Protein AF-0000000074743368 (afdb_homodimer)

pLDDT: mean 91.81, std 11.15, range [28.62, 98.81]

Solvent-accessible surface area (backbone atoms only — not comparable to full-atom values): 37781 Å² total; per-residue (Å²): 109,68,65,53,50,50,49,50,50,45,49,52,50,50,38,52,47,38,50,50,6,44,56,38,3,57,74,9,57,64,54,9,65,68,50,72,38,32,7,9,28,31,32,44,94,90,36,77,55,18,50,17,34,15,72,19,79,93,48,63,48,12,60,58,35,7,53,50,41,15,38,75,70,68,49,85,71,41,68,67,17,34,38,24,26,36,44,45,45,45,52,87,47,94,88,62,84,64,83,32,48,35,56,50,50,58,74,46,43,36,42,31,39,38,22,13,35,66,42,83,49,80,91,50,35,55,49,24,58,50,56,39,42,72,73,67,26,45,71,47,74,49,55,54,27,68,63,45,47,59,73,38,43,32,51,54,38,20,72,73,69,44,24,40,31,26,32,39,37,45,64,22,21,64,51,14,28,47,23,23,59,75,63,36,37,85,68,48,52,53,72,54,43,54,54,55,48,24,53,53,42,35,69,16,48,24,38,34,32,29,42,68,43,45,69,72,66,48,53,69,69,66,38,77,49,93,72,74,55,67,59,19,38,27,34,34,45,30,54,66,47,73,82,83,66,58,50,60,45,42,40,86,79,34,52,28,38,35,39,25,29,86,79,31,48,67,67,44,53,49,53,33,50,76,43,63,30,45,70,48,70,41,59,68,53,96,88,34,70,34,62,67,57,52,37,39,52,42,19,74,71,36,32,29,26,33,34,33,65,31,30,37,53,55,53,18,49,35,55,62,70,67,62,50,49,28,40,41,38,35,34,8,39,26,46,40,34,51,56,21,38,53,36,37,60,28,71,56,28,56,39,47,90,60,41,50,58,42,39,61,72,48,75,46,78,31,79,59,23,38,40,39,32,32,35,54,53,74,79,82,125,110,68,65,54,49,49,48,50,50,47,49,54,51,50,39,54,47,38,51,49,8,45,55,37,4,56,75,10,56,65,54,7,64,70,51,72,39,33,7,8,28,29,32,43,94,89,35,79,54,19,49,16,34,15,73,18,80,93,47,63,49,14,59,60,35,7,53,51,42,14,38,75,70,68,48,85,71,42,66,71,17,32,38,26,26,38,44,44,47,46,54,85,48,94,90,59,82,64,83,32,50,35,56,51,48,58,73,46,44,36,42,30,38,39,22,12,34,67,42,85,48,80,91,51,37,52,50,23,57,50,54,39,42,74,73,68,26,45,71,47,75,48,54,56,25,68,62,45,48,61,73,37,43,29,51,54,40,20,72,74,69,44,24,38,31,27,32,39,36,44,64,22,21,63,53,15,28,48,24,22,59,76,62,36,38,85,69,48,53,53,71,56,44,54,54,55,48,25,52,53,42,35,67,15,48,24,38,34,34,30,40,67,44,45,68,74,64,47,52,68,71,66,39,77,48,92,71,75,55,66,58,19,40,27,35,34,46,30,51,67,47,75,82,82,66,60,51,59,46,42,40,87,76,33,52,26,38,34,38,25,28,87,78,31,50,66,67,42,53,49,53,33,51,75,44,64,30,45,70,47,73,42,60,67,53,95,90,33,70,35,59,67,56,51,38,40,52,41,19,73,70,36,33,29,26,32,33,33,67,34,30,38,52,55,52,17,49,34,54,61,69,67,62,48,49,28,40,40,39,34,34,7,38,28,46,39,34,52,56,21,38,54,37,38,60,28,70,58,28,56,40,48,90,61,40,50,58,43,38,62,71,48,74,47,77,31,81,60,24,37,41,40,32,32,34,55,52,71,80,82,124

Structure (mmCIF, N/CA/C/O backbone):
data_AF-0000000074743368-model_v1
#
loop_
_entity.id
_entity.type
_entity.pdbx_description
1 polymer '5-amino-6-(5-phosphoribosylamino)uracil reductase'
#
loop_
_atom_site.group_PDB
_atom_site.id
_atom_site.type_symbol
_atom_site.label_atom_id
_atom_site.label_alt_id
_atom_site.label_comp_id
_atom_site.label_asym_id
_atom_site.label_entity_id
_atom_site.label_seq_id
_atom_site.pdbx_PDB_ins_code
_atom_site.Cartn_x
_atom_site.Cartn_y
_atom_site.Cartn_z
_atom_site.occupancy
_atom_site.B_iso_or_equiv
_atom_site.auth_seq_id
_atom_site.auth_comp_id
_atom_site.auth_asym_id
_atom_site.auth_atom_id
_atom_site.pdbx_PDB_model_num
ATOM 1 N N . MET A 1 1 ? 39.719 -18.094 16.203 1 33.66 1 MET A N 1
ATOM 2 C CA . MET A 1 1 ? 39.219 -16.906 15.531 1 33.66 1 MET A CA 1
ATOM 3 C C . MET A 1 1 ? 39.281 -17.062 14.016 1 33.66 1 MET A C 1
ATOM 5 O O . MET A 1 1 ? 38.406 -16.625 13.297 1 33.66 1 MET A O 1
ATOM 9 N N . ARG A 1 2 ? 40.375 -17.609 13.516 1 43.78 2 ARG A N 1
ATOM 10 C CA . ARG A 1 2 ? 40.625 -17.812 12.094 1 43.78 2 ARG A CA 1
ATOM 11 C C . ARG A 1 2 ? 39.719 -18.875 11.508 1 43.78 2 ARG A C 1
ATOM 13 O O . ARG A 1 2 ? 39.281 -18.766 10.367 1 43.78 2 ARG A O 1
ATOM 20 N N . MET A 1 3 ? 39.438 -19.797 12.336 1 28.62 3 MET A N 1
ATOM 21 C CA . MET A 1 3 ? 38.531 -20.859 11.875 1 28.62 3 MET A CA 1
ATOM 22 C C . MET A 1 3 ? 37.094 -20.344 11.766 1 28.62 3 MET A C 1
ATOM 24 O O . MET A 1 3 ? 36.344 -20.781 10.891 1 28.62 3 MET A O 1
ATOM 28 N N . ALA A 1 4 ? 36.688 -19.453 12.609 1 45.62 4 ALA A N 1
ATOM 29 C CA . ALA A 1 4 ? 35.344 -18.906 12.617 1 45.62 4 ALA A CA 1
ATOM 30 C C . ALA A 1 4 ? 35.125 -17.953 11.453 1 45.62 4 ALA A C 1
ATOM 32 O O . ALA A 1 4 ? 34.062 -17.969 10.812 1 45.62 4 ALA A O 1
ATOM 33 N N . ARG A 1 5 ? 36.281 -17.141 11.266 1 45.31 5 ARG A N 1
ATOM 34 C CA . ARG A 1 5 ? 36.156 -16.234 10.125 1 45.31 5 ARG A CA 1
ATOM 35 C C . ARG A 1 5 ? 36.156 -17.016 8.812 1 45.31 5 ARG A C 1
ATOM 37 O O . ARG A 1 5 ? 35.469 -16.609 7.859 1 45.31 5 ARG A O 1
ATOM 44 N N . ALA A 1 6 ? 36.875 -18.016 8.875 1 40.03 6 ALA A N 1
ATOM 45 C CA . ALA A 1 6 ? 36.938 -18.875 7.695 1 40.03 6 ALA A CA 1
ATOM 46 C C . ALA A 1 6 ? 35.594 -19.594 7.48 1 40.03 6 ALA A C 1
ATOM 48 O O . ALA A 1 6 ? 35.156 -19.766 6.344 1 40.03 6 ALA A O 1
ATOM 49 N N . CYS A 1 7 ? 34.969 -19.922 8.656 1 42.94 7 CYS A N 1
ATOM 50 C CA . CYS A 1 7 ? 33.688 -20.594 8.617 1 42.94 7 CYS A CA 1
ATOM 51 C C . CYS A 1 7 ? 32.594 -19.625 8.188 1 42.94 7 CYS A C 1
ATOM 53 O O . CYS A 1 7 ? 31.688 -19.984 7.43 1 42.94 7 CYS A O 1
ATOM 55 N N . ALA A 1 8 ? 32.75 -18.391 8.742 1 51.03 8 ALA A N 1
ATOM 56 C CA . ALA A 1 8 ? 31.75 -17.375 8.398 1 51.03 8 ALA A CA 1
ATOM 57 C C . ALA A 1 8 ? 31.875 -16.953 6.938 1 51.03 8 ALA A C 1
ATOM 59 O O . ALA A 1 8 ? 30.875 -16.766 6.242 1 51.03 8 ALA A O 1
ATOM 60 N N . ALA A 1 9 ? 33.188 -16.797 6.562 1 53.53 9 ALA A N 1
ATOM 61 C CA . ALA A 1 9 ? 33.438 -16.406 5.176 1 53.53 9 ALA A CA 1
ATOM 62 C C . ALA A 1 9 ? 33 -17.5 4.215 1 53.53 9 ALA A C 1
ATOM 64 O O . ALA A 1 9 ? 32.438 -17.219 3.158 1 53.53 9 ALA A O 1
ATOM 65 N N . ALA A 1 10 ? 33.156 -18.641 4.668 1 59.16 10 ALA A N 1
ATOM 66 C CA . ALA A 1 10 ? 32.781 -19.797 3.865 1 59.16 10 ALA A CA 1
ATOM 67 C C . ALA A 1 10 ? 31.25 -19.875 3.73 1 59.16 10 ALA A C 1
ATOM 69 O O . ALA A 1 10 ? 30.734 -20.141 2.648 1 59.16 10 ALA A O 1
ATOM 70 N N . SER A 1 11 ? 30.688 -19.516 4.797 1 76.5 11 SER A N 1
ATOM 71 C CA . SER A 1 11 ? 29.234 -19.516 4.824 1 76.5 11 SER A CA 1
ATOM 72 C C . SER A 1 11 ? 28.656 -18.422 3.939 1 76.5 11 SER A C 1
ATOM 74 O O . SER A 1 11 ? 27.703 -18.641 3.188 1 76.5 11 SER A O 1
ATOM 76 N N . ALA A 1 12 ? 29.391 -17.281 3.924 1 85.5 12 ALA A N 1
ATOM 77 C CA . ALA A 1 12 ? 28.938 -16.172 3.09 1 85.5 12 ALA A CA 1
ATOM 78 C C . ALA A 1 12 ? 29.141 -16.484 1.608 1 85.5 12 ALA A C 1
ATOM 80 O O . ALA A 1 12 ? 28.281 -16.141 0.779 1 85.5 12 ALA A O 1
ATOM 81 N N . MET A 1 13 ? 30.188 -17.188 1.303 1 91.69 13 MET A N 1
ATOM 82 C CA . MET A 1 13 ? 30.469 -17.562 -0.081 1 91.69 13 MET A CA 1
ATOM 83 C C . MET A 1 13 ? 29.5 -18.625 -0.566 1 91.69 13 MET A C 1
ATOM 85 O O . MET A 1 13 ? 29.031 -18.562 -1.708 1 91.69 13 MET A O 1
ATOM 89 N N . ASP A 1 14 ? 29.219 -19.578 0.3 1 95.5 14 ASP A N 1
ATOM 90 C CA . ASP A 1 14 ? 28.234 -20.609 -0.047 1 95.5 14 ASP A CA 1
ATOM 91 C C . ASP A 1 14 ? 26.891 -20 -0.384 1 95.5 14 ASP A C 1
ATOM 93 O O . ASP A 1 14 ? 26.234 -20.406 -1.343 1 95.5 14 ASP A O 1
ATOM 97 N N . GLU A 1 15 ? 26.547 -19.047 0.401 1 96.25 15 GLU A N 1
ATOM 98 C CA . GLU A 1 15 ? 25.281 -18.375 0.148 1 96.25 15 GLU A CA 1
ATOM 99 C C . GLU A 1 15 ? 25.297 -17.656 -1.203 1 96.25 15 GLU A C 1
ATOM 101 O O . GLU A 1 15 ? 24.312 -17.688 -1.936 1 96.25 15 GLU A O 1
ATOM 106 N N . GLN A 1 16 ? 26.359 -17.047 -1.493 1 96.38 16 GLN A N 1
ATOM 107 C CA . GLN A 1 16 ? 26.469 -16.328 -2.758 1 96.38 16 GLN A CA 1
ATOM 108 C C . GLN A 1 16 ? 26.328 -17.281 -3.945 1 96.38 16 GLN A C 1
ATOM 110 O O . GLN A 1 16 ? 25.609 -16.984 -4.902 1 96.38 16 GLN A O 1
ATOM 115 N N . PHE A 1 17 ? 27.016 -18.406 -3.906 1 97.25 17 PHE A N 1
ATOM 116 C CA . PHE A 1 17 ? 26.953 -19.344 -5.02 1 97.25 17 PHE A CA 1
ATOM 117 C C . PHE A 1 17 ? 25.594 -20.031 -5.094 1 97.25 17 PHE A C 1
ATOM 119 O O . PHE A 1 17 ? 25.109 -20.344 -6.18 1 97.25 17 PHE A O 1
ATOM 126 N N . MET A 1 18 ? 25.031 -20.281 -3.939 1 97.69 18 MET A N 1
ATOM 127 C CA . MET A 1 18 ? 23.672 -20.828 -3.951 1 97.69 18 MET A CA 1
ATOM 128 C C . MET A 1 18 ? 22.688 -19.859 -4.59 1 97.69 18 MET A C 1
ATOM 130 O O . MET A 1 18 ? 21.812 -20.266 -5.352 1 97.69 18 MET A O 1
ATOM 134 N N . LEU A 1 19 ? 22.844 -18.609 -4.277 1 97.44 19 LEU A N 1
ATOM 135 C CA . LEU A 1 19 ? 21.984 -17.609 -4.887 1 97.44 19 LEU A CA 1
ATOM 136 C C . LEU A 1 19 ? 22.203 -17.547 -6.395 1 97.44 19 LEU A C 1
ATOM 138 O O . LEU A 1 19 ? 21.25 -17.297 -7.148 1 97.44 19 LEU A O 1
ATOM 142 N N . ARG A 1 20 ? 23.422 -17.75 -6.785 1 97.31 20 ARG A N 1
ATOM 143 C CA . ARG A 1 20 ? 23.688 -17.828 -8.219 1 97.31 20 ARG A CA 1
ATOM 144 C C . ARG A 1 20 ? 22.984 -19.031 -8.836 1 97.31 20 ARG A C 1
ATOM 146 O O . ARG A 1 20 ? 22.391 -18.922 -9.914 1 97.31 20 ARG A O 1
ATOM 153 N N . ALA A 1 21 ? 23.062 -20.188 -8.156 1 97.88 21 ALA A N 1
ATOM 154 C CA . ALA A 1 21 ? 22.328 -21.359 -8.617 1 97.88 21 ALA A CA 1
ATOM 155 C C . ALA A 1 21 ? 20.844 -21.094 -8.703 1 97.88 21 ALA A C 1
ATOM 157 O O . ALA A 1 21 ? 20.172 -21.484 -9.664 1 97.88 21 ALA A O 1
ATOM 158 N N . LEU A 1 22 ? 20.375 -20.406 -7.711 1 97.38 22 LEU A N 1
ATOM 159 C CA . LEU A 1 22 ? 18.969 -20.047 -7.672 1 97.38 22 LEU A CA 1
ATOM 160 C C . LEU A 1 22 ? 18.594 -19.172 -8.867 1 97.38 22 LEU A C 1
ATOM 162 O O . LEU A 1 22 ? 17.562 -19.375 -9.5 1 97.38 22 LEU A O 1
ATOM 166 N N . SER A 1 23 ? 19.453 -18.25 -9.164 1 97.06 23 SER A N 1
ATOM 167 C CA . SER A 1 23 ? 19.234 -17.375 -10.312 1 97.06 23 SER A CA 1
ATOM 168 C C . SER A 1 23 ? 19.203 -18.172 -11.609 1 97.06 23 SER A C 1
ATOM 170 O O . SER A 1 23 ? 18.375 -17.906 -12.492 1 97.06 23 SER A O 1
ATOM 172 N N . GLN A 1 24 ? 20.062 -19.141 -11.711 1 96.44 24 GLN A N 1
ATOM 173 C CA . GLN A 1 24 ? 20.047 -20.031 -12.875 1 96.44 24 GLN A CA 1
ATOM 174 C C . GLN A 1 24 ? 18.719 -20.781 -12.984 1 96.44 24 GLN A C 1
ATOM 176 O O . GLN A 1 24 ? 18.141 -20.859 -14.062 1 96.44 24 GLN A O 1
ATOM 181 N N . GLY A 1 25 ? 18.266 -21.266 -11.883 1 95.81 25 GLY A N 1
ATOM 182 C CA . GLY A 1 25 ? 17.016 -22 -11.867 1 95.81 25 GLY A CA 1
ATOM 183 C C . GLY A 1 25 ? 15.836 -21.172 -12.359 1 95.81 25 GLY A C 1
ATOM 184 O O . GLY A 1 25 ? 14.938 -21.703 -13.016 1 95.81 25 GLY A O 1
ATOM 185 N N . GLN A 1 26 ? 15.891 -19.906 -12.117 1 93.69 26 GLN A N 1
ATOM 186 C CA . GLN A 1 26 ? 14.797 -19.016 -12.492 1 93.69 26 GLN A CA 1
ATOM 187 C C . GLN A 1 26 ? 14.625 -18.953 -14.008 1 93.69 26 GLN A C 1
ATOM 189 O O . GLN A 1 26 ? 13.531 -18.672 -14.5 1 93.69 26 GLN A O 1
ATOM 194 N N . LEU A 1 27 ? 15.633 -19.297 -14.695 1 91.94 27 LEU A N 1
ATOM 195 C CA . LEU A 1 27 ? 15.57 -19.312 -16.156 1 91.94 27 LEU A CA 1
ATOM 196 C C . LEU A 1 27 ? 14.617 -20.391 -16.656 1 91.94 27 LEU A C 1
ATOM 198 O O . LEU A 1 27 ? 14.07 -20.281 -17.75 1 91.94 27 LEU A O 1
ATOM 202 N N . GLY A 1 28 ? 14.375 -21.391 -15.844 1 92.75 28 GLY A N 1
ATOM 203 C CA . GLY A 1 28 ? 13.508 -22.5 -16.219 1 92.75 28 GLY A CA 1
ATOM 204 C C . GLY A 1 28 ? 12.125 -22.406 -15.594 1 92.75 28 GLY A C 1
ATOM 205 O O . GLY A 1 28 ? 11.273 -23.266 -15.828 1 92.75 28 GLY A O 1
ATOM 206 N N . ARG A 1 29 ? 11.875 -21.422 -14.844 1 90.94 29 ARG A N 1
ATOM 207 C CA . ARG A 1 29 ? 10.68 -21.328 -14.016 1 90.94 29 ARG A CA 1
ATOM 208 C C . ARG A 1 29 ? 9.414 -21.422 -14.859 1 90.94 29 ARG A C 1
ATOM 210 O O . ARG A 1 29 ? 8.438 -22.047 -14.445 1 90.94 29 ARG A O 1
ATOM 217 N N . ARG A 1 30 ? 9.438 -20.922 -16.094 1 90.5 30 ARG A N 1
ATOM 218 C CA . ARG A 1 30 ? 8.219 -20.75 -16.875 1 90.5 30 ARG A CA 1
ATOM 219 C C . ARG A 1 30 ? 7.992 -21.938 -17.797 1 90.5 30 ARG A C 1
ATOM 221 O O . ARG A 1 30 ? 6.957 -22.031 -18.469 1 90.5 30 ARG A O 1
ATOM 228 N N . VAL A 1 31 ? 9 -22.875 -17.812 1 89.81 31 VAL A N 1
ATOM 229 C CA . VAL A 1 31 ? 8.891 -23.891 -18.859 1 89.81 31 VAL A CA 1
ATOM 230 C C . VAL A 1 31 ? 9.008 -25.281 -18.234 1 89.81 31 VAL A C 1
ATOM 232 O O . VAL A 1 31 ? 8.789 -26.297 -18.906 1 89.81 31 VAL A O 1
ATOM 235 N N . THR A 1 32 ? 9.211 -25.344 -16.969 1 90.88 32 THR A N 1
ATOM 236 C CA . THR A 1 32 ? 9.586 -26.641 -16.406 1 90.88 32 THR A CA 1
ATOM 237 C C . THR A 1 32 ? 8.367 -27.328 -15.805 1 90.88 32 THR A C 1
ATOM 239 O O . THR A 1 32 ? 8.391 -28.547 -15.578 1 90.88 32 THR A O 1
ATOM 242 N N . ALA A 1 33 ? 7.301 -26.688 -15.562 1 89.88 33 ALA A N 1
ATOM 243 C CA . ALA A 1 33 ? 6.148 -27.297 -14.914 1 89.88 33 ALA A CA 1
ATOM 244 C C . ALA A 1 33 ? 5.727 -28.578 -15.648 1 89.88 33 ALA A C 1
ATOM 246 O O . ALA A 1 33 ? 5.75 -28.625 -16.875 1 89.88 33 ALA A O 1
ATOM 247 N N . PRO A 1 34 ? 5.441 -29.641 -14.867 1 91.75 34 PRO A N 1
ATOM 248 C CA . PRO A 1 34 ? 5.203 -29.656 -13.422 1 91.75 34 PRO A CA 1
ATOM 249 C C . PRO A 1 34 ? 6.477 -29.906 -12.617 1 91.75 34 PRO A C 1
ATOM 251 O O . PRO A 1 34 ? 6.418 -30.062 -11.391 1 91.75 34 PRO A O 1
ATOM 254 N N . ASN A 1 35 ? 7.586 -30.031 -13.281 1 89.69 35 ASN A N 1
ATOM 255 C CA . ASN A 1 35 ? 8.867 -30.219 -12.609 1 89.69 35 ASN A CA 1
ATOM 256 C C . ASN A 1 35 ? 9.336 -28.922 -11.938 1 89.69 35 ASN A C 1
ATOM 258 O O . ASN A 1 35 ? 8.898 -27.844 -12.297 1 89.69 35 ASN A O 1
ATOM 262 N N . PRO A 1 36 ? 10.219 -29.047 -10.938 1 91.94 36 PRO A N 1
ATOM 263 C CA . PRO A 1 36 ? 10.805 -27.844 -10.344 1 91.94 36 PRO A CA 1
ATOM 264 C C . PRO A 1 36 ? 11.852 -27.203 -11.242 1 91.94 36 PRO A C 1
ATOM 266 O O . PRO A 1 36 ? 12.469 -27.875 -12.07 1 91.94 36 PRO A O 1
ATOM 269 N N . TRP A 1 37 ? 11.984 -25.875 -11.117 1 94.5 37 TRP A N 1
ATOM 270 C CA . TRP A 1 37 ? 13.008 -25.172 -11.875 1 94.5 37 TRP A CA 1
ATOM 271 C C . TRP A 1 37 ? 14.32 -25.125 -11.102 1 94.5 37 TRP A C 1
ATOM 273 O O . TRP A 1 37 ? 14.68 -24.094 -10.531 1 94.5 37 TRP A O 1
ATOM 283 N N . VAL A 1 38 ? 15.078 -26.156 -11.211 1 95.88 38 VAL A N 1
ATOM 284 C CA . VAL A 1 38 ? 16.312 -26.359 -10.445 1 95.88 38 VAL A CA 1
ATOM 285 C C . VAL A 1 38 ? 17.469 -25.672 -11.148 1 95.88 38 VAL A C 1
ATOM 287 O O . VAL A 1 38 ? 17.547 -25.656 -12.383 1 95.88 38 VAL A O 1
ATOM 290 N N . GLY A 1 39 ? 18.312 -25.031 -10.352 1 97.62 39 GLY A N 1
ATOM 291 C CA . GLY A 1 39 ? 19.578 -24.484 -10.82 1 97.62 39 GLY A CA 1
ATOM 292 C C . GLY A 1 39 ? 20.781 -25.094 -10.133 1 97.62 39 GLY A C 1
ATOM 293 O O . GLY A 1 39 ? 20.672 -25.609 -9.016 1 97.62 39 GLY A O 1
ATOM 294 N N . ALA A 1 40 ? 21.969 -25.016 -10.875 1 98.38 40 ALA A N 1
ATOM 295 C CA . ALA A 1 40 ? 23.203 -25.578 -10.328 1 98.38 40 ALA A CA 1
ATOM 296 C C . ALA A 1 40 ? 24.422 -24.812 -10.828 1 98.38 40 ALA A C 1
ATOM 298 O O . ALA A 1 40 ? 24.422 -24.281 -11.938 1 98.38 40 ALA A O 1
ATOM 299 N N . VAL A 1 41 ? 25.359 -24.766 -9.953 1 98.5 41 VAL A N 1
ATOM 300 C CA . VAL A 1 41 ? 26.641 -24.125 -10.266 1 98.5 41 VAL A CA 1
ATOM 301 C C . VAL A 1 41 ? 27.797 -24.984 -9.773 1 98.5 41 VAL A C 1
ATOM 303 O O . VAL A 1 41 ? 27.75 -25.516 -8.664 1 98.5 41 VAL A O 1
ATOM 306 N N . VAL A 1 42 ? 28.797 -25.172 -10.594 1 98.38 42 VAL A N 1
ATOM 307 C CA . VAL A 1 42 ? 30.016 -25.859 -10.211 1 98.38 42 VAL A CA 1
ATOM 308 C C . VAL A 1 42 ? 31.125 -24.844 -9.969 1 98.38 42 VAL A C 1
ATOM 310 O O . VAL A 1 42 ? 31.406 -23.984 -10.82 1 98.38 42 VAL A O 1
ATOM 313 N N . VAL A 1 43 ? 31.688 -24.906 -8.797 1 98 43 VAL A N 1
ATOM 314 C CA . VAL A 1 43 ? 32.656 -23.906 -8.391 1 98 43 VAL A CA 1
ATOM 315 C C . VAL A 1 43 ? 33.969 -24.609 -7.973 1 98 43 VAL A C 1
ATOM 317 O O . VAL A 1 43 ? 33.938 -25.672 -7.344 1 98 43 VAL A O 1
ATOM 320 N N . LYS A 1 44 ? 35.125 -24.078 -8.305 1 96.38 44 LYS A N 1
ATOM 321 C CA . LYS A 1 44 ? 36.406 -24.516 -7.84 1 96.38 44 LYS A CA 1
ATOM 322 C C . LYS A 1 44 ? 37.312 -23.344 -7.465 1 96.38 44 LYS A C 1
ATOM 324 O O . LYS A 1 44 ? 37.5 -22.422 -8.273 1 96.38 44 LYS A O 1
ATOM 329 N N . GLU A 1 45 ? 37.719 -23.328 -6.25 1 92.69 45 GLU A N 1
ATOM 330 C CA . GLU A 1 45 ? 38.625 -22.266 -5.754 1 92.69 45 GLU A CA 1
ATOM 331 C C . GLU A 1 45 ? 38 -20.891 -6 1 92.69 45 GLU A C 1
ATOM 333 O O . GLU A 1 45 ? 38.688 -20 -6.531 1 92.69 45 GLU A O 1
ATOM 338 N N . GLY A 1 46 ? 36.656 -20.875 -5.758 1 92.94 46 GLY A N 1
ATOM 339 C CA . GLY A 1 46 ? 35.969 -19.594 -5.809 1 92.94 46 GLY A CA 1
ATOM 340 C C . GLY A 1 46 ? 35.594 -19.172 -7.215 1 92.94 46 GLY A C 1
ATOM 341 O O . GLY A 1 46 ? 34.938 -18.156 -7.406 1 92.94 46 GLY A O 1
ATOM 342 N N . CYS A 1 47 ? 35.969 -19.984 -8.18 1 95.19 47 CYS A N 1
ATOM 343 C CA . CYS A 1 47 ? 35.656 -19.672 -9.57 1 95.19 47 CYS A CA 1
ATOM 344 C C . CYS A 1 47 ? 34.5 -20.547 -10.086 1 95.19 47 CYS A C 1
ATOM 346 O O . CYS A 1 47 ? 34.5 -21.766 -9.852 1 95.19 47 CYS A O 1
ATOM 348 N N . VAL A 1 48 ? 33.656 -19.938 -10.797 1 97.81 48 VAL A N 1
ATOM 349 C CA . VAL A 1 48 ? 32.562 -20.672 -11.406 1 97.81 48 VAL A CA 1
ATOM 350 C C . VAL A 1 48 ? 33.062 -21.406 -12.656 1 97.81 48 VAL A C 1
ATOM 352 O O . VAL A 1 48 ? 33.5 -20.766 -13.609 1 97.81 48 VAL A O 1
ATOM 355 N N . LEU A 1 49 ? 32.969 -22.734 -12.609 1 97.94 49 LEU A N 1
ATOM 356 C CA . LEU A 1 49 ? 33.375 -23.531 -13.75 1 97.94 49 LEU A CA 1
ATOM 357 C C . LEU A 1 49 ? 32.25 -23.688 -14.758 1 97.94 49 LEU A C 1
ATOM 359 O O . LEU A 1 49 ? 32.5 -23.688 -15.969 1 97.94 49 LEU A O 1
ATOM 363 N N . GLY A 1 50 ? 31.078 -23.828 -14.211 1 98.31 50 GLY A N 1
ATOM 364 C CA . GLY A 1 50 ? 29.906 -24.031 -15.039 1 98.31 50 GLY A CA 1
ATOM 365 C C . GLY A 1 50 ? 28.609 -23.797 -14.297 1 98.31 50 GLY A C 1
ATOM 366 O O . GLY A 1 50 ? 28.578 -23.797 -13.062 1 98.31 50 GLY A O 1
ATOM 367 N N . GLU A 1 51 ? 27.594 -23.547 -15.055 1 98.44 51 GLU A N 1
ATOM 368 C CA . GLU A 1 51 ? 26.266 -23.312 -14.516 1 98.44 51 GLU A CA 1
ATOM 369 C C . GLU A 1 51 ? 25.188 -23.938 -15.414 1 98.44 51 GLU A C 1
ATOM 371 O O . GLU A 1 51 ? 25.422 -24.141 -16.609 1 98.44 51 GLU A O 1
ATOM 376 N N . GLY A 1 52 ? 24.094 -24.266 -14.812 1 97.5 52 GLY A N 1
ATOM 377 C CA . GLY A 1 52 ? 23.031 -24.891 -15.57 1 97.5 52 GLY A CA 1
ATOM 378 C C . GLY A 1 52 ? 21.688 -24.828 -14.867 1 97.5 52 GLY A C 1
ATOM 379 O O . GLY A 1 52 ? 21.609 -24.516 -13.672 1 97.5 52 GLY A O 1
ATOM 380 N N . TYR A 1 53 ? 20.641 -24.984 -15.664 1 96.94 53 TYR A N 1
ATOM 381 C CA . TYR A 1 53 ? 19.266 -25.047 -15.156 1 96.94 53 TYR A CA 1
ATOM 382 C C . TYR A 1 53 ? 18.438 -26.047 -15.945 1 96.94 53 TYR A C 1
ATOM 384 O O . TYR A 1 53 ? 18.828 -26.469 -17.031 1 96.94 53 TYR A O 1
ATOM 392 N N . HIS A 1 54 ? 17.406 -26.516 -15.297 1 94.12 54 HIS A N 1
ATOM 393 C CA . HIS A 1 54 ? 16.469 -27.422 -15.953 1 94.12 54 HIS A CA 1
ATOM 394 C C . HIS A 1 54 ? 15.648 -26.703 -17.016 1 94.12 54 HIS A C 1
ATOM 396 O O . HIS A 1 54 ? 14.898 -25.781 -16.688 1 94.12 54 HIS A O 1
ATOM 402 N N . LYS A 1 55 ? 15.773 -27.125 -18.266 1 92.25 55 LYS A N 1
ATOM 403 C CA . LYS A 1 55 ? 15.195 -26.391 -19.375 1 92.25 55 LYS A CA 1
ATOM 404 C C . LYS A 1 55 ? 13.805 -26.922 -19.719 1 92.25 55 LYS A C 1
ATOM 406 O O . LYS A 1 55 ? 13.227 -26.531 -20.75 1 92.25 55 LYS A O 1
ATOM 411 N N . GLY A 1 56 ? 13.367 -27.906 -18.953 1 90.75 56 GLY A N 1
ATO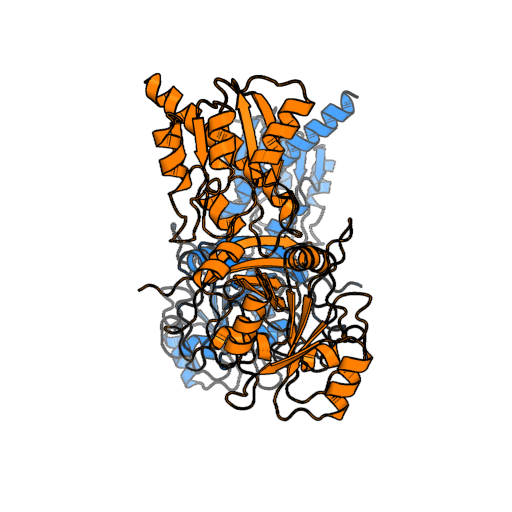M 412 C CA . GLY A 1 56 ? 12.008 -28.391 -19.156 1 90.75 56 GLY A CA 1
ATOM 413 C C . GLY A 1 56 ? 11.914 -29.906 -19.125 1 90.75 56 GLY A C 1
ATOM 414 O O . GLY A 1 56 ? 12.938 -30.594 -19.156 1 90.75 56 GLY A O 1
ATOM 415 N N . PRO A 1 57 ? 10.688 -30.375 -19.109 1 87.06 57 PRO A N 1
ATOM 416 C CA . PRO A 1 57 ? 10.508 -31.828 -19.094 1 87.06 57 PRO A CA 1
ATOM 417 C C . PRO A 1 57 ? 11.18 -32.531 -20.281 1 87.06 57 PRO A C 1
ATOM 419 O O . PRO A 1 57 ? 11.062 -32.062 -21.406 1 87.06 57 PRO A O 1
ATOM 422 N N . GLY A 1 58 ? 11.875 -33.531 -19.953 1 85.94 58 GLY A N 1
ATOM 423 C CA . GLY A 1 58 ? 12.547 -34.281 -21 1 85.94 58 GLY A CA 1
ATOM 424 C C . GLY A 1 58 ? 13.961 -33.812 -21.25 1 85.94 58 GLY A C 1
ATOM 425 O O . GLY A 1 58 ? 14.711 -34.469 -22 1 85.94 58 GLY A O 1
ATOM 426 N N . THR A 1 59 ? 14.305 -32.781 -20.672 1 90.19 59 THR A N 1
ATOM 427 C CA . THR A 1 59 ? 15.656 -32.25 -20.844 1 90.19 59 THR A CA 1
ATOM 428 C C . THR A 1 59 ? 16.531 -32.594 -19.641 1 90.19 59 THR A C 1
ATOM 430 O O . THR A 1 59 ? 16.016 -33.062 -18.609 1 90.19 59 THR A O 1
ATOM 433 N N . PRO A 1 60 ? 17.797 -32.5 -19.844 1 91.81 60 PRO A N 1
ATOM 434 C CA . PRO A 1 60 ? 18.688 -32.812 -18.719 1 91.81 60 PRO A CA 1
ATOM 435 C C . PRO A 1 60 ? 18.453 -31.938 -17.5 1 91.81 60 PRO A C 1
ATOM 437 O O . PRO A 1 60 ? 18.031 -30.781 -17.641 1 91.81 60 PRO A O 1
ATOM 440 N N . HIS A 1 61 ? 18.734 -32.469 -16.344 1 94.5 61 HIS A N 1
ATOM 441 C CA . HIS A 1 61 ? 18.594 -31.734 -15.102 1 94.5 61 HIS A CA 1
ATOM 442 C C . HIS A 1 61 ? 19.688 -30.672 -14.953 1 94.5 61 HIS A C 1
ATOM 444 O O . HIS A 1 61 ? 20.641 -30.656 -15.734 1 94.5 61 HIS A O 1
ATOM 450 N N . ALA A 1 62 ? 19.516 -29.797 -13.992 1 96.12 62 ALA A N 1
ATOM 451 C CA . ALA A 1 62 ? 20.375 -28.641 -13.805 1 96.12 62 ALA A CA 1
ATOM 452 C C . ALA A 1 62 ? 21.828 -29.078 -13.578 1 96.12 62 ALA A C 1
ATOM 454 O O . ALA A 1 62 ? 22.75 -28.453 -14.109 1 96.12 62 ALA A O 1
ATOM 455 N N . GLU A 1 63 ? 22.047 -30.094 -12.758 1 96.44 63 GLU A N 1
ATOM 456 C CA . GLU A 1 63 ? 23.391 -30.578 -12.445 1 96.44 63 GLU A CA 1
ATOM 457 C C . GLU A 1 63 ? 24.125 -31.031 -13.703 1 96.44 63 GLU A C 1
ATOM 459 O O . GLU A 1 63 ? 25.281 -30.688 -13.914 1 96.44 63 GLU A O 1
ATOM 464 N N . VAL A 1 64 ? 23.422 -31.828 -14.492 1 96 64 VAL A N 1
ATOM 465 C CA . VAL A 1 64 ? 23.984 -32.312 -15.75 1 96 64 VAL A CA 1
ATOM 466 C C . VAL A 1 64 ? 24.391 -31.125 -16.625 1 96 64 VAL A C 1
ATOM 468 O O . VAL A 1 64 ? 25.516 -31.094 -17.141 1 96 64 VAL A O 1
ATOM 471 N N . GLU A 1 65 ? 23.5 -30.156 -16.672 1 97 65 GLU A N 1
ATOM 472 C CA . GLU A 1 65 ? 23.75 -28.969 -17.5 1 97 65 GLU A CA 1
ATOM 473 C C . GLU A 1 65 ? 24.953 -28.188 -16.969 1 97 65 GLU A C 1
ATOM 475 O O . GLU A 1 65 ? 25.719 -27.609 -17.75 1 97 65 GLU A O 1
ATOM 480 N N . ALA A 1 66 ? 25.062 -28.062 -15.703 1 97.69 66 ALA A N 1
ATOM 481 C CA . ALA A 1 66 ? 26.188 -27.328 -15.102 1 97.69 66 ALA A CA 1
ATOM 482 C C . ALA A 1 66 ? 27.516 -27.984 -15.453 1 97.69 66 ALA A C 1
ATOM 484 O O . ALA A 1 66 ? 28.469 -27.297 -15.82 1 97.69 66 ALA A O 1
ATOM 485 N N . PHE A 1 67 ? 27.625 -29.312 -15.328 1 97.56 67 PHE A N 1
ATOM 486 C CA . PHE A 1 67 ? 28.844 -30.031 -15.672 1 97.56 67 PHE A CA 1
ATOM 487 C C . PHE A 1 67 ? 29.141 -29.922 -17.156 1 97.56 67 PHE A C 1
ATOM 489 O O . PHE A 1 67 ? 30.281 -29.719 -17.562 1 97.56 67 PHE A O 1
ATOM 496 N N . ARG A 1 68 ? 28.125 -30.047 -17.984 1 97.12 68 ARG A N 1
ATOM 497 C CA . ARG A 1 68 ? 28.297 -29.922 -19.422 1 97.12 68 ARG A CA 1
ATOM 498 C C . ARG A 1 68 ? 28.844 -28.531 -19.797 1 97.12 68 ARG A C 1
ATOM 500 O O . ARG A 1 68 ? 29.703 -28.422 -20.656 1 97.12 68 ARG A O 1
ATOM 507 N N . ASP A 1 69 ? 28.25 -27.547 -19.172 1 97.81 69 ASP A N 1
ATOM 508 C CA . ASP A 1 69 ? 28.719 -26.188 -19.391 1 97.81 69 ASP A CA 1
ATOM 509 C C . ASP A 1 69 ? 30.203 -26.047 -19.062 1 97.81 69 ASP A C 1
ATOM 511 O O . ASP A 1 69 ? 30.953 -25.453 -19.828 1 97.81 69 ASP A O 1
ATOM 515 N N . ALA A 1 70 ? 30.578 -26.578 -17.906 1 97.62 70 ALA A N 1
ATOM 516 C CA . ALA A 1 70 ? 31.984 -26.547 -17.5 1 97.62 70 ALA A CA 1
ATOM 517 C C . ALA A 1 70 ? 32.844 -27.281 -18.516 1 97.62 70 ALA A C 1
ATOM 519 O O . ALA A 1 70 ? 33.906 -26.781 -18.891 1 97.62 70 ALA A O 1
ATOM 520 N N . GLU A 1 71 ? 32.406 -28.406 -18.938 1 97.81 71 GLU A N 1
ATOM 521 C CA . GLU A 1 71 ? 33.156 -29.203 -19.891 1 97.81 71 GLU A CA 1
ATOM 522 C C . GLU A 1 71 ? 33.312 -28.484 -21.234 1 97.81 71 GLU A C 1
ATOM 524 O O . GLU A 1 71 ? 34.375 -28.531 -21.859 1 97.81 71 GLU A O 1
ATOM 529 N N . ALA A 1 72 ? 32.312 -27.844 -21.625 1 97.69 72 ALA A N 1
ATOM 530 C CA . ALA A 1 72 ? 32.344 -27.062 -22.875 1 97.69 72 ALA A CA 1
ATOM 531 C C . ALA A 1 72 ? 33.375 -25.938 -22.781 1 97.69 72 ALA A C 1
ATOM 533 O O . ALA A 1 72 ? 33.938 -25.516 -23.797 1 97.69 72 ALA A O 1
ATOM 534 N N . LYS A 1 73 ? 33.594 -25.562 -21.547 1 97.06 73 LYS A N 1
ATOM 535 C CA . LYS A 1 73 ? 34.562 -24.5 -21.312 1 97.06 73 LYS A CA 1
ATOM 536 C C . LYS A 1 73 ? 35.969 -25.047 -21.109 1 97.06 73 LYS A C 1
ATOM 538 O O . LYS A 1 73 ? 36.875 -24.312 -20.734 1 97.06 73 LYS A O 1
ATOM 543 N N . GLY A 1 74 ? 36.094 -26.344 -21.141 1 96.12 74 GLY A N 1
ATOM 544 C CA . GLY A 1 74 ? 37.438 -26.953 -21.141 1 96.12 74 GLY A CA 1
ATOM 545 C C . GLY A 1 74 ? 37.75 -27.656 -19.844 1 96.12 74 GLY A C 1
ATOM 546 O O . GLY A 1 74 ? 38.875 -28.109 -19.656 1 96.12 74 GLY A O 1
ATOM 547 N N . VAL A 1 75 ? 36.781 -27.719 -19.016 1 96.06 75 VAL A N 1
ATOM 548 C CA . VAL A 1 75 ? 37.062 -28.375 -17.734 1 96.06 75 VAL A CA 1
ATOM 549 C C . VAL A 1 75 ? 36.875 -29.875 -17.891 1 96.06 75 VAL A C 1
ATOM 551 O O . VAL A 1 75 ? 35.844 -30.359 -18.359 1 96.06 75 VAL A O 1
ATOM 554 N N . SER A 1 76 ? 37.875 -30.609 -17.516 1 94 76 SER A N 1
ATOM 555 C CA . SER A 1 76 ? 37.812 -32.062 -17.656 1 94 76 SER A CA 1
ATOM 556 C C . SER A 1 76 ? 37.938 -32.75 -16.312 1 94 76 SER A C 1
ATOM 558 O O . SER A 1 76 ? 37.656 -33.969 -16.188 1 94 76 SER A O 1
ATOM 560 N N . ASP A 1 77 ? 38.344 -32.062 -15.375 1 95.56 77 ASP A N 1
ATOM 561 C CA . ASP A 1 77 ? 38.531 -32.594 -14.039 1 95.56 77 ASP A CA 1
ATOM 562 C C . ASP A 1 77 ? 37.812 -31.766 -12.984 1 95.56 77 ASP A C 1
ATOM 564 O O . ASP A 1 77 ? 38.094 -30.578 -12.836 1 95.56 77 ASP A O 1
ATOM 568 N N . PHE A 1 78 ? 36.969 -32.406 -12.281 1 97.44 78 PHE A N 1
ATOM 569 C CA . PHE A 1 78 ? 36.188 -31.688 -11.305 1 97.44 78 PHE A CA 1
ATOM 570 C C . PHE A 1 78 ? 36.594 -32.031 -9.883 1 97.44 78 PHE A C 1
ATOM 572 O O . PHE A 1 78 ? 35.938 -31.672 -8.914 1 97.44 78 PHE A O 1
ATOM 579 N N . THR A 1 79 ? 37.719 -32.75 -9.781 1 96.12 79 THR A N 1
ATOM 580 C CA . THR A 1 79 ? 38.219 -33.094 -8.461 1 96.12 79 THR A CA 1
ATOM 581 C C . THR A 1 79 ? 38.5 -31.812 -7.652 1 96.12 79 THR A C 1
ATOM 583 O O . THR A 1 79 ? 39.125 -30.875 -8.156 1 96.12 79 THR A O 1
ATOM 586 N N . GLY A 1 80 ? 37.906 -31.797 -6.469 1 95.5 80 GLY A N 1
ATOM 587 C CA . GLY A 1 80 ? 38.094 -30.641 -5.613 1 95.5 80 GLY A CA 1
ATOM 588 C C . GLY A 1 80 ? 37.031 -29.578 -5.781 1 95.5 80 GLY A C 1
ATOM 589 O O . GLY A 1 80 ? 36.938 -28.625 -5.004 1 95.5 80 GLY A O 1
ATOM 590 N N . ALA A 1 81 ? 36.188 -29.781 -6.723 1 97.56 81 ALA A N 1
ATOM 591 C CA . ALA A 1 81 ? 35.125 -28.797 -6.996 1 97.56 81 ALA A CA 1
ATOM 592 C C . ALA A 1 81 ? 33.938 -28.969 -6.047 1 97.56 81 ALA A C 1
ATOM 594 O O . ALA A 1 81 ? 33.844 -29.984 -5.355 1 97.56 81 ALA A O 1
ATOM 595 N N . THR A 1 82 ? 33.156 -27.922 -5.941 1 97.81 82 THR A N 1
ATOM 596 C CA . THR A 1 82 ? 31.906 -27.922 -5.188 1 97.81 82 THR A CA 1
ATOM 597 C C . THR A 1 82 ? 30.703 -27.719 -6.113 1 97.81 82 THR A C 1
ATOM 599 O O . THR A 1 82 ? 30.719 -26.812 -6.957 1 97.81 82 THR A O 1
ATOM 602 N N . LEU A 1 83 ? 29.75 -28.578 -5.973 1 98.31 83 LEU A N 1
ATOM 603 C CA . LEU A 1 83 ? 28.484 -28.406 -6.691 1 98.31 83 LEU A CA 1
ATOM 604 C C . LEU A 1 83 ? 27.438 -27.734 -5.809 1 98.31 83 LEU A C 1
ATOM 606 O O . LEU A 1 83 ? 27.188 -28.188 -4.695 1 98.31 83 LEU A O 1
ATOM 610 N N . TYR A 1 84 ? 26.953 -26.625 -6.258 1 98.38 84 TYR A N 1
ATOM 611 C CA . TYR A 1 84 ? 25.781 -26 -5.641 1 98.38 84 TYR A CA 1
ATOM 612 C C . TYR A 1 84 ? 24.516 -26.312 -6.43 1 98.38 84 TYR A C 1
ATOM 614 O O . TYR A 1 84 ? 24.469 -26.094 -7.645 1 98.38 84 TYR A O 1
ATOM 622 N N . THR A 1 85 ? 23.547 -26.844 -5.805 1 98.06 85 THR A N 1
ATOM 623 C CA . THR A 1 85 ? 22.281 -27.156 -6.465 1 98.06 85 THR A CA 1
ATOM 624 C C . THR A 1 85 ? 21.109 -26.75 -5.582 1 98.06 85 THR A C 1
ATOM 626 O O . THR A 1 85 ? 21.156 -26.891 -4.359 1 98.06 85 THR A O 1
ATOM 629 N N . THR A 1 86 ? 20.047 -26.219 -6.191 1 97.62 86 THR A N 1
ATOM 630 C CA . THR A 1 86 ? 18.938 -25.656 -5.426 1 97.62 86 THR A CA 1
ATOM 631 C C . THR A 1 86 ? 18.094 -26.766 -4.805 1 97.62 86 THR A C 1
ATOM 633 O O . THR A 1 86 ? 17.484 -26.578 -3.756 1 97.62 86 THR A O 1
ATOM 636 N N . LEU A 1 87 ? 18.062 -27.891 -5.445 1 95.25 87 LEU A N 1
ATOM 637 C CA . LEU A 1 87 ? 17.328 -29.047 -4.941 1 95.25 87 LEU A CA 1
ATOM 638 C C . LEU A 1 87 ? 18.219 -30.281 -4.906 1 95.25 87 LEU A C 1
ATOM 640 O O . LEU A 1 87 ? 19.141 -30.406 -5.723 1 95.25 87 LEU A O 1
ATOM 644 N N . GLU A 1 88 ? 17.875 -31.188 -4.062 1 94.44 88 GLU A N 1
ATOM 645 C CA . GLU A 1 88 ? 18.625 -32.438 -3.908 1 94.44 88 GLU A CA 1
ATOM 646 C C . GLU A 1 88 ? 18.703 -33.188 -5.23 1 94.44 88 GLU A C 1
ATOM 648 O O . GLU A 1 88 ? 17.703 -33.375 -5.918 1 94.44 88 GLU A O 1
ATOM 653 N N . PRO A 1 89 ? 19.922 -33.562 -5.602 1 92.88 89 PRO A N 1
ATOM 654 C CA . PRO A 1 89 ? 20.047 -34.406 -6.797 1 92.88 89 PRO A CA 1
ATOM 655 C C . PRO A 1 89 ? 19.203 -35.688 -6.707 1 92.88 89 PRO A C 1
ATOM 657 O O . PRO A 1 89 ? 19.156 -36.312 -5.66 1 92.88 89 PRO A O 1
ATOM 660 N N . CYS A 1 90 ? 18.594 -36 -7.789 1 89.12 90 CYS A N 1
ATOM 661 C CA . CYS A 1 90 ? 17.672 -37.125 -7.805 1 89.12 90 CYS A CA 1
ATOM 662 C C . CYS A 1 90 ? 18.438 -38.438 -7.66 1 89.12 90 CYS A C 1
ATOM 664 O O . CYS A 1 90 ? 19.625 -38.531 -8 1 89.12 90 CYS A O 1
ATOM 666 N N . HIS A 1 91 ? 17.734 -39.375 -7.062 1 86.88 91 HIS A N 1
ATOM 667 C CA . HIS A 1 91 ? 18.234 -40.719 -6.902 1 86.88 91 HIS A CA 1
ATOM 668 C C . HIS A 1 91 ? 17.406 -41.719 -7.699 1 86.88 91 HIS A C 1
ATOM 670 O O . HIS A 1 91 ? 16.281 -41.406 -8.102 1 86.88 91 HIS A O 1
ATOM 676 N N . ARG A 1 92 ? 18.125 -42.844 -7.926 1 75.06 92 ARG A N 1
ATOM 677 C CA . ARG A 1 92 ? 17.484 -43.906 -8.734 1 75.06 92 ARG A CA 1
ATOM 678 C C . ARG A 1 92 ? 16.172 -44.344 -8.094 1 75.06 92 ARG A C 1
ATOM 680 O O . ARG A 1 92 ? 16.125 -44.625 -6.895 1 75.06 92 ARG A O 1
ATOM 687 N N . GLY A 1 93 ? 15.133 -44.094 -8.633 1 66 93 GLY A N 1
ATOM 688 C CA . GLY A 1 93 ? 13.867 -44.625 -8.141 1 66 93 GLY A CA 1
ATOM 689 C C . GLY A 1 93 ? 13.039 -45.312 -9.211 1 66 93 GLY A C 1
ATOM 690 O O . GLY A 1 93 ? 13.43 -45.312 -10.383 1 66 93 GLY A O 1
ATOM 691 N N . PRO A 1 94 ? 12.062 -46.094 -8.844 1 60.91 94 PRO A N 1
ATOM 692 C CA . PRO A 1 94 ? 11.234 -46.812 -9.812 1 60.91 94 PRO A CA 1
ATOM 693 C C . PRO A 1 94 ? 10.711 -45.906 -10.93 1 60.91 94 PRO A C 1
ATOM 695 O O . PRO A 1 94 ? 10.25 -44.781 -10.672 1 60.91 94 PRO A O 1
ATOM 698 N N . GLY A 1 95 ? 10.922 -46.25 -12.195 1 57.19 95 GLY A N 1
ATOM 699 C CA . GLY A 1 95 ? 10.367 -45.594 -13.352 1 57.19 95 GLY A CA 1
ATOM 700 C C . GLY A 1 95 ? 11.305 -44.531 -13.938 1 57.19 95 GLY A C 1
ATOM 701 O O . GLY A 1 95 ? 11 -43.938 -14.977 1 57.19 95 GLY A O 1
ATOM 702 N N . LYS A 1 96 ? 12.398 -44.25 -13.148 1 63.38 96 LYS A N 1
ATOM 703 C CA . LYS A 1 96 ? 13.32 -43.25 -13.656 1 63.38 96 LYS A CA 1
ATOM 704 C C . LYS A 1 96 ? 14.281 -43.844 -14.68 1 63.38 96 LYS A C 1
ATOM 706 O O . LYS A 1 96 ? 14.953 -44.844 -14.406 1 63.38 96 LYS A O 1
ATOM 711 N N . ARG A 1 97 ? 14.133 -43.406 -15.969 1 57.56 97 ARG A N 1
ATOM 712 C CA . ARG A 1 97 ? 14.898 -43.969 -17.078 1 57.56 97 ARG A CA 1
ATOM 713 C C . ARG A 1 97 ? 16.25 -43.281 -17.219 1 57.56 97 ARG A C 1
ATOM 715 O O . ARG A 1 97 ? 17.172 -43.812 -17.828 1 57.56 97 ARG A O 1
ATOM 722 N N . THR A 1 98 ? 16.281 -42 -16.766 1 63.94 98 THR A N 1
ATOM 723 C CA . THR A 1 98 ? 17.547 -41.25 -16.922 1 63.94 98 THR A CA 1
ATOM 724 C C . THR A 1 98 ? 18.422 -41.438 -15.688 1 63.94 98 THR A C 1
ATOM 726 O O . THR A 1 98 ? 17.922 -41.562 -14.57 1 63.94 98 THR A O 1
ATOM 729 N N . PRO A 1 99 ? 19.688 -41.719 -15.984 1 77.56 99 PRO A N 1
ATOM 730 C CA . PRO A 1 99 ? 20.578 -41.875 -14.828 1 77.56 99 PRO A CA 1
ATOM 731 C C . PRO A 1 99 ? 20.422 -40.719 -13.82 1 77.56 99 PRO A C 1
ATOM 733 O O . PRO A 1 99 ? 20.266 -39.562 -14.211 1 77.56 99 PRO A O 1
ATOM 736 N N . PRO A 1 100 ? 20.422 -41.156 -12.578 1 86 100 PRO A N 1
ATOM 737 C CA . PRO A 1 100 ? 20.188 -40.156 -11.531 1 86 100 PRO A CA 1
ATOM 738 C C . PRO A 1 100 ? 21.344 -39.188 -11.383 1 86 100 PRO A C 1
ATOM 740 O O . PRO A 1 100 ? 22.5 -39.531 -11.688 1 86 100 PRO A O 1
ATOM 743 N N . CYS A 1 101 ? 21.047 -37.969 -11.023 1 91.31 101 CYS A N 1
ATOM 744 C CA . CYS A 1 101 ? 22.016 -36.906 -10.922 1 91.31 101 CYS A CA 1
ATOM 745 C C . CYS A 1 101 ? 23.016 -37.188 -9.797 1 91.31 101 CYS A C 1
ATOM 747 O O . CYS A 1 101 ? 24.172 -36.75 -9.867 1 91.31 101 CYS A O 1
ATOM 749 N N . ASP A 1 102 ? 22.594 -37.875 -8.773 1 91.12 102 ASP A N 1
ATOM 750 C CA . ASP A 1 102 ? 23.516 -38.188 -7.688 1 91.12 102 ASP A CA 1
ATOM 751 C C . ASP A 1 102 ? 24.672 -39.062 -8.172 1 91.12 102 ASP A C 1
ATOM 753 O O . ASP A 1 102 ? 25.812 -38.906 -7.758 1 91.12 102 ASP A O 1
ATOM 757 N N . GLU A 1 103 ? 24.406 -39.969 -9.031 1 91.88 103 GLU A N 1
ATOM 758 C CA . GLU A 1 103 ? 25.453 -40.812 -9.609 1 91.88 103 GLU A CA 1
ATOM 759 C C . GLU A 1 103 ? 26.422 -40 -10.445 1 91.88 103 GLU A C 1
ATOM 761 O O . GLU A 1 103 ? 27.641 -40.219 -10.43 1 91.88 103 GLU A O 1
ATOM 766 N N . LEU A 1 104 ? 25.844 -39.125 -11.156 1 93.31 104 LEU A N 1
ATOM 767 C CA . LEU A 1 104 ? 26.688 -38.219 -11.945 1 93.31 104 LEU A CA 1
ATOM 768 C C . LEU A 1 104 ? 27.625 -37.438 -11.047 1 93.31 104 LEU A C 1
ATOM 770 O O . LEU A 1 104 ? 28.812 -37.312 -11.367 1 93.31 104 LEU A O 1
ATOM 774 N N . VAL A 1 105 ? 27.125 -36.906 -9.984 1 95.12 105 VAL A N 1
ATOM 775 C CA . VAL A 1 105 ? 27.922 -36.125 -9.039 1 95.12 105 VAL A CA 1
ATOM 776 C C . VAL A 1 105 ? 29.062 -37 -8.508 1 95.12 105 VAL A C 1
ATOM 778 O O . VAL A 1 105 ? 30.203 -36.531 -8.43 1 95.12 105 VAL A O 1
ATOM 781 N N . VAL A 1 106 ? 28.766 -38.219 -8.188 1 94.88 106 VAL A N 1
ATOM 782 C CA . VAL A 1 106 ? 29.781 -39.125 -7.691 1 94.88 106 VAL A CA 1
ATOM 783 C C . VAL A 1 106 ? 30.797 -39.438 -8.789 1 94.88 106 VAL A C 1
ATOM 785 O O . VAL A 1 106 ? 32 -39.406 -8.539 1 94.88 106 VAL A O 1
ATOM 788 N N . ALA A 1 107 ? 30.297 -39.688 -9.992 1 94.62 107 ALA A N 1
ATOM 789 C CA . ALA A 1 107 ? 31.156 -40 -11.125 1 94.62 107 ALA A CA 1
ATOM 790 C C . ALA A 1 107 ? 32.125 -38.844 -11.422 1 94.62 107 ALA A C 1
ATOM 792 O O . ALA A 1 107 ? 33.25 -39.062 -11.852 1 94.62 107 ALA A O 1
ATOM 793 N N . LYS A 1 108 ? 31.703 -37.594 -11.133 1 96.25 108 LYS A N 1
ATOM 794 C CA . LYS A 1 108 ? 32.5 -36.438 -11.406 1 96.25 108 LYS A CA 1
ATOM 795 C C . LYS A 1 108 ? 33.5 -36.156 -10.289 1 96.25 108 LYS A C 1
ATOM 797 O O . LYS A 1 108 ? 34.375 -35.312 -10.414 1 96.25 108 LYS A O 1
ATOM 802 N N . LYS A 1 109 ? 33.375 -36.875 -9.203 1 95.62 109 LYS A N 1
ATOM 803 C CA . LYS A 1 109 ? 34.312 -36.906 -8.078 1 95.62 109 LYS A CA 1
ATOM 804 C C . LYS A 1 109 ? 34.469 -35.5 -7.488 1 95.62 109 LYS A C 1
ATOM 806 O O . LYS A 1 109 ? 35.594 -35.031 -7.23 1 95.62 109 LYS A O 1
ATOM 811 N N . VAL A 1 110 ? 33.375 -34.812 -7.383 1 96.5 110 VAL A N 1
ATOM 812 C CA . VAL A 1 110 ? 33.438 -33.5 -6.727 1 96.5 110 VAL A CA 1
ATOM 813 C C . VAL A 1 110 ? 33.75 -33.688 -5.242 1 96.5 110 VAL A C 1
ATOM 815 O O . VAL A 1 110 ? 33.438 -34.719 -4.66 1 96.5 110 VAL A O 1
ATOM 818 N N . LYS A 1 111 ? 34.312 -32.688 -4.699 1 97 111 LYS A N 1
ATOM 819 C CA . LYS A 1 111 ? 34.688 -32.75 -3.287 1 97 111 LYS A CA 1
ATOM 820 C C . LYS A 1 111 ? 33.469 -32.562 -2.395 1 97 111 LYS A C 1
ATOM 822 O O . LYS A 1 111 ? 33.312 -33.219 -1.357 1 97 111 LYS A O 1
ATOM 827 N N . ARG A 1 112 ? 32.625 -31.625 -2.805 1 97.56 112 ARG A N 1
ATOM 828 C CA . ARG A 1 112 ? 31.531 -31.156 -1.95 1 97.56 112 ARG A CA 1
ATOM 829 C C . ARG A 1 112 ? 30.281 -30.859 -2.768 1 97.56 112 ARG A C 1
ATOM 831 O O . ARG A 1 112 ? 30.375 -30.438 -3.924 1 97.56 112 ARG A O 1
ATOM 838 N N . CYS A 1 113 ? 29.141 -31.188 -2.174 1 97.56 113 CYS A N 1
ATOM 839 C CA . CYS A 1 113 ? 27.844 -30.859 -2.742 1 97.56 113 CYS A CA 1
ATOM 840 C C . CYS A 1 113 ? 27 -30.062 -1.755 1 97.56 113 CYS A C 1
ATOM 842 O O . CYS A 1 113 ? 26.688 -30.547 -0.667 1 97.56 113 CYS A O 1
ATOM 844 N N . VAL A 1 114 ? 26.641 -28.828 -2.145 1 97.81 114 VAL A N 1
ATOM 845 C CA . VAL A 1 114 ? 25.828 -27.953 -1.307 1 97.81 114 VAL A CA 1
ATOM 846 C C . VAL A 1 114 ? 24.406 -27.891 -1.856 1 97.81 114 VAL A C 1
ATOM 848 O O . VAL A 1 114 ? 24.188 -27.531 -3.016 1 97.81 114 VAL A O 1
ATOM 851 N N . ILE A 1 115 ? 23.453 -28.266 -1.077 1 97.12 115 ILE A N 1
ATOM 852 C CA . ILE A 1 115 ? 22.078 -28.422 -1.502 1 97.12 115 ILE A CA 1
ATOM 853 C C . ILE A 1 115 ? 21.203 -27.375 -0.811 1 97.12 115 ILE A C 1
ATOM 855 O O . ILE A 1 115 ? 21.234 -27.234 0.414 1 97.12 115 ILE A O 1
ATOM 859 N N . GLY A 1 116 ? 20.438 -26.656 -1.638 1 96.25 116 GLY A N 1
ATOM 860 C CA . GLY A 1 116 ? 19.531 -25.656 -1.073 1 96.25 116 GLY A CA 1
ATOM 861 C C . GLY A 1 116 ? 18.375 -26.266 -0.297 1 96.25 116 GLY A C 1
ATOM 862 O O . GLY A 1 116 ? 18.125 -25.891 0.85 1 96.25 116 GLY A O 1
ATOM 863 N N . HIS A 1 117 ? 17.703 -27.156 -0.89 1 94.81 117 HIS A N 1
ATOM 864 C CA . HIS A 1 117 ? 16.562 -27.828 -0.279 1 94.81 117 HIS A CA 1
ATOM 865 C C . HIS A 1 117 ? 16.531 -29.312 -0.625 1 94.81 117 HIS A C 1
ATOM 867 O O . HIS A 1 117 ? 16.828 -29.688 -1.758 1 94.81 117 HIS A O 1
ATOM 873 N N . VAL A 1 118 ? 16.109 -30.094 0.351 1 93.44 118 VAL A N 1
ATOM 874 C CA . VAL A 1 118 ? 15.969 -31.516 0.114 1 93.44 118 VAL A CA 1
ATOM 875 C C . VAL A 1 118 ? 14.695 -31.797 -0.681 1 93.44 118 VAL A C 1
ATOM 877 O O . VAL A 1 118 ? 13.758 -31 -0.662 1 93.44 118 VAL A O 1
ATOM 880 N N . ASP A 1 119 ? 14.75 -32.875 -1.402 1 87.56 119 ASP A N 1
ATOM 881 C CA . ASP A 1 119 ? 13.547 -33.25 -2.148 1 87.56 119 ASP A CA 1
ATOM 882 C C . ASP A 1 119 ? 12.336 -33.344 -1.227 1 87.56 119 ASP A C 1
ATOM 884 O O . ASP A 1 119 ? 12.398 -34.031 -0.189 1 87.56 119 ASP A O 1
ATOM 888 N N . PRO A 1 120 ? 11.273 -32.688 -1.574 1 86.25 120 PRO A N 1
ATOM 889 C CA . PRO A 1 120 ? 10.109 -32.688 -0.687 1 86.25 120 PRO A CA 1
ATOM 890 C C . PRO A 1 120 ? 9.344 -34 -0.709 1 86.25 120 PRO A C 1
ATOM 892 O O . PRO A 1 120 ? 8.477 -34.219 0.138 1 86.25 120 PRO A O 1
ATOM 895 N N . ASP A 1 121 ? 9.602 -34.812 -1.713 1 81.19 121 ASP A N 1
ATOM 896 C CA . ASP A 1 121 ? 8.977 -36.125 -1.771 1 81.19 121 ASP A CA 1
ATOM 897 C C . ASP A 1 121 ? 9.492 -37.031 -0.65 1 81.19 121 ASP A C 1
ATOM 899 O O . ASP A 1 121 ? 10.688 -37.312 -0.568 1 81.19 121 ASP A O 1
ATOM 903 N N . PRO A 1 122 ? 8.609 -37.438 0.159 1 79.5 122 PRO A N 1
ATOM 904 C CA . PRO A 1 122 ? 9.047 -38.25 1.302 1 79.5 122 PRO A CA 1
ATOM 905 C C . PRO A 1 122 ? 9.766 -39.531 0.88 1 79.5 122 PRO A C 1
ATOM 907 O O . PRO A 1 122 ? 10.602 -40.031 1.629 1 79.5 122 PRO A O 1
ATOM 910 N N . SER A 1 123 ? 9.492 -40.031 -0.293 1 77.5 123 SER A N 1
ATOM 911 C CA . SER A 1 123 ? 10.102 -41.281 -0.765 1 77.5 123 SER A CA 1
ATOM 912 C C . SER A 1 123 ? 11.531 -41.031 -1.251 1 77.5 123 SER A C 1
ATOM 914 O O . SER A 1 123 ? 12.359 -41.969 -1.247 1 77.5 123 SER A O 1
ATOM 916 N N . PHE A 1 124 ? 11.758 -39.781 -1.596 1 77.81 124 PHE A N 1
ATOM 917 C CA . PHE A 1 124 ? 13.039 -39.531 -2.232 1 77.81 124 PHE A CA 1
ATOM 918 C C . PHE A 1 124 ? 13.883 -38.562 -1.39 1 77.81 124 PHE A C 1
ATOM 920 O O . PHE A 1 124 ? 15.102 -38.5 -1.555 1 77.81 124 PHE A O 1
ATOM 927 N N . GLY A 1 125 ? 13.172 -38 -0.505 1 83.38 125 GLY A N 1
ATOM 928 C CA . GLY A 1 125 ? 13.867 -37 0.294 1 83.38 125 GLY A CA 1
ATOM 929 C C . GLY A 1 125 ? 15.008 -37.594 1.115 1 83.38 125 GLY A C 1
ATOM 930 O O . GLY A 1 125 ? 14.82 -38.562 1.836 1 83.38 125 GLY A O 1
ATOM 931 N N . GLY A 1 126 ? 16.234 -37 0.857 1 89.12 126 GLY A N 1
ATOM 932 C CA . GLY A 1 126 ? 17.391 -37.406 1.642 1 89.12 126 GLY A CA 1
ATOM 933 C C . GLY A 1 126 ? 18.141 -38.594 1.037 1 89.12 126 GLY A C 1
ATOM 934 O O . GLY A 1 126 ? 19.281 -38.844 1.415 1 89.12 126 GLY A O 1
ATOM 935 N N . VAL A 1 127 ? 17.578 -39.25 0.161 1 89.06 127 VAL A N 1
ATOM 936 C CA . VAL A 1 127 ? 18.203 -40.438 -0.411 1 89.06 127 VAL A CA 1
ATOM 937 C C . VAL A 1 127 ? 19.438 -40.031 -1.213 1 89.06 127 VAL A C 1
ATOM 939 O O . VAL A 1 127 ? 20.5 -40.625 -1.066 1 89.06 127 VAL A O 1
ATOM 942 N N . GLY A 1 128 ? 19.234 -39.031 -1.982 1 90.12 128 GLY A N 1
ATOM 943 C CA . GLY A 1 128 ? 20.375 -38.531 -2.729 1 90.12 128 GLY A CA 1
ATOM 944 C C . GLY A 1 128 ? 21.484 -38.031 -1.84 1 90.12 128 GLY A C 1
ATOM 945 O O . GLY A 1 128 ? 22.672 -38.25 -2.113 1 90.12 128 GLY A O 1
ATOM 946 N N . VAL A 1 129 ? 21.109 -37.375 -0.8 1 94.12 129 VAL A N 1
ATOM 947 C CA . VAL A 1 129 ? 22.062 -36.875 0.18 1 94.12 129 VAL A CA 1
ATOM 948 C C . VAL A 1 129 ? 22.844 -38.031 0.782 1 94.12 129 VAL A C 1
ATOM 950 O O . VAL A 1 129 ? 24.078 -37.969 0.848 1 94.12 129 VAL A O 1
ATOM 953 N N .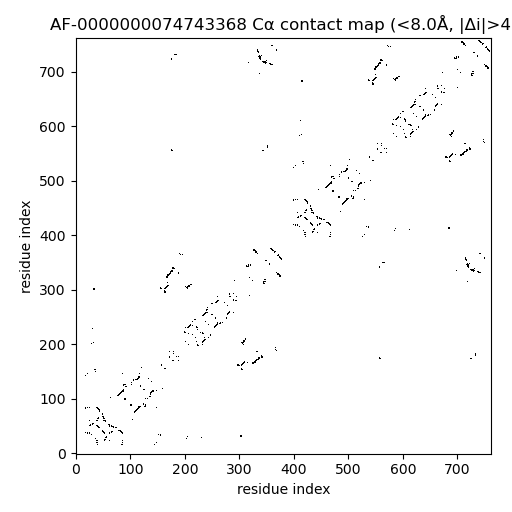 GLY A 1 130 ? 22.141 -39.031 1.224 1 93.44 130 GLY A N 1
ATOM 954 C CA . GLY A 1 130 ? 22.781 -40.188 1.804 1 93.44 130 GLY A CA 1
ATOM 955 C C . GLY A 1 130 ? 23.734 -40.906 0.845 1 93.44 130 GLY A C 1
ATOM 956 O O . GLY A 1 130 ? 24.844 -41.25 1.217 1 93.44 130 GLY A O 1
ATOM 957 N N . PHE A 1 131 ? 23.312 -41.094 -0.351 1 94.19 131 PHE A N 1
ATOM 958 C CA . PHE A 1 131 ? 24.109 -41.75 -1.381 1 94.19 131 PHE A CA 1
ATOM 959 C C . PHE A 1 131 ? 25.422 -41 -1.604 1 94.19 131 PHE A C 1
ATOM 961 O O . PHE A 1 131 ? 26.484 -41.625 -1.684 1 94.19 131 PHE A O 1
ATOM 968 N N . LEU A 1 132 ? 25.344 -39.656 -1.679 1 95.94 132 LEU A N 1
ATOM 969 C CA . LEU A 1 132 ? 26.516 -38.812 -1.903 1 95.94 132 LEU A CA 1
ATOM 970 C C . LEU A 1 132 ? 27.484 -38.906 -0.728 1 95.94 132 LEU A C 1
ATOM 972 O O . LEU A 1 132 ? 28.703 -39.062 -0.923 1 95.94 132 LEU A O 1
ATOM 976 N N . ARG A 1 133 ? 26.953 -38.875 0.446 1 96.56 133 ARG A N 1
ATOM 977 C CA . ARG A 1 133 ? 27.797 -38.969 1.638 1 96.56 133 ARG A CA 1
ATOM 978 C C . ARG A 1 133 ? 28.469 -40.344 1.699 1 96.56 133 ARG A C 1
ATOM 980 O O . ARG A 1 133 ? 29.656 -40.438 2.043 1 96.56 133 ARG A O 1
ATOM 987 N N . GLU A 1 134 ? 27.766 -41.375 1.388 1 96.19 134 GLU A N 1
ATOM 988 C CA . GLU A 1 134 ? 28.312 -42.719 1.389 1 96.19 134 GLU A CA 1
ATOM 989 C C . GLU A 1 134 ? 29.453 -42.844 0.382 1 96.19 134 GLU A C 1
ATOM 991 O O . GLU A 1 134 ? 30.391 -43.625 0.591 1 96.19 134 GLU A O 1
ATOM 996 N N . ALA A 1 135 ? 29.359 -42.125 -0.645 1 95.69 135 ALA A N 1
ATOM 997 C CA . ALA A 1 135 ? 30.375 -42.156 -1.692 1 95.69 135 ALA A CA 1
ATOM 998 C C . ALA A 1 135 ? 31.578 -41.281 -1.314 1 95.69 135 ALA A C 1
ATOM 1000 O O . ALA A 1 135 ? 32.531 -41.156 -2.086 1 95.69 135 ALA A O 1
ATOM 1001 N N . GLY A 1 136 ? 31.484 -40.594 -0.178 1 96.31 136 GLY A N 1
ATOM 1002 C CA . GLY A 1 136 ? 32.625 -39.844 0.318 1 96.31 136 GLY A CA 1
ATOM 1003 C C . GLY A 1 136 ? 32.562 -38.375 -0.045 1 96.31 136 GLY A C 1
ATOM 1004 O O . GLY A 1 136 ? 33.531 -37.625 0.161 1 96.31 136 GLY A O 1
ATOM 1005 N N . ILE A 1 137 ? 31.5 -37.938 -0.568 1 97.12 137 ILE A N 1
ATOM 1006 C CA . ILE A 1 137 ? 31.328 -36.531 -0.915 1 97.12 137 ILE A CA 1
ATOM 1007 C C . ILE A 1 137 ? 30.797 -35.781 0.297 1 97.12 137 ILE A C 1
ATOM 1009 O O . ILE A 1 137 ? 29.906 -36.25 1.007 1 97.12 137 ILE A O 1
ATOM 1013 N N . GLU A 1 138 ? 31.344 -34.625 0.601 1 97.31 138 GLU A N 1
ATOM 1014 C CA . GLU A 1 138 ? 30.812 -33.75 1.635 1 97.31 138 GLU A CA 1
ATOM 1015 C C . GLU A 1 138 ? 29.5 -33.125 1.191 1 97.31 138 GLU A C 1
ATOM 1017 O O . GLU A 1 138 ? 29.406 -32.562 0.101 1 97.31 138 GLU A O 1
ATOM 1022 N N . VAL A 1 139 ? 28.5 -33.281 2.014 1 97.25 139 VAL A N 1
ATOM 1023 C CA . VAL A 1 139 ? 27.188 -32.75 1.609 1 97.25 139 VAL A CA 1
ATOM 1024 C C . VAL A 1 139 ? 26.672 -31.781 2.668 1 97.25 139 VAL A C 1
ATOM 1026 O O . VAL A 1 139 ? 26.562 -32.125 3.844 1 97.25 139 VAL A O 1
ATOM 1029 N N . ASP A 1 140 ? 26.422 -30.547 2.318 1 96.56 140 ASP A N 1
ATOM 1030 C CA . ASP A 1 140 ? 25.734 -29.562 3.156 1 96.56 140 ASP A CA 1
ATOM 1031 C C . ASP A 1 140 ? 24.344 -29.25 2.621 1 96.56 140 ASP A C 1
ATOM 1033 O O . ASP A 1 140 ? 24.172 -28.969 1.434 1 96.56 140 ASP A O 1
ATOM 1037 N N . VAL A 1 141 ? 23.391 -29.328 3.52 1 95.69 141 VAL A N 1
ATOM 1038 C CA . VAL A 1 141 ? 22 -29.125 3.121 1 95.69 141 VAL A CA 1
ATOM 1039 C C . VAL A 1 141 ? 21.438 -27.891 3.803 1 95.69 141 VAL A C 1
ATOM 1041 O O . VAL A 1 141 ? 21.766 -27.594 4.957 1 95.69 141 VAL A O 1
ATOM 1044 N N . GLY A 1 142 ? 20.688 -27.062 3.072 1 95.12 142 GLY A N 1
ATOM 1045 C CA . GLY A 1 142 ? 19.906 -26.016 3.695 1 95.12 142 GLY A CA 1
ATOM 1046 C C . GLY A 1 142 ? 20.547 -24.641 3.574 1 95.12 142 GLY A C 1
ATOM 1047 O O . GLY A 1 142 ? 20.188 -23.719 4.309 1 95.12 142 GLY A O 1
ATOM 1048 N N . ILE A 1 143 ? 21.578 -24.609 2.766 1 93.88 143 ILE A N 1
ATOM 1049 C CA . ILE A 1 143 ? 22.219 -23.312 2.535 1 93.88 143 ILE A CA 1
ATOM 1050 C C . ILE A 1 143 ? 21.266 -22.406 1.754 1 93.88 143 ILE A C 1
ATOM 1052 O O . ILE A 1 143 ? 20.828 -22.75 0.654 1 93.88 143 ILE A O 1
ATOM 1056 N N . SER A 1 144 ? 20.969 -21.188 2.27 1 95.25 144 SER A N 1
ATOM 1057 C CA . SER A 1 144 ? 20 -20.25 1.701 1 95.25 144 SER A CA 1
ATOM 1058 C C . SER A 1 144 ? 18.641 -20.922 1.537 1 95.25 144 SER A C 1
ATOM 1060 O O . SER A 1 144 ? 17.938 -20.656 0.561 1 95.25 144 SER A O 1
ATOM 1062 N N . GLU A 1 145 ? 18.328 -21.734 2.465 1 94.88 145 GLU A N 1
ATOM 1063 C CA . GLU A 1 145 ? 17.141 -22.578 2.344 1 94.88 145 GLU A CA 1
ATOM 1064 C C . GLU A 1 145 ? 15.867 -21.734 2.23 1 94.88 145 GLU A C 1
ATOM 1066 O O . GLU A 1 145 ? 14.977 -22.047 1.437 1 94.88 145 GLU A O 1
ATOM 1071 N N . GLU A 1 146 ? 15.766 -20.719 3.008 1 93.06 146 GLU A N 1
ATOM 1072 C CA . GLU A 1 146 ? 14.57 -19.891 2.99 1 93.06 146 GLU A CA 1
ATOM 1073 C C . GLU A 1 146 ? 14.336 -19.297 1.604 1 93.06 146 GLU A C 1
ATOM 1075 O O . GLU A 1 146 ? 13.211 -19.312 1.102 1 93.06 146 GLU A O 1
ATOM 1080 N N . LYS A 1 147 ? 15.344 -18.812 1.025 1 94.19 147 LYS A N 1
ATOM 1081 C CA . LYS A 1 147 ? 15.242 -18.203 -0.302 1 94.19 147 LYS A CA 1
ATOM 1082 C C . LYS A 1 147 ? 14.906 -19.25 -1.354 1 94.19 147 LYS A C 1
ATOM 1084 O O . LYS A 1 147 ? 14.109 -19 -2.262 1 94.19 147 LYS A O 1
ATOM 1089 N N . VAL A 1 148 ? 15.484 -20.391 -1.222 1 94.56 148 VAL A N 1
ATOM 1090 C CA . VAL A 1 148 ? 15.227 -21.469 -2.154 1 94.56 148 VAL A CA 1
ATOM 1091 C C . VAL A 1 148 ? 13.781 -21.938 -2.021 1 94.56 148 VAL A C 1
ATOM 1093 O O . VAL A 1 148 ? 13.07 -22.078 -3.02 1 94.56 148 VAL A O 1
ATOM 1096 N N . ARG A 1 149 ? 13.383 -22.109 -0.816 1 94 149 ARG A N 1
ATOM 1097 C CA . ARG A 1 149 ? 12.008 -22.531 -0.559 1 94 149 ARG A CA 1
ATOM 1098 C C . ARG A 1 149 ? 11.016 -21.516 -1.103 1 94 149 ARG A C 1
ATOM 1100 O O . ARG A 1 149 ? 9.992 -21.875 -1.685 1 94 149 ARG A O 1
ATOM 1107 N N . ASP A 1 150 ? 11.344 -20.344 -0.894 1 93.44 150 ASP A N 1
ATOM 1108 C CA . ASP A 1 150 ? 10.469 -19.281 -1.388 1 93.44 150 ASP A CA 1
ATOM 1109 C C . ASP A 1 150 ? 10.344 -19.344 -2.908 1 93.44 150 ASP A C 1
ATOM 1111 O O . ASP A 1 150 ? 9.25 -19.172 -3.451 1 93.44 150 ASP A O 1
ATOM 1115 N N . SER A 1 151 ? 11.359 -19.578 -3.545 1 93.75 151 SER A N 1
ATOM 1116 C CA . SER A 1 151 ? 11.352 -19.688 -5 1 93.75 151 SER A CA 1
ATOM 1117 C C . SER A 1 151 ? 10.5 -20.875 -5.465 1 93.75 151 SER A C 1
ATOM 1119 O O . SER A 1 151 ? 9.797 -20.781 -6.469 1 93.75 151 SER A O 1
ATOM 1121 N N . PHE A 1 152 ? 10.461 -21.984 -4.66 1 93.12 152 PHE A N 1
ATOM 1122 C CA . PHE A 1 152 ? 9.797 -23.234 -5.02 1 93.12 152 PHE A CA 1
ATOM 1123 C C . PHE A 1 152 ? 8.422 -23.312 -4.375 1 93.12 152 PHE A C 1
ATOM 1125 O O . PHE A 1 152 ? 7.824 -24.391 -4.309 1 93.12 152 PHE A O 1
ATOM 1132 N N . ARG A 1 153 ? 7.926 -22.266 -3.943 1 94.19 153 ARG A N 1
ATOM 1133 C CA . ARG A 1 153 ? 6.75 -22.328 -3.082 1 94.19 153 ARG A CA 1
ATOM 1134 C C . ARG A 1 153 ? 5.586 -23 -3.791 1 94.19 153 ARG A C 1
ATOM 1136 O O . ARG A 1 153 ? 4.879 -23.812 -3.189 1 94.19 153 ARG A O 1
ATOM 1143 N N . SER A 1 154 ? 5.406 -22.656 -5.055 1 96.12 154 SER A N 1
ATOM 1144 C CA . SER A 1 154 ? 4.285 -23.25 -5.777 1 96.12 154 SER A CA 1
ATOM 1145 C C . SER A 1 154 ? 4.52 -24.75 -6.027 1 96.12 154 SER A C 1
ATOM 1147 O O . SER A 1 154 ? 3.598 -25.547 -5.914 1 96.12 154 SER A O 1
ATOM 1149 N N . TYR A 1 155 ? 5.762 -25.156 -6.266 1 94.81 155 TYR A N 1
ATOM 1150 C CA . TYR A 1 155 ? 6.105 -26.562 -6.449 1 94.81 155 TYR A CA 1
ATOM 1151 C C . TYR A 1 155 ? 5.906 -27.344 -5.156 1 94.81 155 TYR A C 1
ATOM 1153 O O . TYR A 1 155 ? 5.273 -28.406 -5.152 1 94.81 155 TYR A O 1
ATOM 1161 N N . LEU A 1 156 ? 6.465 -26.781 -4.137 1 94.44 156 LEU A N 1
ATOM 1162 C CA . LEU A 1 156 ? 6.367 -27.438 -2.836 1 94.44 156 LEU A CA 1
ATOM 1163 C C . LEU A 1 156 ? 4.91 -27.578 -2.41 1 94.44 156 LEU A C 1
ATOM 1165 O O . LEU A 1 156 ? 4.516 -28.625 -1.882 1 94.44 156 LEU A O 1
ATOM 1169 N N . HIS A 1 157 ? 4.117 -26.594 -2.637 1 95.25 157 HIS A N 1
ATOM 1170 C CA . HIS A 1 157 ? 2.693 -26.641 -2.316 1 95.25 157 HIS A CA 1
ATOM 1171 C C . HIS A 1 157 ? 1.994 -27.75 -3.094 1 95.25 157 HIS A C 1
ATOM 1173 O O . HIS A 1 157 ? 1.234 -28.531 -2.52 1 95.25 157 HIS A O 1
ATOM 1179 N N . HIS A 1 158 ? 2.252 -27.797 -4.371 1 95.56 158 HIS A N 1
ATOM 1180 C CA . HIS A 1 158 ? 1.657 -28.812 -5.234 1 95.56 158 HIS A CA 1
ATOM 1181 C C . HIS A 1 158 ? 2.027 -30.219 -4.77 1 95.56 158 HIS A C 1
ATOM 1183 O O . HIS A 1 158 ? 1.171 -31.109 -4.715 1 95.56 158 HIS A O 1
ATOM 1189 N N . ARG A 1 159 ? 3.256 -30.391 -4.438 1 92.44 159 ARG A N 1
ATOM 1190 C CA . ARG A 1 159 ? 3.709 -31.703 -3.98 1 92.44 159 ARG A CA 1
ATOM 1191 C C . ARG A 1 159 ? 3.037 -32.094 -2.668 1 92.44 159 ARG A C 1
ATOM 1193 O O . ARG A 1 159 ? 2.709 -33.25 -2.449 1 92.44 159 ARG A O 1
ATOM 1200 N N . GLN A 1 160 ? 2.857 -31.156 -1.878 1 91.5 160 GLN A N 1
ATOM 1201 C CA . GLN A 1 160 ? 2.295 -31.391 -0.552 1 91.5 160 GLN A CA 1
ATOM 1202 C C . GLN A 1 160 ? 0.785 -31.609 -0.625 1 91.5 160 GLN A C 1
ATOM 1204 O O . GLN A 1 160 ? 0.239 -32.469 0.078 1 91.5 160 GLN A O 1
ATOM 1209 N N . THR A 1 161 ? 0.06 -30.906 -1.523 1 94.19 161 THR A N 1
ATOM 1210 C CA . THR A 1 161 ? -1.396 -30.844 -1.435 1 94.19 161 THR A CA 1
ATOM 1211 C C . THR A 1 161 ? -2.035 -31.484 -2.67 1 94.19 161 THR A C 1
ATOM 1213 O O . THR A 1 161 ? -3.227 -31.797 -2.664 1 94.19 161 THR A O 1
ATOM 1216 N N . GLY A 1 162 ? -1.27 -31.578 -3.715 1 95.25 162 GLY A N 1
ATOM 1217 C CA . GLY A 1 162 ? -1.82 -32.031 -4.98 1 95.25 162 GLY A CA 1
ATOM 1218 C C . GLY A 1 162 ? -2.582 -30.953 -5.723 1 95.25 162 GLY A C 1
ATOM 1219 O O . GLY A 1 162 ? -3.18 -31.203 -6.77 1 95.25 162 GLY A O 1
ATOM 1220 N N . ARG A 1 163 ? -2.561 -29.734 -5.195 1 97.62 163 ARG A N 1
ATOM 1221 C CA . ARG A 1 163 ? -3.266 -28.594 -5.797 1 97.62 163 ARG A CA 1
ATOM 1222 C C . ARG A 1 163 ? -2.301 -27.469 -6.125 1 97.62 163 ARG A C 1
ATOM 1224 O O . ARG A 1 163 ? -1.209 -27.391 -5.559 1 97.62 163 ARG A O 1
ATOM 1231 N N . PRO A 1 164 ? -2.707 -26.594 -7.035 1 98.44 164 PRO A N 1
ATOM 1232 C CA . PRO A 1 164 ? -1.846 -25.453 -7.332 1 98.44 164 PRO A CA 1
ATOM 1233 C C . PRO A 1 164 ? -1.782 -24.453 -6.18 1 98.44 164 PRO A C 1
ATOM 1235 O O . PRO A 1 164 ? -2.715 -24.375 -5.379 1 98.44 164 PRO A O 1
ATOM 1238 N N . TYR A 1 165 ? -0.59 -23.797 -6.125 1 97.56 165 TYR A N 1
ATOM 1239 C CA . TYR A 1 165 ? -0.463 -22.594 -5.324 1 97.56 165 TYR A CA 1
ATOM 1240 C C . TYR A 1 165 ? -1.289 -21.453 -5.918 1 97.56 165 TYR A C 1
ATOM 1242 O O . TYR A 1 165 ? -1.078 -21.062 -7.066 1 97.56 165 TYR A O 1
ATOM 1250 N N . VAL A 1 166 ? -2.27 -20.906 -5.148 1 98.5 166 VAL A N 1
ATOM 1251 C CA . VAL A 1 166 ? -3.223 -19.953 -5.699 1 98.5 166 VAL A CA 1
ATOM 1252 C C . VAL A 1 166 ? -2.805 -18.531 -5.316 1 98.5 166 VAL A C 1
ATOM 1254 O O . VAL A 1 166 ? -2.645 -18.219 -4.137 1 98.5 166 VAL A O 1
ATOM 1257 N N . VAL A 1 167 ? -2.594 -17.719 -6.297 1 98.12 167 VAL A N 1
ATOM 1258 C CA . VAL A 1 167 ? -2.34 -16.281 -6.129 1 98.12 167 VAL A CA 1
ATOM 1259 C C . VAL A 1 167 ? -3.568 -15.492 -6.562 1 98.12 167 VAL A C 1
ATOM 1261 O O . VAL A 1 167 ? -3.975 -15.539 -7.723 1 98.12 167 VAL A O 1
ATOM 1264 N N . LEU A 1 168 ? -4.156 -14.82 -5.648 1 97.75 168 LEU A N 1
ATOM 1265 C CA . LEU A 1 168 ? -5.25 -13.914 -5.973 1 97.75 168 LEU A CA 1
ATOM 1266 C C . LEU A 1 168 ? -4.723 -12.547 -6.379 1 97.75 168 LEU A C 1
ATOM 1268 O O . LEU A 1 168 ? -4.113 -11.844 -5.566 1 97.75 168 LEU A O 1
ATOM 1272 N N . LYS A 1 169 ? -4.914 -12.258 -7.602 1 97.81 169 LYS A N 1
ATOM 1273 C CA . LYS A 1 169 ? -4.496 -10.953 -8.109 1 97.81 169 LYS A CA 1
ATOM 1274 C C . LYS A 1 169 ? -5.68 -10 -8.219 1 97.81 169 LYS A C 1
ATOM 1276 O O . LYS A 1 169 ? -6.672 -10.297 -8.883 1 97.81 169 LYS A O 1
ATOM 1281 N N . ILE A 1 170 ? -5.539 -8.883 -7.656 1 95.31 170 ILE A N 1
ATOM 1282 C CA . ILE A 1 170 ? -6.648 -7.93 -7.664 1 95.31 170 ILE A CA 1
ATOM 1283 C C . ILE A 1 170 ? -6.137 -6.547 -8.055 1 95.31 170 ILE A C 1
ATOM 1285 O O . ILE A 1 170 ? -5.035 -6.148 -7.66 1 95.31 170 ILE A O 1
ATOM 1289 N N . ALA A 1 171 ? -6.855 -5.875 -8.898 1 95.5 171 ALA A N 1
ATOM 1290 C CA . ALA A 1 171 ? -6.715 -4.441 -9.148 1 95.5 171 ALA A CA 1
ATOM 1291 C C . ALA A 1 171 ? -7.883 -3.662 -8.547 1 95.5 171 ALA A C 1
ATOM 1293 O O . ALA A 1 171 ? -9.039 -3.92 -8.875 1 95.5 171 ALA A O 1
ATOM 1294 N N . MET A 1 172 ? -7.512 -2.781 -7.703 1 95.38 172 MET A N 1
ATOM 1295 C CA . MET A 1 172 ? -8.602 -2.094 -7.016 1 95.38 172 MET A CA 1
ATOM 1296 C C . MET A 1 172 ? -8.25 -0.629 -6.77 1 95.38 172 MET A C 1
ATOM 1298 O O . MET A 1 172 ? -7.09 -0.233 -6.906 1 95.38 172 MET A O 1
ATOM 1302 N N . SER A 1 173 ? -9.312 0.164 -6.539 1 95.5 173 SER A N 1
ATOM 1303 C CA . SER A 1 173 ? -9.141 1.545 -6.102 1 95.5 173 SER A CA 1
ATOM 1304 C C . SER A 1 173 ? -8.656 1.608 -4.656 1 95.5 173 SER A C 1
ATOM 1306 O O . SER A 1 173 ? -8.609 0.589 -3.965 1 95.5 173 SER A O 1
ATOM 1308 N N . LEU A 1 174 ? -8.312 2.771 -4.23 1 94.75 174 LEU A N 1
ATOM 1309 C CA . LEU A 1 174 ? -7.797 2.996 -2.885 1 94.75 174 LEU A CA 1
ATOM 1310 C C . LEU A 1 174 ? -8.82 2.582 -1.831 1 94.75 174 LEU A C 1
ATOM 1312 O O . LEU A 1 174 ? -8.445 2.148 -0.737 1 94.75 174 LEU A O 1
ATOM 1316 N N . ASP A 1 175 ? -10.062 2.736 -2.154 1 94.19 175 ASP A N 1
ATOM 1317 C CA . ASP A 1 175 ? -11.117 2.424 -1.199 1 94.19 175 ASP A CA 1
ATOM 1318 C C . ASP A 1 175 ? -11.672 1.018 -1.428 1 94.19 175 ASP A C 1
ATOM 1320 O O . ASP A 1 175 ? -12.781 0.705 -1.005 1 94.19 175 ASP A O 1
ATOM 1324 N N . GLY A 1 176 ? -10.953 0.108 -2.135 1 94.25 176 GLY A N 1
ATOM 1325 C CA . GLY A 1 176 ? -11.234 -1.317 -2.203 1 94.25 176 GLY A CA 1
ATOM 1326 C C . GLY A 1 176 ? -12.305 -1.667 -3.223 1 94.25 176 GLY A C 1
ATOM 1327 O O . GLY A 1 176 ? -13.047 -2.633 -3.043 1 94.25 176 GLY A O 1
ATOM 1328 N N . ARG A 1 177 ? -12.414 -0.818 -4.238 1 94.81 177 ARG A N 1
ATOM 1329 C CA . ARG A 1 177 ? -13.43 -1.05 -5.266 1 94.81 177 ARG A CA 1
ATOM 1330 C C . ARG A 1 177 ? -12.789 -1.542 -6.562 1 94.81 177 ARG A C 1
ATOM 1332 O O . ARG A 1 177 ? -11.672 -1.136 -6.902 1 94.81 177 ARG A O 1
ATOM 1339 N N . VAL A 1 178 ? -13.562 -2.406 -7.332 1 94 178 VAL A N 1
ATOM 1340 C CA . VAL A 1 178 ? -12.945 -3.027 -8.5 1 94 178 VAL A CA 1
ATOM 1341 C C . VAL A 1 178 ? -13.648 -2.541 -9.773 1 94 178 VAL A C 1
ATOM 1343 O O . VAL A 1 178 ? -13.141 -2.738 -10.883 1 94 178 VAL A O 1
ATOM 1346 N N . ALA A 1 179 ? -14.82 -1.944 -9.633 1 92.56 179 ALA A N 1
ATOM 1347 C CA . ALA A 1 179 ? -15.555 -1.373 -10.758 1 92.56 179 ALA A CA 1
ATOM 1348 C C . ALA A 1 179 ? -16.562 -0.339 -10.281 1 92.56 179 ALA A C 1
ATOM 1350 O O . ALA A 1 179 ? -17.031 -0.398 -9.141 1 92.56 179 ALA A O 1
ATOM 1351 N N . CYS A 1 180 ? -16.859 0.569 -11.164 1 92.94 180 CYS A N 1
ATOM 1352 C CA . CYS A 1 180 ? -17.891 1.553 -10.867 1 92.94 180 CYS A CA 1
ATOM 1353 C C . CYS A 1 180 ? -19.281 0.932 -10.969 1 92.94 180 CYS A C 1
ATOM 1355 O O . CYS A 1 180 ? -19.422 -0.227 -11.367 1 92.94 180 CYS A O 1
ATOM 1357 N N . GLU A 1 181 ? -20.188 1.711 -10.609 1 88.94 181 GLU A N 1
ATOM 1358 C CA . GLU A 1 181 ? -21.578 1.271 -10.656 1 88.94 181 GLU A CA 1
ATOM 1359 C C . GLU A 1 181 ? -21.969 0.834 -12.062 1 88.94 181 GLU A C 1
ATOM 1361 O O . GLU A 1 181 ? -22.734 -0.115 -12.227 1 88.94 181 GLU A O 1
ATOM 1366 N N . ASP A 1 182 ? -21.484 1.473 -13.07 1 90.25 182 ASP A N 1
ATOM 1367 C CA . ASP A 1 182 ? -21.812 1.155 -14.461 1 90.25 182 ASP A CA 1
ATOM 1368 C C . ASP A 1 182 ? -20.922 0.03 -14.984 1 90.25 182 ASP A C 1
ATOM 1370 O O . ASP A 1 182 ? -20.859 -0.213 -16.188 1 90.25 182 ASP A O 1
ATOM 1374 N N . LYS A 1 183 ? -20.078 -0.501 -14.117 1 87.62 183 LYS A N 1
ATOM 1375 C CA . LYS A 1 183 ? -19.25 -1.672 -14.375 1 87.62 183 LYS A CA 1
ATOM 1376 C C . LYS A 1 183 ? -17.953 -1.28 -15.086 1 87.62 183 LYS A C 1
ATOM 1378 O O . LYS A 1 183 ? -17.141 -2.141 -15.414 1 87.62 183 LYS A O 1
ATOM 1383 N N . THR A 1 184 ? -17.828 0.031 -15.273 1 88.5 184 THR A N 1
ATOM 1384 C CA . THR A 1 184 ? -16.562 0.46 -15.852 1 88.5 184 THR A CA 1
ATOM 1385 C C . THR A 1 184 ? -15.445 0.376 -14.82 1 88.5 184 THR A C 1
ATOM 1387 O O . THR A 1 184 ? -15.664 0.65 -13.641 1 88.5 184 THR A O 1
ATOM 1390 N N . SER A 1 185 ? -14.258 -0.021 -15.289 1 87.31 185 SER A N 1
ATOM 1391 C CA . SER A 1 185 ? -13.133 -0.171 -14.375 1 87.31 185 SER A CA 1
ATOM 1392 C C . SER A 1 185 ? -11.812 0.186 -15.055 1 87.31 185 SER A C 1
ATOM 1394 O O . SER A 1 185 ? -10.781 0.296 -14.391 1 87.31 185 SER A O 1
ATOM 1396 N N . GLN A 1 186 ? -11.844 0.426 -16.438 1 81.62 186 GLN A N 1
ATOM 1397 C CA . GLN A 1 186 ? -10.633 0.732 -17.188 1 81.62 186 GLN A CA 1
ATOM 1398 C C . GLN A 1 186 ? -10.453 2.238 -17.359 1 81.62 186 GLN A C 1
ATOM 1400 O O . GLN A 1 186 ? -11.258 2.887 -18.031 1 81.62 186 GLN A O 1
ATOM 1405 N N . TRP A 1 187 ? -9.367 2.904 -16.484 1 82.5 187 TRP A N 1
ATOM 1406 C CA . TRP A 1 187 ? -8.398 2.062 -15.797 1 82.5 187 TRP A CA 1
ATOM 1407 C C . TRP A 1 187 ? -8.234 2.5 -14.344 1 82.5 187 TRP A C 1
ATOM 1409 O O . TRP A 1 187 ? -7.898 3.656 -14.07 1 82.5 187 TRP A O 1
ATOM 1419 N N . ILE A 1 188 ? -8.594 1.59 -13.461 1 90.19 188 ILE A N 1
ATOM 1420 C CA . ILE A 1 188 ? -8.367 1.833 -12.039 1 90.19 188 ILE A CA 1
ATOM 1421 C C . ILE A 1 188 ? -6.867 1.909 -11.766 1 90.19 188 ILE A C 1
ATOM 1423 O O . ILE A 1 188 ? -6.414 2.756 -10.992 1 90.19 188 ILE A O 1
ATOM 1427 N N . THR A 1 189 ? -6.086 1.009 -12.414 1 92.06 189 THR A N 1
ATOM 1428 C CA . THR A 1 189 ? -4.633 1.021 -12.289 1 92.06 189 THR A CA 1
ATOM 1429 C C . THR A 1 189 ? -3.98 1.493 -13.578 1 92.06 189 THR A C 1
ATOM 1431 O O . THR A 1 189 ? -4.586 1.414 -14.648 1 92.06 189 THR A O 1
ATOM 1434 N N . GLN A 1 190 ? -2.752 1.94 -13.469 1 91.56 190 GLN A N 1
ATOM 1435 C CA . GLN A 1 190 ? -2.07 2.525 -14.617 1 91.56 190 GLN A CA 1
ATOM 1436 C C . GLN A 1 190 ? -1.255 1.475 -15.367 1 91.56 190 GLN A C 1
ATOM 1438 O O . GLN A 1 190 ? -1.247 0.302 -14.992 1 91.56 190 GLN A O 1
ATOM 1443 N N . ALA A 1 191 ? -0.636 1.905 -16.469 1 92 191 ALA A N 1
ATOM 1444 C CA . ALA A 1 191 ? 0.033 1.013 -17.422 1 92 191 ALA A CA 1
ATOM 1445 C C . ALA A 1 191 ? 1.161 0.242 -16.734 1 92 191 ALA A C 1
ATOM 1447 O O . ALA A 1 191 ? 1.37 -0.94 -17.016 1 92 191 ALA A O 1
ATOM 1448 N N . GLU A 1 192 ? 1.867 0.886 -15.859 1 93.69 192 GLU A N 1
ATOM 1449 C CA . GLU A 1 192 ? 2.99 0.24 -15.188 1 93.69 192 GLU A CA 1
ATOM 1450 C C . GLU A 1 192 ? 2.523 -0.946 -14.352 1 93.69 192 GLU A C 1
ATOM 1452 O O . GLU A 1 192 ? 3.193 -1.979 -14.297 1 93.69 192 GLU A O 1
ATOM 1457 N N . ALA A 1 193 ? 1.447 -0.762 -13.68 1 93.5 193 ALA A N 1
ATOM 1458 C CA . ALA A 1 193 ? 0.877 -1.84 -12.875 1 93.5 193 ALA A CA 1
ATOM 1459 C C . ALA A 1 193 ? 0.454 -3.014 -13.758 1 93.5 193 ALA A C 1
ATOM 1461 O O . ALA A 1 193 ? 0.679 -4.176 -13.398 1 93.5 193 ALA A O 1
ATOM 1462 N N . ARG A 1 194 ? -0.129 -2.789 -14.859 1 91.94 194 ARG A N 1
ATOM 1463 C CA . ARG A 1 194 ? -0.56 -3.84 -15.773 1 91.94 194 ARG A CA 1
ATOM 1464 C C . ARG A 1 194 ? 0.636 -4.605 -16.328 1 91.94 194 ARG A C 1
ATOM 1466 O O . ARG A 1 194 ? 0.587 -5.828 -16.469 1 91.94 194 ARG A O 1
ATOM 1473 N N . GLN A 1 195 ? 1.67 -3.873 -16.609 1 92.69 195 GLN A N 1
ATOM 1474 C CA . GLN A 1 195 ? 2.893 -4.523 -17.078 1 92.69 195 GLN A CA 1
ATOM 1475 C C . GLN A 1 195 ? 3.449 -5.461 -16 1 92.69 195 GLN A C 1
ATOM 1477 O O . GLN A 1 195 ? 3.871 -6.578 -16.312 1 92.69 195 GLN A O 1
ATOM 1482 N N . ASP A 1 196 ? 3.449 -4.961 -14.852 1 93.94 196 ASP A N 1
ATOM 1483 C CA . ASP A 1 196 ? 3.896 -5.785 -13.734 1 93.94 196 ASP A CA 1
ATOM 1484 C C . ASP A 1 196 ? 3.035 -7.039 -13.594 1 93.94 196 ASP A C 1
ATOM 1486 O O . ASP A 1 196 ? 3.551 -8.125 -13.328 1 93.94 196 ASP A O 1
ATOM 1490 N N . ALA A 1 197 ? 1.79 -6.902 -13.797 1 94 197 ALA A N 1
ATOM 1491 C CA . ALA A 1 197 ? 0.858 -8.023 -13.695 1 94 197 ALA A CA 1
ATOM 1492 C C . ALA A 1 197 ? 1.14 -9.07 -14.773 1 94 197 ALA A C 1
ATOM 1494 O O . ALA A 1 197 ? 0.881 -10.258 -14.578 1 94 197 ALA A O 1
ATOM 1495 N N . HIS A 1 198 ? 1.638 -8.625 -15.883 1 95.38 198 HIS A N 1
ATOM 1496 C CA . HIS A 1 198 ? 1.974 -9.57 -16.938 1 95.38 198 HIS A CA 1
ATOM 1497 C C . HIS A 1 198 ? 3.133 -10.469 -16.531 1 95.38 198 HIS A C 1
ATOM 1499 O O . HIS A 1 198 ? 3.217 -11.625 -16.969 1 95.38 198 HIS A O 1
ATOM 1505 N N . GLN A 1 199 ? 4 -9.992 -15.734 1 94 199 GLN A N 1
ATOM 1506 C CA . GLN A 1 199 ? 5.047 -10.844 -15.188 1 94 199 GLN A CA 1
ATOM 1507 C C . GLN A 1 199 ? 4.453 -11.969 -14.344 1 94 199 GLN A C 1
ATOM 1509 O O . GLN A 1 199 ? 4.887 -13.125 -14.438 1 94 199 GLN A O 1
ATOM 1514 N N . LEU A 1 200 ? 3.486 -11.617 -13.547 1 95.44 200 LEU A N 1
ATOM 1515 C CA . LEU A 1 200 ? 2.812 -12.617 -12.727 1 95.44 200 LEU A CA 1
ATOM 1516 C C . LEU A 1 200 ? 2.096 -13.641 -13.602 1 95.44 200 LEU A C 1
ATOM 1518 O O . LEU A 1 200 ? 2.117 -14.836 -13.305 1 95.44 200 LEU A O 1
ATOM 1522 N N . ARG A 1 201 ? 1.437 -13.117 -14.648 1 96.56 201 ARG A N 1
ATOM 1523 C CA . ARG A 1 201 ? 0.805 -14.039 -15.594 1 96.56 201 ARG A CA 1
ATOM 1524 C C . ARG A 1 201 ? 1.821 -15.016 -16.172 1 96.56 201 ARG A C 1
ATOM 1526 O O . ARG A 1 201 ? 1.575 -16.219 -16.203 1 96.56 201 ARG A O 1
ATOM 1533 N N . ALA A 1 202 ? 2.969 -14.484 -16.531 1 94.81 202 ALA A N 1
ATOM 1534 C CA . ALA A 1 202 ? 4.012 -15.305 -17.141 1 94.81 202 ALA A CA 1
ATOM 1535 C C . ALA A 1 202 ? 4.551 -16.328 -16.141 1 94.81 202 ALA A C 1
ATOM 1537 O O . ALA A 1 202 ? 4.945 -17.438 -16.531 1 94.81 202 ALA A O 1
ATOM 1538 N N . ASP A 1 203 ? 4.531 -15.977 -14.906 1 93.94 203 ASP A N 1
ATOM 1539 C CA . ASP A 1 203 ? 5.059 -16.844 -13.859 1 93.94 203 ASP A CA 1
ATOM 1540 C C . ASP A 1 203 ? 4.004 -17.844 -13.398 1 93.94 203 ASP A C 1
ATOM 1542 O O . ASP A 1 203 ? 4.277 -18.688 -12.547 1 93.94 203 ASP A O 1
ATOM 1546 N N . SER A 1 204 ? 2.834 -17.734 -13.922 1 96.38 204 SER A N 1
ATOM 1547 C CA . SER A 1 204 ? 1.741 -18.625 -13.562 1 96.38 204 SER A CA 1
ATOM 1548 C C . SER A 1 204 ? 1.492 -19.656 -14.672 1 96.38 204 SER A C 1
ATOM 1550 O O . SER A 1 204 ? 1.614 -19.344 -15.852 1 96.38 204 SER A O 1
ATOM 1552 N N . HIS A 1 205 ? 1.183 -20.828 -14.258 1 96.12 205 HIS A N 1
ATOM 1553 C CA . HIS A 1 205 ? 0.936 -21.891 -15.227 1 96.12 205 HIS A CA 1
ATOM 1554 C C . HIS A 1 205 ? -0.499 -21.844 -15.742 1 96.12 205 HIS A C 1
ATOM 1556 O O . HIS A 1 205 ? -0.801 -22.391 -16.797 1 96.12 205 HIS A O 1
ATOM 1562 N N . ALA A 1 206 ? -1.337 -21.203 -14.977 1 97.88 206 ALA A N 1
ATOM 1563 C CA . ALA A 1 206 ? -2.729 -21 -15.375 1 97.88 206 ALA A CA 1
ATOM 1564 C C . ALA A 1 206 ? -3.281 -19.688 -14.836 1 97.88 206 ALA A C 1
ATOM 1566 O O . ALA A 1 206 ? -2.814 -19.188 -13.812 1 97.88 206 ALA A O 1
ATOM 1567 N N . ILE A 1 207 ? -4.23 -19.125 -15.531 1 98.31 207 ILE A N 1
ATOM 1568 C CA . ILE A 1 207 ? -4.98 -17.938 -15.117 1 98.31 207 ILE A CA 1
ATOM 1569 C C . ILE A 1 207 ? -6.477 -18.25 -15.133 1 98.31 207 ILE A C 1
ATOM 1571 O O . ILE A 1 207 ? -6.992 -18.797 -16.109 1 98.31 207 ILE A O 1
ATOM 1575 N N . MET A 1 208 ? -7.152 -17.875 -14.094 1 98.62 208 MET A N 1
ATOM 1576 C CA . MET A 1 208 ? -8.547 -18.281 -13.961 1 98.62 208 MET A CA 1
ATOM 1577 C C . MET A 1 208 ? -9.445 -17.062 -13.758 1 98.62 208 MET A C 1
ATOM 1579 O O . MET A 1 208 ? -9.109 -16.156 -13 1 98.62 208 MET A O 1
ATOM 1583 N N . VAL A 1 209 ? -10.594 -17.047 -14.398 1 97.75 209 VAL A N 1
ATOM 1584 C CA . VAL A 1 209 ? -11.648 -16.062 -14.18 1 97.75 209 VAL A CA 1
ATOM 1585 C C . VAL A 1 209 ? -13 -16.766 -14.148 1 97.75 209 VAL A C 1
ATOM 1587 O O . VAL A 1 209 ? -13.125 -17.922 -14.547 1 97.75 209 VAL A O 1
ATOM 1590 N N . GLY A 1 210 ? -13.969 -16.062 -13.609 1 96.69 210 GLY A N 1
ATOM 1591 C CA . GLY A 1 210 ? -15.352 -16.516 -13.734 1 96.69 210 GLY A CA 1
ATOM 1592 C C . GLY A 1 210 ? -15.992 -16.125 -15.039 1 96.69 210 GLY A C 1
ATOM 1593 O O . GLY A 1 210 ? -15.492 -15.242 -15.75 1 96.69 210 GLY A O 1
ATOM 1594 N N . SER A 1 211 ? -17.125 -16.75 -15.328 1 96.31 211 SER A N 1
ATOM 1595 C CA . SER A 1 211 ? -17.828 -16.469 -16.578 1 96.31 211 SER A CA 1
ATOM 1596 C C . SER A 1 211 ? -18.312 -15.016 -16.625 1 96.31 211 SER A C 1
ATOM 1598 O O . SER A 1 211 ? -18.359 -14.406 -17.703 1 96.31 211 SER A O 1
ATOM 1600 N N . GLY A 1 212 ? -18.672 -14.438 -15.453 1 92.56 212 GLY A N 1
ATOM 1601 C CA . GLY A 1 212 ? -19.047 -13.031 -15.438 1 92.56 212 GLY A CA 1
ATOM 1602 C C . GLY A 1 212 ? -17.984 -12.109 -15.977 1 92.56 212 GLY A C 1
ATOM 1603 O O . GLY A 1 212 ? -18.25 -11.266 -16.844 1 92.56 212 GLY A O 1
ATOM 1604 N N . THR A 1 213 ? -16.812 -12.273 -15.492 1 92.56 213 THR A N 1
ATOM 1605 C CA . THR A 1 213 ? -15.672 -11.484 -15.953 1 92.56 213 THR A CA 1
ATOM 1606 C C . THR A 1 213 ? -15.367 -11.766 -17.422 1 92.56 213 THR A C 1
ATOM 1608 O O . THR A 1 213 ? -15.086 -10.852 -18.188 1 92.56 213 THR A O 1
ATOM 1611 N N . ALA A 1 214 ? -15.398 -13.016 -17.812 1 95.69 214 ALA A N 1
ATOM 1612 C CA . ALA A 1 214 ? -15.133 -13.414 -19.203 1 95.69 214 ALA A CA 1
ATOM 1613 C C . ALA A 1 214 ? -16.094 -12.711 -20.156 1 95.69 214 ALA A C 1
ATOM 1615 O O . ALA A 1 214 ? -15.672 -12.227 -21.219 1 95.69 214 ALA A O 1
ATOM 1616 N N . LEU A 1 215 ? -17.375 -12.695 -19.828 1 94.38 215 LEU A N 1
ATOM 1617 C CA . LEU A 1 215 ? -18.391 -12.133 -20.703 1 94.38 215 LEU A CA 1
ATOM 1618 C C . LEU A 1 215 ? -18.312 -10.617 -20.75 1 94.38 215 LEU A C 1
ATOM 1620 O O . LEU A 1 215 ? -18.453 -10.008 -21.812 1 94.38 215 LEU A O 1
ATOM 1624 N N . GLN A 1 216 ? -18.016 -10.023 -19.609 1 89.25 216 GLN A N 1
ATOM 1625 C CA . GLN A 1 216 ? -18.047 -8.57 -19.5 1 89.25 216 GLN A CA 1
ATOM 1626 C C . GLN A 1 216 ? -16.766 -7.957 -20.094 1 89.25 216 GLN A C 1
ATOM 1628 O O . GLN A 1 216 ? -16.844 -6.988 -20.844 1 89.25 216 GLN A O 1
ATOM 1633 N N . ASP A 1 217 ? -15.648 -8.508 -19.797 1 89.5 217 ASP A N 1
ATOM 1634 C CA . ASP A 1 217 ? -14.383 -7.867 -20.125 1 89.5 217 ASP A CA 1
ATOM 1635 C C . ASP A 1 217 ? -13.789 -8.453 -21.406 1 89.5 217 ASP A C 1
ATOM 1637 O O . ASP A 1 217 ? -12.875 -7.867 -22 1 89.5 217 ASP A O 1
ATOM 1641 N N . GLN A 1 218 ? -14.211 -9.672 -21.781 1 93.75 218 GLN A N 1
ATOM 1642 C CA . GLN A 1 218 ? -13.672 -10.383 -22.938 1 93.75 218 GLN A CA 1
ATOM 1643 C C . GLN A 1 218 ? -12.141 -10.375 -22.922 1 93.75 218 GLN A C 1
ATOM 1645 O O . GLN A 1 218 ? -11.516 -10 -23.906 1 93.75 218 GLN A O 1
ATOM 1650 N N . PRO A 1 219 ? -11.586 -10.836 -21.844 1 94.44 219 PRO A N 1
ATOM 1651 C CA . PRO A 1 219 ? -10.133 -10.773 -21.703 1 94.44 219 PRO A CA 1
ATOM 1652 C C . PRO A 1 219 ? -9.414 -11.812 -22.578 1 94.44 219 PRO A C 1
ATOM 1654 O O . PRO A 1 219 ? -9.977 -12.875 -22.859 1 94.44 219 PRO A O 1
ATOM 1657 N N . SER A 1 220 ? -8.195 -11.586 -22.953 1 95.38 220 SER A N 1
ATOM 1658 C CA . SER A 1 220 ? -7.379 -12.562 -23.672 1 95.38 220 SER A CA 1
ATOM 1659 C C . SER A 1 220 ? -6.68 -13.508 -22.703 1 95.38 220 SER A C 1
ATOM 1661 O O . SER A 1 220 ? -6.348 -14.641 -23.047 1 95.38 220 SER A O 1
ATOM 1663 N N . LEU A 1 221 ? -6.418 -13.086 -21.469 1 96.25 221 LEU A N 1
ATOM 1664 C CA . LEU A 1 221 ? -5.766 -13.828 -20.391 1 96.25 221 LEU A CA 1
ATOM 1665 C C . LEU A 1 221 ? -4.438 -14.414 -20.859 1 96.25 221 LEU A C 1
ATOM 1667 O O . LEU A 1 221 ? -4.156 -15.594 -20.641 1 96.25 221 LEU A O 1
ATOM 1671 N N . THR A 1 222 ? -3.686 -13.562 -21.547 1 95.94 222 THR A N 1
ATOM 1672 C CA . THR A 1 222 ? -2.354 -13.945 -22.016 1 95.94 222 THR A CA 1
ATOM 1673 C C . THR A 1 222 ? -1.282 -13.117 -21.312 1 95.94 222 THR A C 1
ATOM 1675 O O . THR A 1 222 ? -1.58 -12.078 -20.719 1 95.94 222 THR A O 1
ATOM 1678 N N . ALA A 1 223 ? -0.094 -13.664 -21.266 1 94.69 223 ALA A N 1
ATOM 1679 C CA . ALA A 1 223 ? 1.072 -12.906 -20.812 1 94.69 223 ALA A CA 1
ATOM 1680 C C . ALA A 1 223 ? 1.729 -12.164 -21.969 1 94.69 223 ALA A C 1
ATOM 1682 O O . ALA A 1 223 ? 1.994 -12.758 -23.016 1 94.69 223 ALA A O 1
ATOM 1683 N N . ARG A 1 224 ? 1.936 -10.945 -21.828 1 91.94 224 ARG A N 1
ATOM 1684 C CA . ARG A 1 224 ? 2.512 -10.102 -22.875 1 91.94 224 ARG A CA 1
ATOM 1685 C C . ARG A 1 224 ? 3.84 -9.508 -22.422 1 91.94 224 ARG A C 1
ATOM 1687 O O . ARG A 1 224 ? 3.871 -8.422 -21.828 1 91.94 224 ARG A O 1
ATOM 1694 N N . LEU A 1 225 ? 4.777 -10.312 -22.547 1 88.88 225 LEU A N 1
ATOM 1695 C CA . LEU A 1 225 ? 6.137 -9.914 -22.203 1 88.88 225 LEU A CA 1
ATOM 1696 C C . LEU A 1 225 ? 7.066 -10.078 -23.406 1 88.88 225 LEU A C 1
ATOM 1698 O O . LEU A 1 225 ? 6.738 -10.797 -24.359 1 88.88 225 LEU A O 1
ATOM 1702 N N . ASP A 1 226 ? 8.109 -9.312 -23.406 1 82.75 226 ASP A N 1
ATOM 1703 C CA . ASP A 1 226 ? 9.211 -9.492 -24.359 1 82.75 226 ASP A CA 1
ATOM 1704 C C . ASP A 1 226 ? 10.453 -10.047 -23.672 1 82.75 226 ASP A C 1
ATOM 1706 O O . ASP A 1 226 ? 11.008 -9.406 -22.766 1 82.75 226 ASP A O 1
ATOM 1710 N N . PRO A 1 227 ? 10.852 -11.297 -24.016 1 80.75 227 PRO A N 1
ATOM 1711 C CA . PRO A 1 227 ? 10.352 -12.188 -25.078 1 80.75 227 PRO A CA 1
ATOM 1712 C C . PRO A 1 227 ? 9.039 -12.867 -24.703 1 80.75 227 PRO A C 1
ATOM 1714 O O . PRO A 1 227 ? 8.68 -12.93 -23.531 1 80.75 227 PRO A O 1
ATOM 1717 N N . ALA A 1 228 ? 8.359 -13.305 -25.734 1 78.38 228 ALA A N 1
ATOM 1718 C CA . ALA A 1 228 ? 7.062 -13.945 -25.547 1 78.38 228 ALA A CA 1
ATOM 1719 C C . ALA A 1 228 ? 7.18 -15.18 -24.656 1 78.38 228 ALA A C 1
ATOM 1721 O O . ALA A 1 228 ? 7.949 -16.094 -24.953 1 78.38 228 ALA A O 1
ATOM 1722 N N . PRO A 1 229 ? 6.5 -15.25 -23.672 1 84.19 229 PRO A N 1
ATOM 1723 C CA . PRO A 1 229 ? 6.523 -16.406 -22.781 1 84.19 229 PRO A CA 1
ATOM 1724 C C . PRO A 1 229 ? 5.613 -17.531 -23.25 1 84.19 229 PRO A C 1
ATOM 1726 O O . PRO A 1 229 ? 4.812 -17.344 -24.172 1 84.19 229 PRO A O 1
ATOM 1729 N N . LYS A 1 230 ? 5.941 -18.672 -22.672 1 89.81 230 LYS A N 1
ATOM 1730 C CA . LYS A 1 230 ? 4.895 -19.688 -22.75 1 89.81 230 LYS A CA 1
ATOM 1731 C C . LYS A 1 230 ? 3.592 -19.172 -22.141 1 89.81 230 LYS A C 1
ATOM 1733 O O . LYS A 1 230 ? 3.582 -18.672 -21.016 1 89.81 230 LYS A O 1
ATOM 1738 N N . GLN A 1 231 ? 2.516 -19.281 -22.938 1 95.69 231 GLN A N 1
ATOM 1739 C CA . GLN A 1 231 ? 1.241 -18.75 -22.469 1 95.69 231 GLN A CA 1
ATOM 1740 C C . GLN A 1 231 ? 0.636 -19.641 -21.391 1 95.69 231 GLN A C 1
ATOM 1742 O O . GLN A 1 231 ? 0.72 -20.875 -21.469 1 95.69 231 GLN A O 1
ATOM 1747 N N . PRO A 1 232 ? 0.035 -19.094 -20.391 1 96.31 232 PRO A N 1
ATOM 1748 C CA . PRO A 1 232 ? -0.656 -19.891 -19.375 1 96.31 232 PRO A CA 1
ATOM 1749 C C . PRO A 1 232 ? -1.949 -20.516 -19.875 1 96.31 232 PRO A C 1
ATOM 1751 O O . PRO A 1 232 ? -2.527 -20.031 -20.859 1 96.31 232 PRO A O 1
ATOM 1754 N N . LEU A 1 233 ? -2.268 -21.594 -19.25 1 97.31 233 LEU A N 1
ATOM 1755 C CA . LEU A 1 233 ? -3.598 -22.141 -19.484 1 97.31 233 LEU A CA 1
ATOM 1756 C C . LEU A 1 233 ? -4.68 -21.172 -19.031 1 97.31 233 LEU A C 1
ATOM 1758 O O . LEU A 1 233 ? -4.648 -20.672 -17.906 1 97.31 233 LEU A O 1
ATOM 1762 N N . ARG A 1 234 ? -5.602 -20.828 -19.969 1 98.5 234 ARG A N 1
ATOM 1763 C CA . ARG A 1 234 ? -6.73 -19.969 -19.609 1 98.5 234 ARG A CA 1
ATOM 1764 C C . ARG A 1 234 ? -7.883 -20.797 -19.047 1 98.5 234 ARG A C 1
ATOM 1766 O O . ARG A 1 234 ? -8.391 -21.703 -19.703 1 98.5 234 ARG A O 1
ATOM 1773 N N . VAL A 1 235 ? -8.234 -20.484 -17.812 1 98.75 235 VAL A N 1
ATOM 1774 C CA . VAL A 1 235 ? -9.258 -21.25 -17.141 1 98.75 235 VAL A CA 1
ATOM 1775 C C . VAL A 1 235 ? -10.492 -20.391 -16.891 1 98.75 235 VAL A C 1
ATOM 1777 O O . VAL A 1 235 ? -10.383 -19.266 -16.391 1 98.75 235 VAL A O 1
ATOM 1780 N N . VAL A 1 236 ? -11.695 -20.906 -17.234 1 98.56 236 VAL A N 1
ATOM 1781 C CA . VAL A 1 236 ? -12.953 -20.188 -17.016 1 98.56 236 VAL A CA 1
ATOM 1782 C C . VAL A 1 236 ? -13.914 -21.078 -16.234 1 98.56 236 VAL A C 1
ATOM 1784 O O . VAL A 1 236 ? -14.102 -22.25 -16.562 1 98.56 236 VAL A O 1
ATOM 1787 N N . LEU A 1 237 ? -14.422 -20.562 -15.211 1 98.38 237 LEU A N 1
ATOM 1788 C CA . LEU A 1 237 ? -15.523 -21.219 -14.516 1 98.38 237 LEU A CA 1
ATOM 1789 C C . LEU A 1 237 ? -16.859 -20.797 -15.094 1 98.38 237 LEU A C 1
ATOM 1791 O O . LEU A 1 237 ? -17.281 -19.641 -14.945 1 98.38 237 LEU A O 1
ATOM 1795 N N . ASP A 1 238 ? -17.547 -21.688 -15.719 1 98 238 ASP A N 1
ATOM 1796 C CA . ASP A 1 238 ? -18.828 -21.406 -16.391 1 98 238 ASP A CA 1
ATOM 1797 C C . ASP A 1 238 ? -19.797 -22.578 -16.219 1 98 238 ASP A C 1
ATOM 1799 O O . ASP A 1 238 ? -19.906 -23.438 -17.094 1 98 238 ASP A O 1
ATOM 1803 N N . SER A 1 239 ? -20.547 -22.5 -15.148 1 97 239 SER A N 1
ATOM 1804 C CA . SER A 1 239 ? -21.391 -23.625 -14.789 1 97 239 SER A CA 1
ATOM 1805 C C . SER A 1 239 ? -22.562 -23.781 -15.758 1 97 239 SER A C 1
ATOM 1807 O O . SER A 1 239 ? -23.172 -24.844 -15.852 1 97 239 SER A O 1
ATOM 1809 N N . ARG A 1 240 ? -22.859 -22.734 -16.547 1 95.06 240 ARG A N 1
ATOM 1810 C CA . ARG A 1 240 ? -24.094 -22.734 -17.328 1 95.06 240 ARG A CA 1
ATOM 1811 C C . ARG A 1 240 ? -23.812 -22.703 -18.828 1 95.06 240 ARG A C 1
ATOM 1813 O O . ARG A 1 240 ? -24.719 -22.672 -19.641 1 95.06 240 ARG A O 1
ATOM 1820 N N . GLY A 1 241 ? -22.578 -22.641 -19.188 1 97.12 241 GLY A N 1
ATOM 1821 C CA . GLY A 1 241 ? -22.203 -22.656 -20.594 1 97.12 241 GLY A CA 1
ATOM 1822 C C . GLY A 1 241 ? -22.469 -21.344 -21.297 1 97.12 241 GLY A C 1
ATOM 1823 O O . GLY A 1 241 ? -23.016 -21.312 -22.406 1 97.12 241 GLY A O 1
ATOM 1824 N N . ARG A 1 242 ? -22.078 -20.25 -20.703 1 96.88 242 ARG A N 1
ATOM 1825 C CA . ARG A 1 242 ? -22.422 -18.938 -21.219 1 96.88 242 ARG A CA 1
ATOM 1826 C C . ARG A 1 242 ? -21.312 -18.391 -22.125 1 96.88 242 ARG A C 1
ATOM 1828 O O . ARG A 1 242 ? -21.578 -17.562 -23 1 96.88 242 ARG A O 1
ATOM 1835 N N . VAL A 1 243 ? -20.094 -18.75 -21.906 1 97.81 243 VAL A N 1
ATOM 1836 C CA . VAL A 1 243 ? -18.969 -18.219 -22.656 1 97.81 243 VAL A CA 1
ATOM 1837 C C . VAL A 1 243 ? -18.812 -18.969 -23.984 1 97.81 243 VAL A C 1
ATOM 1839 O O . VAL A 1 243 ? -18.25 -20.062 -24.031 1 97.81 243 VAL A O 1
ATOM 1842 N N . LEU A 1 244 ? -19.297 -18.344 -25.109 1 97.75 244 LEU A N 1
ATOM 1843 C CA . LEU A 1 244 ? -19.359 -19.047 -26.391 1 97.75 244 LEU A CA 1
ATOM 1844 C C . LEU A 1 244 ? -18.641 -18.266 -27.469 1 97.75 244 LEU A C 1
ATOM 1846 O O . LEU A 1 244 ? -18.547 -18.719 -28.625 1 97.75 244 LEU A O 1
ATOM 1850 N N . GLU A 1 245 ? -18.172 -17.109 -27.109 1 96.38 245 GLU A N 1
ATOM 1851 C CA . GLU A 1 245 ? -17.469 -16.25 -28.062 1 96.38 245 GLU A CA 1
ATOM 1852 C C . GLU A 1 245 ? -16.375 -15.438 -27.359 1 96.38 245 GLU A C 1
ATOM 1854 O O . GLU A 1 245 ? -16.25 -15.469 -26.141 1 96.38 245 GLU A O 1
ATOM 1859 N N . GLY A 1 246 ? -15.578 -14.773 -28.203 1 95.44 246 GLY A N 1
ATOM 1860 C CA . GLY A 1 246 ? -14.539 -13.898 -27.688 1 95.44 246 GLY A CA 1
ATOM 1861 C C . GLY A 1 246 ? -13.156 -14.508 -27.75 1 95.44 246 GLY A C 1
ATOM 1862 O O . GLY A 1 246 ? -12.977 -15.609 -28.266 1 95.44 246 GLY A O 1
ATOM 1863 N N . PRO A 1 247 ? -12.195 -13.797 -27.188 1 96.62 247 PRO A N 1
ATOM 1864 C CA . PRO A 1 247 ? -10.789 -14.203 -27.297 1 96.62 247 PRO A CA 1
ATOM 1865 C C . PRO A 1 247 ? -10.516 -15.547 -26.641 1 96.62 247 PRO A C 1
ATOM 1867 O O . PRO A 1 247 ? -9.602 -16.266 -27.047 1 96.62 247 PRO A O 1
ATOM 1870 N N . LEU A 1 248 ? -11.297 -15.938 -25.688 1 97.06 248 LEU A N 1
ATOM 1871 C CA . LEU A 1 248 ? -11.07 -17.172 -24.938 1 97.06 248 LEU A CA 1
ATOM 1872 C C . LEU A 1 248 ? -11.414 -18.391 -25.781 1 97.06 248 LEU A C 1
ATOM 1874 O O . LEU A 1 248 ? -11.008 -19.516 -25.453 1 97.06 248 LEU A O 1
ATOM 1878 N N . MET A 1 249 ? -12.172 -18.141 -26.844 1 97 249 MET A N 1
ATOM 1879 C CA . MET A 1 249 ? -12.523 -19.234 -27.75 1 97 249 MET A CA 1
ATOM 1880 C C . MET A 1 249 ? -11.422 -19.453 -28.781 1 97 249 MET A C 1
ATOM 1882 O O . MET A 1 249 ? -11.43 -20.453 -29.484 1 97 249 MET A O 1
ATOM 1886 N N . ASP A 1 250 ? -10.492 -18.547 -28.891 1 96.81 250 ASP A N 1
ATOM 1887 C CA . ASP A 1 250 ? -9.383 -18.672 -29.828 1 96.81 250 ASP A CA 1
ATOM 1888 C C . ASP A 1 250 ? -8.219 -19.453 -29.203 1 96.81 250 ASP A C 1
ATOM 1890 O O . ASP A 1 250 ? -7.34 -18.859 -28.578 1 96.81 250 ASP A O 1
ATOM 1894 N N . THR A 1 251 ? -8.133 -20.688 -29.469 1 96.12 251 THR A N 1
ATOM 1895 C CA . THR A 1 251 ? -7.156 -21.562 -28.812 1 96.12 251 THR A CA 1
ATOM 1896 C C . THR A 1 251 ? -5.812 -21.5 -29.531 1 96.12 251 THR A C 1
ATOM 1898 O O . THR A 1 251 ? -4.84 -22.125 -29.094 1 96.12 251 THR A O 1
ATOM 1901 N N . LYS A 1 252 ? -5.699 -20.75 -30.609 1 94.25 252 LYS A N 1
ATOM 1902 C CA . LYS A 1 252 ? -4.422 -20.516 -31.281 1 94.25 252 LYS A CA 1
ATOM 1903 C C . LYS A 1 252 ? -3.543 -19.562 -30.469 1 94.25 252 LYS A C 1
ATOM 1905 O O . LYS A 1 252 ? -2.314 -19.656 -30.516 1 94.25 252 LYS A O 1
ATOM 1910 N N . LEU A 1 253 ? -4.215 -18.781 -29.75 1 91.94 253 LEU A N 1
ATOM 1911 C CA . LEU A 1 253 ? -3.506 -17.812 -28.922 1 91.94 253 LEU A CA 1
ATOM 1912 C C . LEU A 1 253 ? -2.959 -18.469 -27.672 1 91.94 253 LEU A C 1
ATOM 1914 O O . LEU A 1 253 ? -1.807 -18.234 -27.281 1 91.94 253 LEU A O 1
ATOM 1918 N N . ALA A 1 254 ? -3.764 -19.219 -27.016 1 95.62 254 ALA A N 1
ATOM 1919 C CA . ALA A 1 254 ? -3.461 -19.938 -25.781 1 95.62 254 ALA A CA 1
ATOM 1920 C C . ALA A 1 254 ? -4.512 -21.016 -25.5 1 95.62 254 ALA A C 1
ATOM 1922 O O . ALA A 1 254 ? -5.668 -20.875 -25.906 1 95.62 254 ALA A O 1
ATOM 1923 N N . PRO A 1 255 ? -4.113 -22.047 -24.891 1 97.38 255 PRO A N 1
ATOM 1924 C CA . PRO A 1 255 ? -5.109 -23.062 -24.562 1 97.38 255 PRO A CA 1
ATOM 1925 C C . PRO A 1 255 ? -6.156 -22.578 -23.562 1 97.38 255 PRO A C 1
ATOM 1927 O O . PRO A 1 255 ? -5.844 -21.766 -22.688 1 97.38 255 PRO A O 1
ATOM 1930 N N . THR A 1 256 ? -7.41 -22.984 -23.719 1 98.62 256 THR A N 1
ATOM 1931 C CA . THR A 1 256 ? -8.508 -22.641 -22.828 1 98.62 256 THR A CA 1
ATOM 1932 C C . THR A 1 256 ? -9.172 -23.891 -22.266 1 98.62 256 THR A C 1
ATOM 1934 O O . THR A 1 256 ? -9.398 -24.859 -22.984 1 98.62 256 THR A O 1
ATOM 1937 N N . LEU A 1 257 ? -9.344 -23.906 -21.016 1 98.75 257 LEU A N 1
ATOM 1938 C CA . LEU A 1 257 ? -10.078 -24.953 -20.297 1 98.75 257 LEU A CA 1
ATOM 1939 C C . LEU A 1 257 ? -11.273 -24.359 -19.562 1 98.75 257 LEU A C 1
ATOM 1941 O O . LEU A 1 257 ? -11.125 -23.438 -18.766 1 98.75 257 LEU A O 1
ATOM 1945 N N . ILE A 1 258 ? -12.492 -24.844 -19.828 1 98.75 258 ILE A N 1
ATOM 1946 C CA . ILE A 1 258 ? -13.703 -24.375 -19.156 1 98.75 258 ILE A CA 1
ATOM 1947 C C . ILE A 1 258 ? -14.188 -25.438 -18.172 1 98.75 258 ILE A C 1
ATOM 1949 O O . ILE A 1 258 ? -14.391 -26.594 -18.547 1 98.75 258 ILE A O 1
ATOM 1953 N N . PHE A 1 259 ? -14.234 -25.062 -16.922 1 98.81 259 PHE A N 1
ATOM 1954 C CA . PHE A 1 259 ? -14.914 -25.906 -15.953 1 98.81 259 PHE A CA 1
ATOM 1955 C C . PHE A 1 259 ? -16.422 -25.656 -15.969 1 98.81 259 PHE A C 1
ATOM 1957 O O . PHE A 1 259 ? -16.859 -24.5 -15.914 1 98.81 259 PHE A O 1
ATOM 1964 N N . THR A 1 260 ? -17.141 -26.672 -16.016 1 98.5 260 THR A N 1
ATOM 1965 C CA . THR A 1 260 ? -18.594 -26.547 -16.094 1 98.5 260 THR A CA 1
ATOM 1966 C C . THR A 1 260 ? -19.281 -27.641 -15.273 1 98.5 260 THR A C 1
ATOM 1968 O O . THR A 1 260 ? -18.625 -28.391 -14.539 1 98.5 260 THR A O 1
ATOM 1971 N N . SER A 1 261 ? -20.594 -27.547 -15.242 1 97.44 261 SER A N 1
ATOM 1972 C CA . SER A 1 261 ? -21.375 -28.531 -14.492 1 97.44 261 SER A CA 1
ATOM 1973 C C . SER A 1 261 ? -22.062 -29.516 -15.422 1 97.44 261 SER A C 1
ATOM 1975 O O . SER A 1 261 ? -22.062 -29.328 -16.641 1 97.44 261 SER A O 1
ATOM 1977 N N . GLN A 1 262 ? -22.594 -30.562 -14.805 1 94.56 262 GLN A N 1
ATOM 1978 C CA . GLN A 1 262 ? -23.344 -31.547 -15.562 1 94.56 262 GLN A CA 1
ATOM 1979 C C . GLN A 1 262 ? -24.609 -30.953 -16.156 1 94.56 262 GLN A C 1
ATOM 1981 O O . GLN A 1 262 ? -25.188 -31.5 -17.094 1 94.56 262 GLN A O 1
ATOM 1986 N N . GLU A 1 263 ? -24.969 -29.812 -15.656 1 93 263 GLU A N 1
ATOM 1987 C CA . GLU A 1 263 ? -26.203 -29.172 -16.094 1 93 263 GLU A CA 1
ATOM 1988 C C . GLU A 1 263 ? -25.969 -28.328 -17.344 1 93 263 GLU A C 1
ATOM 1990 O O . GLU A 1 263 ? -26.938 -27.859 -17.953 1 93 263 GLU A O 1
ATOM 1995 N N . CYS A 1 264 ? -24.781 -28.141 -17.688 1 95.5 264 CYS A N 1
ATOM 1996 C CA . CYS A 1 264 ? -24.453 -27.344 -18.859 1 95.5 264 CYS A CA 1
ATOM 1997 C C . CYS A 1 264 ? -25.016 -27.984 -20.125 1 95.5 264 CYS A C 1
ATOM 1999 O O . CYS A 1 264 ? -24.891 -29.203 -20.312 1 95.5 264 CYS A O 1
ATOM 2001 N N . LYS A 1 265 ? -25.578 -27.203 -21.016 1 94.69 265 LYS A N 1
ATOM 2002 C CA . LYS A 1 265 ? -26.219 -27.703 -22.234 1 94.69 265 LYS A CA 1
ATOM 2003 C C . LYS A 1 265 ? -25.188 -28.312 -23.188 1 94.69 265 LYS A C 1
ATOM 2005 O O . LYS A 1 265 ? -24.078 -27.797 -23.312 1 94.69 265 LYS A O 1
ATOM 2010 N N . GLU A 1 266 ? -25.688 -29.281 -23.938 1 96.56 266 GLU A N 1
ATOM 2011 C CA . GLU A 1 266 ? -24.812 -29.969 -24.875 1 96.56 266 GLU A CA 1
ATOM 2012 C C . GLU A 1 266 ? -24.391 -29.047 -26.016 1 96.56 266 GLU A C 1
ATOM 2014 O O . GLU A 1 266 ? -23.281 -29.156 -26.531 1 96.56 266 GLU A O 1
ATOM 2019 N N . ASP A 1 267 ? -25.203 -28.156 -26.359 1 97.25 267 ASP A N 1
ATOM 2020 C CA . ASP A 1 267 ? -24.875 -27.219 -27.438 1 97.25 267 ASP A CA 1
ATOM 2021 C C . ASP A 1 267 ? -23.641 -26.391 -27.062 1 97.25 267 ASP A C 1
ATOM 2023 O O . ASP A 1 267 ? -22.812 -26.094 -27.922 1 97.25 267 ASP A O 1
ATOM 2027 N N . SER A 1 268 ? -23.594 -25.938 -25.844 1 97.88 268 SER A N 1
ATOM 2028 C CA . SER A 1 268 ? -22.438 -25.188 -25.359 1 97.88 268 SER A CA 1
ATOM 2029 C C . SER A 1 268 ? -21.156 -26.031 -25.438 1 97.88 268 SER A C 1
ATOM 2031 O O . SER A 1 268 ? -20.125 -25.562 -25.906 1 97.88 268 SER A O 1
ATOM 2033 N N . LYS A 1 269 ? -21.25 -27.25 -25.047 1 97.56 269 LYS A N 1
ATOM 2034 C CA . LYS A 1 269 ? -20.109 -28.156 -25.078 1 97.56 269 LYS A CA 1
ATOM 2035 C C . LYS A 1 269 ? -19.625 -28.422 -26.5 1 97.56 269 LYS A C 1
ATOM 2037 O O . LYS A 1 269 ? -18.422 -28.469 -26.75 1 97.56 269 LYS A O 1
ATOM 2042 N N . LYS A 1 270 ? -20.625 -28.594 -27.344 1 97.75 270 LYS A N 1
ATOM 2043 C CA . LYS A 1 270 ? -20.281 -28.781 -28.766 1 97.75 270 LYS A CA 1
ATOM 2044 C C . LYS A 1 270 ? -19.547 -27.578 -29.312 1 97.75 270 LYS A C 1
ATOM 2046 O O . LYS A 1 270 ? -18.562 -27.734 -30.062 1 97.75 270 LYS A O 1
ATOM 2051 N N . ARG A 1 271 ? -20.078 -26.438 -28.984 1 97.62 271 ARG A N 1
ATOM 2052 C CA . ARG A 1 271 ? -19.422 -25.219 -29.438 1 97.62 271 ARG A CA 1
ATOM 2053 C C . ARG A 1 271 ? -17.984 -25.141 -28.938 1 97.62 271 ARG A C 1
ATOM 2055 O O . ARG A 1 271 ? -17.094 -24.734 -29.672 1 97.62 271 ARG A O 1
ATOM 2062 N N . TRP A 1 272 ? -17.719 -25.484 -27.641 1 98.12 272 TRP A N 1
ATOM 2063 C CA . TRP A 1 272 ? -16.375 -25.5 -27.094 1 98.12 272 TRP A CA 1
ATOM 2064 C C . TRP A 1 272 ? -15.484 -26.469 -27.844 1 98.12 272 TRP A C 1
ATOM 2066 O O . TRP A 1 272 ? -14.383 -26.109 -28.266 1 98.12 272 TRP A O 1
ATOM 2076 N N . ARG A 1 273 ? -15.977 -27.625 -28.125 1 97.19 273 ARG A N 1
ATOM 2077 C CA . ARG A 1 273 ? -15.211 -28.641 -28.844 1 97.19 273 ARG A CA 1
ATOM 2078 C C . ARG A 1 273 ? -14.836 -28.172 -30.234 1 97.19 273 ARG A C 1
ATOM 2080 O O . ARG A 1 273 ? -13.695 -28.328 -30.672 1 97.19 273 ARG A O 1
ATOM 2087 N N . ASP A 1 274 ? -15.82 -27.625 -30.859 1 97 274 ASP A N 1
ATOM 2088 C CA . ASP A 1 274 ? -15.617 -27.156 -32.219 1 97 274 ASP A CA 1
ATOM 2089 C C . ASP A 1 274 ? -14.555 -26.062 -32.281 1 97 274 ASP A C 1
ATOM 2091 O O . ASP A 1 274 ? -13.891 -25.891 -33.312 1 97 274 ASP A O 1
ATOM 2095 N N . SER A 1 275 ? -14.406 -25.359 -31.266 1 96.88 275 SER A N 1
ATOM 2096 C CA . SER A 1 275 ? -13.453 -24.266 -31.203 1 96.88 275 SER A CA 1
ATOM 2097 C C . SER A 1 275 ? -12.109 -24.719 -30.641 1 96.88 275 SER A C 1
ATOM 2099 O O . SER A 1 275 ? -11.18 -23.906 -30.5 1 96.88 275 SER A O 1
ATOM 2101 N N . GLY A 1 276 ? -12 -26 -30.25 1 97.56 276 GLY A N 1
ATOM 2102 C CA . GLY A 1 276 ? -10.766 -26.531 -29.688 1 97.56 276 GLY A CA 1
ATOM 2103 C C . GLY A 1 276 ? -10.602 -26.203 -28.219 1 97.56 276 GLY A C 1
ATOM 2104 O O . GLY A 1 276 ? -9.508 -26.375 -27.656 1 97.56 276 GLY A O 1
ATOM 2105 N N . VAL A 1 277 ? -11.688 -25.688 -27.578 1 98.19 277 VAL A N 1
ATOM 2106 C CA . VAL A 1 277 ? -11.672 -25.391 -26.156 1 98.19 277 VAL A CA 1
ATOM 2107 C C . VAL A 1 277 ? -11.961 -26.656 -25.344 1 98.19 277 VAL A C 1
ATOM 2109 O O . VAL A 1 277 ? -12.93 -27.375 -25.625 1 98.19 277 VAL A O 1
ATOM 2112 N N . ASP A 1 278 ? -11.055 -26.969 -24.438 1 98 278 ASP A N 1
ATOM 2113 C CA . ASP A 1 278 ? -11.289 -28.109 -23.547 1 98 278 ASP A CA 1
ATOM 2114 C C . ASP A 1 278 ? -12.281 -27.766 -22.453 1 98 278 ASP A C 1
ATOM 2116 O O . ASP A 1 278 ? -12.422 -26.594 -22.078 1 98 278 ASP A O 1
ATOM 2120 N N . PHE A 1 279 ? -13.008 -28.703 -21.969 1 98.25 279 PHE A N 1
ATOM 2121 C CA . PHE A 1 279 ? -13.883 -28.484 -20.828 1 98.25 279 PHE A CA 1
ATOM 2122 C C . PHE A 1 279 ? -13.883 -29.688 -19.891 1 98.25 279 PHE A C 1
ATOM 2124 O O . PHE A 1 279 ? -13.508 -30.781 -20.281 1 98.25 279 PHE A O 1
ATOM 2131 N N . TYR A 1 280 ? -14.148 -29.484 -18.656 1 98.5 280 TYR A N 1
ATOM 2132 C CA . TYR A 1 280 ? -14.18 -30.5 -17.609 1 98.5 280 TYR A CA 1
ATOM 2133 C C . TYR A 1 280 ? -15.344 -30.266 -16.656 1 98.5 280 TYR A C 1
ATOM 2135 O O . TYR A 1 280 ? -15.586 -29.141 -16.219 1 98.5 280 TYR A O 1
ATOM 2143 N N . GLU A 1 281 ? -16.125 -31.281 -16.359 1 98.31 281 GLU A N 1
ATOM 2144 C CA . GLU A 1 281 ? -17.281 -31.172 -15.5 1 98.31 281 GLU A CA 1
ATOM 2145 C C . GLU A 1 281 ? -16.922 -31.422 -14.039 1 98.31 281 GLU A C 1
ATOM 2147 O O . GLU A 1 281 ? -16.203 -32.375 -13.734 1 98.31 281 GLU A O 1
ATOM 2152 N N . VAL A 1 282 ? -17.344 -30.578 -13.156 1 98.06 282 VAL A N 1
ATOM 2153 C CA . VAL A 1 282 ? -17.172 -30.75 -11.719 1 98.06 282 VAL A CA 1
ATOM 2154 C C . VAL A 1 282 ? -18.516 -30.594 -11.016 1 98.06 282 VAL A C 1
ATOM 2156 O O . VAL A 1 282 ? -19.453 -30 -11.562 1 98.06 282 VAL A O 1
ATOM 2159 N N . PRO A 1 283 ? -18.656 -31.109 -9.766 1 97.06 283 PRO A N 1
ATOM 2160 C CA . PRO A 1 283 ? -19.922 -31 -9.031 1 97.06 283 PRO A CA 1
ATOM 2161 C C . PRO A 1 283 ? -20.234 -29.562 -8.625 1 97.06 283 PRO A C 1
ATOM 2163 O O . PRO A 1 283 ? -19.344 -28.703 -8.594 1 97.06 283 PRO A O 1
ATOM 2166 N N . LEU A 1 284 ? -21.5 -29.328 -8.438 1 95.75 284 LEU A N 1
ATOM 2167 C CA . LEU A 1 284 ? -21.953 -28.062 -7.883 1 95.75 284 LEU A CA 1
ATOM 2168 C C . LEU A 1 284 ? -22.094 -28.156 -6.367 1 95.75 284 LEU A C 1
ATOM 2170 O O . LEU A 1 284 ? -22.562 -29.172 -5.844 1 95.75 284 LEU A O 1
ATOM 2174 N N . VAL A 1 285 ? -21.609 -27.203 -5.664 1 92.88 285 VAL A N 1
ATOM 2175 C CA . VAL A 1 285 ? -21.828 -27 -4.234 1 92.88 285 VAL A CA 1
ATOM 2176 C C . VAL A 1 285 ? -22.531 -25.672 -3.992 1 92.88 285 VAL A C 1
ATOM 2178 O O . VAL A 1 285 ? -21.984 -24.609 -4.281 1 92.88 285 VAL A O 1
ATOM 2181 N N . ASP A 1 286 ? -23.75 -25.688 -3.455 1 89.75 286 ASP A N 1
ATOM 2182 C CA . ASP A 1 286 ? -24.562 -24.484 -3.213 1 89.75 286 ASP A CA 1
ATOM 2183 C C . ASP A 1 286 ? -24.734 -23.672 -4.492 1 89.75 286 ASP A C 1
ATOM 2185 O O . ASP A 1 286 ? -24.547 -22.453 -4.488 1 89.75 286 ASP A O 1
ATOM 2189 N N . GLY A 1 287 ? -24.938 -24.375 -5.602 1 90.94 287 GLY A N 1
ATOM 2190 C CA . GLY A 1 287 ? -25.266 -23.75 -6.871 1 90.94 287 GLY A CA 1
ATOM 2191 C C . GLY A 1 287 ? -24.047 -23.219 -7.613 1 90.94 287 GLY A C 1
ATOM 2192 O O . GLY A 1 287 ? -24.188 -22.594 -8.664 1 90.94 287 GLY A O 1
ATOM 2193 N N . ARG A 1 288 ? -22.812 -23.484 -7.098 1 93.75 288 ARG A N 1
ATOM 2194 C CA . ARG A 1 288 ? -21.578 -23.047 -7.734 1 93.75 288 ARG A CA 1
ATOM 2195 C C . ARG A 1 288 ? -20.625 -24.219 -7.945 1 93.75 288 ARG A C 1
ATOM 2197 O O . ARG A 1 288 ? -20.734 -25.25 -7.27 1 93.75 288 ARG A O 1
ATOM 2204 N N . LEU A 1 289 ? -19.766 -24.062 -8.883 1 97.38 289 LEU A N 1
ATOM 2205 C CA . LEU A 1 289 ? -18.797 -25.125 -9.125 1 97.38 289 LEU A CA 1
ATOM 2206 C C . LEU A 1 289 ? -17.938 -25.375 -7.887 1 97.38 289 LEU A C 1
ATOM 2208 O O . LEU A 1 289 ? -17.531 -24.438 -7.215 1 97.38 289 LEU A O 1
ATOM 2212 N N . ASP A 1 290 ? -17.703 -26.641 -7.562 1 97.81 290 ASP A N 1
ATOM 2213 C CA . ASP A 1 290 ? -16.875 -27 -6.426 1 97.81 290 ASP A CA 1
ATOM 2214 C C . ASP A 1 290 ? -15.414 -26.625 -6.668 1 97.81 290 ASP A C 1
ATOM 2216 O O . ASP A 1 290 ? -14.711 -27.281 -7.438 1 97.81 290 ASP A O 1
ATOM 2220 N N . LEU A 1 291 ? -14.977 -25.641 -5.949 1 97.75 291 LEU A N 1
ATOM 2221 C CA . LEU A 1 291 ? -13.648 -25.078 -6.168 1 97.75 291 LEU A CA 1
ATOM 2222 C C . LEU A 1 291 ? -12.562 -26.078 -5.816 1 97.75 291 LEU A C 1
ATOM 2224 O O . LEU A 1 291 ? -11.492 -26.094 -6.438 1 97.75 291 LEU A O 1
ATOM 2228 N N . LEU A 1 292 ? -12.742 -26.922 -4.859 1 97.81 292 LEU A N 1
ATOM 2229 C CA . LEU A 1 292 ? -11.766 -27.953 -4.5 1 97.81 292 LEU A CA 1
ATOM 2230 C C . LEU A 1 292 ? -11.555 -28.922 -5.648 1 97.81 292 LEU A C 1
ATOM 2232 O O . LEU A 1 292 ? -10.422 -29.312 -5.949 1 97.81 292 LEU A O 1
ATOM 2236 N N . SER A 1 293 ? -12.672 -29.281 -6.262 1 98.25 293 SER A N 1
ATOM 2237 C CA . SER A 1 293 ? -12.578 -30.172 -7.414 1 98.25 293 SER A CA 1
ATOM 2238 C C . SER A 1 293 ? -11.859 -29.5 -8.578 1 98.25 293 SER A C 1
ATOM 2240 O O . SER A 1 293 ? -11.086 -30.141 -9.289 1 98.25 293 SER A O 1
ATOM 2242 N N . VAL A 1 294 ? -12.156 -28.25 -8.75 1 98.62 294 VAL A N 1
ATOM 2243 C CA . VAL A 1 294 ? -11.484 -27.469 -9.789 1 98.62 294 VAL A CA 1
ATOM 2244 C C . VAL A 1 294 ? -9.977 -27.484 -9.555 1 98.62 294 VAL A C 1
ATOM 2246 O O . VAL A 1 294 ? -9.203 -27.812 -10.453 1 98.62 294 VAL A O 1
ATOM 2249 N N . LEU A 1 295 ? -9.555 -27.156 -8.312 1 98.69 295 LEU A N 1
ATOM 2250 C CA . LEU A 1 295 ? -8.141 -27.062 -7.98 1 98.69 295 LEU A CA 1
ATOM 2251 C C . LEU A 1 295 ? -7.469 -28.422 -8.062 1 98.69 295 LEU A C 1
ATOM 2253 O O . LEU A 1 295 ? -6.316 -28.531 -8.492 1 98.69 295 LEU A O 1
ATOM 2257 N N . ALA A 1 296 ? -8.195 -29.469 -7.641 1 98.38 296 ALA A N 1
ATOM 2258 C CA . ALA A 1 296 ? -7.664 -30.828 -7.734 1 98.38 296 ALA A CA 1
ATOM 2259 C C . ALA A 1 296 ? -7.371 -31.203 -9.188 1 98.38 296 ALA A C 1
ATOM 2261 O O . ALA A 1 296 ? -6.312 -31.75 -9.492 1 98.38 296 ALA A O 1
ATOM 2262 N N . GLU A 1 297 ? -8.312 -30.922 -10.031 1 98.62 297 GLU A N 1
ATOM 2263 C CA . GLU A 1 297 ? -8.133 -31.25 -11.445 1 98.62 297 GLU A CA 1
ATOM 2264 C C . GLU A 1 297 ? -6.969 -30.453 -12.047 1 98.62 297 GLU A C 1
ATOM 2266 O O . GLU A 1 297 ? -6.176 -31 -12.812 1 98.62 297 GLU A O 1
ATOM 2271 N N . LEU A 1 298 ? -6.883 -29.172 -11.734 1 98.69 298 LEU A N 1
ATOM 2272 C CA . LEU A 1 298 ? -5.766 -28.375 -12.219 1 98.69 298 LEU A CA 1
ATOM 2273 C C . LEU A 1 298 ? -4.438 -28.922 -11.719 1 98.69 298 LEU A C 1
ATOM 2275 O O . LEU A 1 298 ? -3.455 -28.969 -12.461 1 98.69 298 LEU A O 1
ATOM 2279 N N . GLY A 1 299 ? -4.402 -29.312 -10.438 1 98.19 299 GLY A N 1
ATOM 2280 C CA . GLY A 1 299 ? -3.217 -29.984 -9.922 1 98.19 299 GLY A CA 1
ATOM 2281 C C . GLY A 1 299 ? -2.836 -31.219 -10.695 1 98.19 299 GLY A C 1
ATOM 2282 O O . GLY A 1 299 ? -1.664 -31.438 -11.016 1 98.19 299 GLY A O 1
ATOM 2283 N N . ARG A 1 300 ? -3.824 -32.031 -10.992 1 97.62 300 ARG A N 1
ATOM 2284 C CA . ARG A 1 300 ? -3.607 -33.281 -11.75 1 97.62 300 ARG A CA 1
ATOM 2285 C C . ARG A 1 300 ? -3.039 -32.969 -13.133 1 97.62 300 ARG A C 1
ATOM 2287 O O . ARG A 1 300 ? -2.236 -33.75 -13.664 1 97.62 300 ARG A O 1
ATOM 2294 N N . ARG A 1 301 ? -3.398 -31.812 -13.641 1 96.88 301 ARG A N 1
ATOM 2295 C CA . ARG A 1 301 ? -2.938 -31.406 -14.961 1 96.88 301 ARG A CA 1
ATOM 2296 C C . ARG A 1 301 ? -1.547 -30.797 -14.891 1 96.88 301 ARG A C 1
ATOM 2298 O O . ARG A 1 301 ? -1.009 -30.344 -15.906 1 96.88 301 ARG A O 1
ATOM 2305 N N . GLY A 1 302 ? -0.985 -30.688 -13.703 1 95.5 302 GLY A N 1
ATOM 2306 C CA . GLY A 1 302 ? 0.392 -30.25 -13.547 1 95.5 302 GLY A CA 1
ATOM 2307 C C . GLY A 1 302 ? 0.521 -28.75 -13.328 1 95.5 302 GLY A C 1
ATOM 2308 O O . GLY A 1 302 ? 1.616 -28.188 -13.438 1 95.5 302 GLY A O 1
ATOM 2309 N N . VAL A 1 303 ? -0.593 -28.062 -13.086 1 97.38 303 VAL A N 1
ATOM 2310 C CA . VAL A 1 303 ? -0.536 -26.625 -12.789 1 97.38 303 VAL A CA 1
ATOM 2311 C C . VAL A 1 303 ? 0.079 -26.406 -11.406 1 97.38 303 VAL A C 1
ATOM 2313 O O . VAL A 1 303 ? -0.452 -26.891 -10.398 1 97.38 303 VAL A O 1
ATOM 2316 N N . LEU A 1 304 ? 1.194 -25.703 -11.336 1 97.12 304 LEU A N 1
ATOM 2317 C CA . LEU A 1 304 ? 1.87 -25.453 -10.062 1 97.12 304 LEU A CA 1
ATOM 2318 C C . LEU A 1 304 ? 1.377 -24.172 -9.422 1 97.12 304 LEU A C 1
ATOM 2320 O O . LEU A 1 304 ? 1.099 -24.141 -8.219 1 97.12 304 LEU A O 1
ATOM 2324 N N . GLN A 1 305 ? 1.275 -23.156 -10.195 1 97.88 305 GLN A N 1
ATOM 2325 C CA . GLN A 1 305 ? 0.772 -21.875 -9.727 1 97.88 305 GLN A CA 1
ATOM 2326 C C . GLN A 1 305 ? -0.43 -21.422 -10.547 1 97.88 305 GLN A C 1
ATOM 2328 O O . GLN A 1 305 ? -0.391 -21.438 -11.781 1 97.88 305 GLN A O 1
ATOM 2333 N N . LEU A 1 306 ? -1.499 -21.094 -9.883 1 98.5 306 LEU A N 1
ATOM 2334 C CA . LEU A 1 306 ? -2.719 -20.562 -10.484 1 98.5 306 LEU A CA 1
ATOM 2335 C C . LEU A 1 306 ? -2.932 -19.109 -10.094 1 98.5 306 LEU A C 1
ATOM 2337 O O . LEU A 1 306 ? -2.967 -18.781 -8.906 1 98.5 306 LEU A O 1
ATOM 2341 N N . MET A 1 307 ? -2.971 -18.25 -11.062 1 98.44 307 MET A N 1
ATOM 2342 C CA . MET A 1 307 ? -3.363 -16.875 -10.812 1 98.44 307 MET A CA 1
ATOM 2343 C C . MET A 1 307 ? -4.863 -16.688 -11.031 1 98.44 307 MET A C 1
ATOM 2345 O O . MET A 1 307 ? -5.395 -17.078 -12.07 1 98.44 307 MET A O 1
ATOM 2349 N N . VAL A 1 308 ? -5.484 -16.125 -10.031 1 98.44 308 VAL A N 1
ATOM 2350 C CA . VAL A 1 308 ? -6.902 -15.812 -10.18 1 98.44 308 VAL A CA 1
ATOM 2351 C C . VAL A 1 308 ? -7.078 -14.312 -10.359 1 98.44 308 VAL A C 1
ATOM 2353 O O . VAL A 1 308 ? -6.801 -13.531 -9.445 1 98.44 308 VAL A O 1
ATOM 2356 N N . GLU A 1 309 ? -7.422 -13.719 -11.453 1 93.44 309 GLU A N 1
ATOM 2357 C CA . GLU A 1 309 ? -7.609 -12.297 -11.75 1 93.44 309 GLU A CA 1
ATOM 2358 C C . GLU A 1 309 ? -9.062 -11.883 -11.57 1 93.44 309 GLU A C 1
ATOM 2360 O O . GLU A 1 309 ? -9.367 -10.695 -11.43 1 93.44 309 GLU A O 1
ATOM 2365 N N . GLY A 1 310 ? -9.914 -12.57 -11.336 1 79.69 310 GLY A N 1
ATOM 2366 C CA . GLY A 1 310 ? -11.32 -12.234 -11.164 1 79.69 310 GLY A CA 1
ATOM 2367 C C . GLY A 1 310 ? -12.25 -13.398 -11.438 1 79.69 310 GLY A C 1
ATOM 2368 O O . GLY A 1 310 ? -11.805 -14.477 -11.836 1 79.69 310 GLY A O 1
ATOM 2369 N N . GLY A 1 311 ? -13.477 -12.977 -10.992 1 86.81 311 GLY A N 1
ATOM 2370 C CA . GLY A 1 311 ? -14.141 -11.758 -10.562 1 86.81 311 GLY A CA 1
ATOM 2371 C C . GLY A 1 311 ? -14.25 -11.633 -9.055 1 86.81 311 GLY A C 1
ATOM 2372 O O . GLY A 1 311 ? -13.781 -12.508 -8.32 1 86.81 311 GLY A O 1
ATOM 2373 N N . ALA A 1 312 ? -14.852 -10.516 -8.555 1 89.69 312 ALA A N 1
ATOM 2374 C CA . ALA A 1 312 ? -15.016 -10.195 -7.137 1 89.69 312 ALA A CA 1
ATOM 2375 C C . ALA A 1 312 ? -15.711 -11.336 -6.395 1 89.69 312 ALA A C 1
ATOM 2377 O O . ALA A 1 312 ? -15.344 -11.656 -5.262 1 89.69 312 ALA A O 1
ATOM 2378 N N . LEU A 1 313 ? -16.641 -11.977 -7.043 1 91.19 313 LEU A N 1
ATOM 2379 C CA . LEU A 1 313 ? -17.359 -13.078 -6.422 1 91.19 313 LEU A CA 1
ATOM 2380 C C . LEU A 1 313 ? -16.469 -14.312 -6.301 1 91.19 313 LEU A C 1
ATOM 2382 O O . LEU A 1 313 ? -16.406 -14.938 -5.238 1 91.19 313 LEU A O 1
ATOM 2386 N N . LEU A 1 314 ? -15.836 -14.695 -7.387 1 95.12 314 LEU A N 1
ATOM 2387 C CA . LEU A 1 314 ? -14.953 -15.859 -7.395 1 95.12 314 LEU A CA 1
ATOM 2388 C C . LEU A 1 314 ? -13.852 -15.711 -6.355 1 95.12 314 LEU A C 1
ATOM 2390 O O . LEU A 1 314 ? -13.617 -16.625 -5.559 1 95.12 314 LEU A O 1
ATOM 2394 N N . GLN A 1 315 ? -13.164 -14.586 -6.328 1 95.62 315 GLN A N 1
ATOM 2395 C CA . GLN A 1 315 ? -12.094 -14.359 -5.367 1 95.62 315 GLN A CA 1
ATOM 2396 C C . GLN A 1 315 ? -12.625 -14.352 -3.936 1 95.62 315 GLN A C 1
ATOM 2398 O O . GLN A 1 315 ? -11.977 -14.867 -3.023 1 95.62 315 GLN A O 1
ATOM 2403 N N . GLY A 1 316 ? -13.836 -13.758 -3.766 1 93.62 316 GLY A N 1
ATOM 2404 C CA . GLY A 1 316 ? -14.469 -13.805 -2.457 1 93.62 316 GLY A CA 1
ATOM 2405 C C . GLY A 1 316 ? -14.711 -15.219 -1.967 1 93.62 316 GLY A C 1
ATOM 2406 O O . GLY A 1 316 ? -14.484 -15.523 -0.794 1 93.62 316 GLY A O 1
ATOM 2407 N N . GLN A 1 317 ? -15.141 -16.062 -2.826 1 94.06 317 GLN A N 1
ATOM 2408 C CA . GLN A 1 317 ? -15.406 -17.453 -2.471 1 94.06 317 GLN A CA 1
ATOM 2409 C C . GLN A 1 317 ? -14.117 -18.188 -2.121 1 94.06 317 GLN A C 1
ATOM 2411 O O . GLN A 1 317 ? -14.078 -18.969 -1.174 1 94.06 317 GLN A O 1
ATOM 2416 N N . LEU A 1 318 ? -13.094 -17.984 -2.918 1 95.88 318 LEU A N 1
ATOM 2417 C CA . LEU A 1 318 ? -11.805 -18.609 -2.639 1 95.88 318 LEU A CA 1
ATOM 2418 C C . LEU A 1 318 ? -11.281 -18.188 -1.27 1 95.88 318 LEU A C 1
ATOM 2420 O O . LEU A 1 318 ? -10.758 -19 -0.517 1 95.88 318 LEU A O 1
ATOM 2424 N N . LEU A 1 319 ? -11.445 -16.891 -0.956 1 94 319 LEU A N 1
ATOM 2425 C CA . LEU A 1 319 ? -11.023 -16.375 0.343 1 94 319 LEU A CA 1
ATOM 2426 C C . LEU A 1 319 ? -11.828 -17.016 1.469 1 94 319 LEU A C 1
ATOM 2428 O O . LEU A 1 319 ? -11.258 -17.453 2.473 1 94 319 LEU A O 1
ATOM 2432 N N . LYS A 1 320 ? -13.102 -17.047 1.258 1 92.69 320 LYS A N 1
ATOM 2433 C CA . LYS A 1 320 ? -13.992 -17.609 2.268 1 92.69 320 LYS A CA 1
ATOM 2434 C C . LYS A 1 320 ? -13.641 -19.062 2.568 1 92.69 320 LYS A C 1
ATOM 2436 O O . LYS A 1 320 ? -13.68 -19.5 3.723 1 92.69 320 LYS A O 1
ATOM 2441 N N . GLU A 1 321 ? -13.25 -19.781 1.549 1 93 321 GLU A N 1
ATOM 2442 C CA . GLU A 1 321 ? -12.961 -21.219 1.688 1 93 321 GLU A CA 1
ATOM 2443 C C . GLU A 1 321 ? -11.508 -21.453 2.072 1 93 321 GLU A C 1
ATOM 2445 O O . GLU A 1 321 ? -11.07 -22.594 2.225 1 93 321 GLU A O 1
ATOM 2450 N N . GLY A 1 322 ? -10.727 -20.453 2.174 1 92.38 322 GLY A N 1
ATOM 2451 C CA . GLY A 1 322 ? -9.328 -20.578 2.559 1 92.38 322 GLY A CA 1
ATOM 2452 C C . GLY A 1 322 ? -8.461 -21.172 1.466 1 92.38 322 GLY A C 1
ATOM 2453 O O . GLY A 1 322 ? -7.543 -21.953 1.746 1 92.38 322 GLY A O 1
ATOM 2454 N N . LEU A 1 323 ? -8.742 -20.906 0.18 1 94.69 323 LEU A N 1
ATOM 2455 C CA . LEU A 1 323 ? -8.062 -21.547 -0.946 1 94.69 323 LEU A CA 1
ATOM 2456 C C . LEU A 1 323 ? -7.133 -20.562 -1.646 1 94.69 323 LEU A C 1
ATOM 2458 O O . LEU A 1 323 ? -6.613 -20.844 -2.727 1 94.69 323 LEU A O 1
ATOM 2462 N N . GLY A 1 324 ? -6.777 -19.469 -1.151 1 95.31 324 GLY A N 1
ATOM 2463 C CA . GLY A 1 324 ? -5.797 -18.531 -1.651 1 95.31 324 GLY A CA 1
ATOM 2464 C C . GLY A 1 324 ? -4.574 -18.391 -0.757 1 95.31 324 GLY A C 1
ATOM 2465 O O . GLY A 1 324 ? -4.691 -18.016 0.41 1 95.31 324 GLY A O 1
ATOM 2466 N N . GLU A 1 325 ? -3.352 -18.719 -1.318 1 96.62 325 GLU A N 1
ATOM 2467 C CA . GLU A 1 325 ? -2.135 -18.703 -0.514 1 96.62 325 GLU A CA 1
ATOM 2468 C C . GLU A 1 325 ? -1.495 -17.312 -0.509 1 96.62 325 GLU A C 1
ATOM 2470 O O . GLU A 1 325 ? -0.805 -16.953 0.444 1 96.62 325 GLU A O 1
ATOM 2475 N N . GLU A 1 326 ? -1.688 -16.594 -1.595 1 97.25 326 GLU A N 1
ATOM 2476 C CA . GLU A 1 326 ? -1.015 -15.32 -1.78 1 97.25 326 GLU A CA 1
ATOM 2477 C C . GLU A 1 326 ? -1.961 -14.281 -2.375 1 97.25 326 GLU A C 1
ATOM 2479 O O . GLU A 1 326 ? -2.822 -14.609 -3.193 1 97.25 326 GLU A O 1
ATOM 2484 N N . LEU A 1 327 ? -1.845 -13.047 -1.898 1 97.12 327 LEU A N 1
ATOM 2485 C CA . LEU A 1 327 ? -2.533 -11.898 -2.484 1 97.12 327 LEU A CA 1
ATOM 2486 C C . LEU A 1 327 ? -1.55 -10.992 -3.215 1 97.12 327 LEU A C 1
ATOM 2488 O O . LEU A 1 327 ? -0.481 -10.672 -2.688 1 97.12 327 LEU A O 1
ATOM 2492 N N . ARG A 1 328 ? -1.847 -10.742 -4.406 1 97.88 328 ARG A N 1
ATOM 2493 C CA . ARG A 1 328 ? -1.174 -9.703 -5.184 1 97.88 328 ARG A CA 1
ATOM 2494 C C . ARG A 1 328 ? -2.113 -8.539 -5.465 1 97.88 328 ARG A C 1
ATOM 2496 O O . ARG A 1 328 ? -2.908 -8.586 -6.406 1 97.88 328 ARG A O 1
ATOM 2503 N N . VAL A 1 329 ? -1.975 -7.477 -4.707 1 97.31 329 VAL A N 1
ATOM 2504 C CA . VAL A 1 329 ? -2.93 -6.375 -4.75 1 97.31 329 VAL A CA 1
ATOM 2505 C C . VAL A 1 329 ? -2.312 -5.184 -5.477 1 97.31 329 VAL A C 1
ATOM 2507 O O . VAL A 1 329 ? -1.309 -4.625 -5.027 1 97.31 329 VAL A O 1
ATOM 2510 N N . TYR A 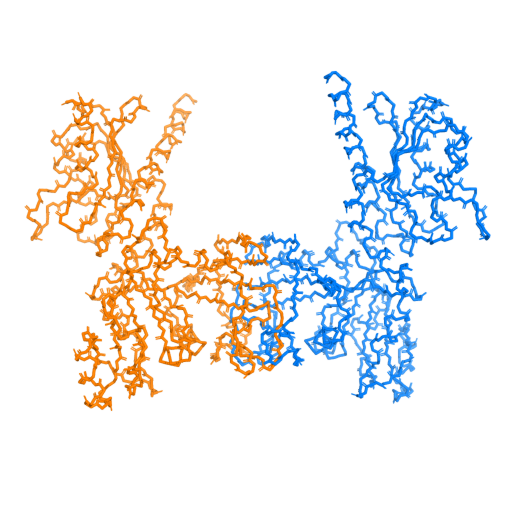1 330 ? -2.844 -4.863 -6.578 1 97.25 330 TYR A N 1
ATOM 2511 C CA . TYR A 1 330 ? -2.529 -3.611 -7.258 1 97.25 330 TYR A CA 1
ATOM 2512 C C . TYR A 1 330 ? -3.539 -2.529 -6.898 1 97.25 330 TYR A C 1
ATOM 2514 O O . TYR A 1 330 ? -4.719 -2.629 -7.25 1 97.25 330 TYR A O 1
ATOM 2522 N N . MET A 1 331 ? -3.08 -1.528 -6.258 1 96.81 331 MET A N 1
ATOM 2523 C CA . MET A 1 331 ? -3.957 -0.455 -5.801 1 96.81 331 MET A CA 1
ATOM 2524 C C . MET A 1 331 ? -3.742 0.813 -6.621 1 96.81 331 MET A C 1
ATOM 2526 O O . MET A 1 331 ? -2.645 1.374 -6.625 1 96.81 331 MET A O 1
ATOM 2530 N N . GLY A 1 332 ? -4.77 1.2 -7.316 1 96.12 332 GLY A N 1
ATOM 2531 C CA . GLY A 1 332 ? -4.727 2.459 -8.047 1 96.12 332 GLY A CA 1
ATOM 2532 C C . GLY A 1 332 ? -4.938 3.67 -7.152 1 96.12 332 GLY A C 1
ATOM 2533 O O . GLY A 1 332 ? -5.574 3.57 -6.102 1 96.12 332 GLY A O 1
ATOM 2534 N N . ALA A 1 333 ? -4.43 4.82 -7.625 1 95.31 333 ALA A N 1
ATOM 2535 C CA . ALA A 1 333 ? -4.57 6.074 -6.891 1 95.31 333 ALA A CA 1
ATOM 2536 C C . ALA A 1 333 ? -5.902 6.75 -7.203 1 95.31 333 ALA A C 1
ATOM 2538 O O . ALA A 1 333 ? -5.938 7.926 -7.566 1 95.31 333 ALA A O 1
ATOM 2539 N N . THR A 1 334 ? -6.949 6.035 -6.98 1 93.75 334 THR A N 1
ATOM 2540 C CA . THR A 1 334 ? -8.289 6.523 -7.297 1 93.75 334 THR A CA 1
ATOM 2541 C C . THR A 1 334 ? -9.281 6.129 -6.207 1 93.75 334 THR A C 1
ATOM 2543 O O . THR A 1 334 ? -9.086 5.125 -5.52 1 93.75 334 THR A O 1
ATOM 2546 N N . LEU A 1 335 ? -10.281 6.945 -6.039 1 93.62 335 LEU A N 1
ATOM 2547 C CA . LEU A 1 335 ? -11.43 6.66 -5.18 1 93.62 335 LEU A CA 1
ATOM 2548 C C . LEU A 1 335 ? -12.711 6.582 -5.996 1 93.62 335 LEU A C 1
ATOM 2550 O O . LEU A 1 335 ? -13 7.473 -6.793 1 93.62 335 LEU A O 1
ATOM 2554 N N . LEU A 1 336 ? -13.477 5.516 -5.742 1 93.75 336 LEU A N 1
ATOM 2555 C CA . LEU A 1 336 ? -14.672 5.324 -6.559 1 93.75 336 LEU A CA 1
ATOM 2556 C C . LEU A 1 336 ? -15.93 5.566 -5.738 1 93.75 336 LEU A C 1
ATOM 2558 O O . LEU A 1 336 ? -16.969 5.934 -6.289 1 93.75 336 LEU A O 1
ATOM 2562 N N . GLY A 1 337 ? -15.891 5.262 -4.418 1 92.56 337 GLY A N 1
ATOM 2563 C CA . GLY A 1 337 ? -17.031 5.559 -3.568 1 92.56 337 GLY A CA 1
ATOM 2564 C C . GLY A 1 337 ? -17.922 4.359 -3.338 1 92.56 337 GLY A C 1
ATOM 2565 O O . GLY A 1 337 ? -17.672 3.273 -3.863 1 92.56 337 GLY A O 1
ATOM 2566 N N . SER A 1 338 ? -19.016 4.551 -2.619 1 90.5 338 SER A N 1
ATOM 2567 C CA . SER A 1 338 ? -19.828 3.484 -2.049 1 90.5 338 SER A CA 1
ATOM 2568 C C . SER A 1 338 ? -20.719 2.842 -3.109 1 90.5 338 SER A C 1
ATOM 2570 O O . SER A 1 338 ? -21.234 1.739 -2.91 1 90.5 338 SER A O 1
ATOM 2572 N N . SER A 1 339 ? -20.969 3.484 -4.176 1 91.19 339 SER A N 1
ATOM 2573 C CA . SER A 1 339 ? -21.828 2.926 -5.223 1 91.19 339 SER A CA 1
ATOM 2574 C C . SER A 1 339 ? -21.047 1.951 -6.102 1 91.19 339 SER A C 1
ATOM 2576 O O . SER A 1 339 ? -21.641 1.209 -6.887 1 91.19 339 SER A O 1
ATOM 2578 N N . ALA A 1 340 ? -19.719 1.98 -5.965 1 92.31 340 ALA A N 1
ATOM 2579 C CA . ALA A 1 340 ? -18.875 1.129 -6.785 1 92.31 340 ALA A CA 1
ATOM 2580 C C . ALA A 1 340 ? -18.828 -0.299 -6.25 1 92.31 340 ALA A C 1
ATOM 2582 O O . ALA A 1 340 ? -19.266 -0.556 -5.125 1 92.31 340 ALA A O 1
ATOM 2583 N N . LEU A 1 341 ? -18.391 -1.229 -7.055 1 91.75 341 LEU A N 1
ATOM 2584 C CA . LEU A 1 341 ? -18.391 -2.65 -6.73 1 91.75 341 LEU A CA 1
ATOM 2585 C C . LEU A 1 341 ? -17.203 -2.992 -5.816 1 91.75 341 LEU A C 1
ATOM 2587 O O . LEU A 1 341 ? -16.047 -2.77 -6.18 1 91.75 341 LEU A O 1
ATOM 2591 N N . PRO A 1 342 ? -17.5 -3.564 -4.613 1 92.69 342 PRO A N 1
ATOM 2592 C CA . PRO A 1 342 ? -16.406 -3.953 -3.734 1 92.69 342 PRO A CA 1
ATOM 2593 C C . PRO A 1 342 ? -15.633 -5.168 -4.254 1 92.69 342 PRO A C 1
ATOM 2595 O O . PRO A 1 342 ? -16.203 -6.016 -4.945 1 92.69 342 PRO A O 1
ATOM 2598 N N . TRP A 1 343 ? -14.336 -5.312 -3.908 1 90.75 343 TRP A N 1
ATOM 2599 C CA . TRP A 1 343 ? -13.492 -6.438 -4.312 1 90.75 343 TRP A CA 1
ATOM 2600 C C . TRP A 1 343 ? -14.023 -7.746 -3.74 1 90.75 343 TRP A C 1
ATOM 2602 O O . TRP A 1 343 ? -14.383 -8.664 -4.488 1 90.75 343 TRP A O 1
ATOM 2612 N N . ALA A 1 344 ? -14.047 -7.879 -2.393 1 87.62 344 ALA A N 1
ATOM 2613 C CA . ALA A 1 344 ? -14.555 -9.109 -1.793 1 87.62 344 ALA A CA 1
ATOM 2614 C C . ALA A 1 344 ? -16.078 -9.055 -1.637 1 87.62 344 ALA A C 1
ATOM 2616 O O . ALA A 1 344 ? -16.578 -8.508 -0.655 1 87.62 344 ALA A O 1
ATOM 2617 N N . GLN A 1 345 ? -16.766 -9.578 -2.664 1 89.06 345 GLN A N 1
ATOM 2618 C CA . GLN A 1 345 ? -18.234 -9.57 -2.625 1 89.06 345 GLN A CA 1
ATOM 2619 C C . GLN A 1 345 ? -18.766 -10.789 -1.872 1 89.06 345 GLN A C 1
ATOM 2621 O O . GLN A 1 345 ? -19.672 -11.477 -2.354 1 89.06 345 GLN A O 1
ATOM 2626 N N . THR A 1 346 ? -18.125 -11.133 -0.805 1 90.69 346 THR A N 1
ATOM 2627 C CA . THR A 1 346 ? -18.453 -12.25 0.077 1 90.69 346 THR A CA 1
ATOM 2628 C C . THR A 1 346 ? -18.234 -11.867 1.538 1 90.69 346 THR A C 1
ATOM 2630 O O . THR A 1 346 ? -17.219 -11.242 1.876 1 90.69 346 THR A O 1
ATOM 2633 N N . PRO A 1 347 ? -19.266 -12.219 2.352 1 91.19 347 PRO A N 1
ATOM 2634 C CA . PRO A 1 347 ? -18.984 -12.031 3.777 1 91.19 347 PRO A CA 1
ATOM 2635 C C . PRO A 1 347 ? -17.844 -12.914 4.273 1 91.19 347 PRO A C 1
ATOM 2637 O O . PRO A 1 347 ? -17.828 -14.117 4.027 1 91.19 347 PRO A O 1
ATOM 2640 N N . LEU A 1 348 ? -16.875 -12.328 4.879 1 91.06 348 LEU A N 1
ATOM 2641 C CA . LEU A 1 348 ? -15.711 -13.094 5.324 1 91.06 348 LEU A CA 1
ATOM 2642 C C . LEU A 1 348 ? -15.688 -13.211 6.844 1 91.06 348 LEU A C 1
ATOM 2644 O O . LEU A 1 348 ? -15.281 -14.242 7.387 1 91.06 348 LEU A O 1
ATOM 2648 N N . THR A 1 349 ? -16.047 -12.102 7.523 1 89.94 349 THR A N 1
ATOM 2649 C CA . THR A 1 349 ? -16.078 -12.117 8.984 1 89.94 349 THR A CA 1
ATOM 2650 C C . THR A 1 349 ? -17.172 -11.203 9.516 1 89.94 349 THR A C 1
ATOM 2652 O O . THR A 1 349 ? -17.578 -10.242 8.844 1 89.94 349 THR A O 1
ATOM 2655 N N . SER A 1 350 ? -17.594 -11.5 10.734 1 89.5 350 SER A N 1
ATOM 2656 C CA . SER A 1 350 ? -18.609 -10.664 11.367 1 89.5 350 SER A CA 1
ATOM 2657 C C . SER A 1 350 ? -18.016 -9.797 12.469 1 89.5 350 SER A C 1
ATOM 2659 O O . SER A 1 350 ? -18.609 -8.797 12.883 1 89.5 350 SER A O 1
ATOM 2661 N N . THR A 1 351 ? -16.922 -10.297 12.984 1 90.81 351 THR A N 1
ATOM 2662 C CA . THR A 1 351 ? -16.234 -9.594 14.055 1 90.81 351 THR A CA 1
ATOM 2663 C C . THR A 1 351 ? -14.734 -9.484 13.766 1 90.81 351 THR A C 1
ATOM 2665 O O . THR A 1 351 ? -14.188 -10.289 13.008 1 90.81 351 THR A O 1
ATOM 2668 N N . ILE A 1 352 ? -14.141 -8.547 14.43 1 89.19 352 ILE A N 1
ATOM 2669 C CA . ILE A 1 352 ? -12.727 -8.289 14.156 1 89.19 352 ILE A CA 1
ATOM 2670 C C . ILE A 1 352 ? -11.875 -9.43 14.703 1 89.19 352 ILE A C 1
ATOM 2672 O O . ILE A 1 352 ? -10.82 -9.75 14.156 1 89.19 352 ILE A O 1
ATOM 2676 N N . LYS A 1 353 ? -12.297 -10.062 15.688 1 86.56 353 LYS A N 1
ATOM 2677 C CA . LYS A 1 353 ? -11.57 -11.172 16.297 1 86.56 353 LYS A CA 1
ATOM 2678 C C . LYS A 1 353 ? -11.453 -12.352 15.328 1 86.56 353 LYS A C 1
ATOM 2680 O O . LYS A 1 353 ? -10.508 -13.133 15.406 1 86.56 353 LYS A O 1
ATOM 2685 N N . GLU A 1 354 ? -12.328 -12.445 14.414 1 86.06 354 GLU A N 1
ATOM 2686 C CA . GLU A 1 354 ? -12.383 -13.555 13.461 1 86.06 354 GLU A CA 1
ATOM 2687 C C . GLU A 1 354 ? -11.805 -13.156 12.109 1 86.06 354 GLU A C 1
ATOM 2689 O O . GLU A 1 354 ? -11.867 -13.922 11.148 1 86.06 354 GLU A O 1
ATOM 2694 N N . ALA A 1 355 ? -11.25 -12.023 12.094 1 84.12 355 ALA A N 1
ATOM 2695 C CA . ALA A 1 355 ? -10.75 -11.531 10.82 1 84.12 355 ALA A CA 1
ATOM 2696 C C . ALA A 1 355 ? -9.602 -12.398 10.305 1 84.12 355 ALA A C 1
ATOM 2698 O O . ALA A 1 355 ? -8.867 -12.992 11.094 1 84.12 355 ALA A O 1
ATOM 2699 N N . GLN A 1 356 ? -9.547 -12.523 9 1 80.81 356 GLN A N 1
ATOM 2700 C CA . GLN A 1 356 ? -8.453 -13.234 8.359 1 80.81 356 GLN A CA 1
ATOM 2701 C C . GLN A 1 356 ? -7.199 -12.367 8.281 1 80.81 356 GLN A C 1
ATOM 2703 O O . GLN A 1 356 ? -7.184 -11.352 7.582 1 80.81 356 GLN A O 1
ATOM 2708 N N . PHE A 1 357 ? -6.188 -12.781 8.945 1 86.81 357 PHE A N 1
ATOM 2709 C CA . PHE A 1 357 ? -4.957 -12 8.977 1 86.81 357 PHE A CA 1
ATOM 2710 C C . PHE A 1 357 ? -3.939 -12.555 7.984 1 86.81 357 PHE A C 1
ATOM 2712 O O . PHE A 1 357 ? -3.85 -13.773 7.797 1 86.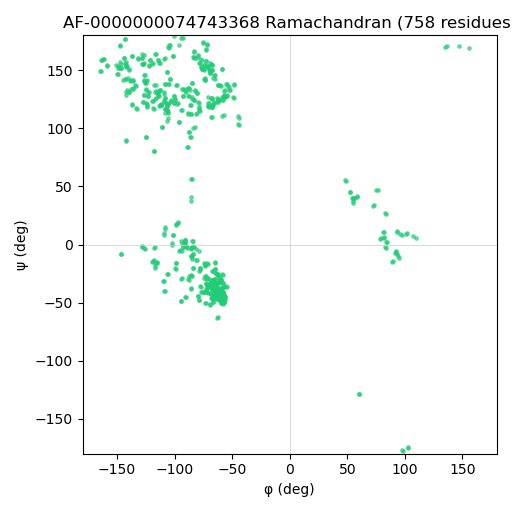81 357 PHE A O 1
ATOM 2719 N N . TRP A 1 358 ? -3.326 -11.68 7.316 1 94.88 358 TRP A N 1
ATOM 2720 C CA . TRP A 1 358 ? -2.301 -11.984 6.324 1 94.88 358 TRP A CA 1
ATOM 2721 C C . TRP A 1 358 ? -0.95 -11.422 6.742 1 94.88 358 TRP A C 1
ATOM 2723 O O . TRP A 1 358 ? -0.862 -10.664 7.715 1 94.88 358 TRP A O 1
ATOM 2733 N N . GLN A 1 359 ? 0.088 -11.898 6.121 1 95.94 359 GLN A N 1
ATOM 2734 C CA . GLN A 1 359 ? 1.436 -11.391 6.367 1 95.94 359 GLN A CA 1
ATOM 2735 C C . GLN A 1 359 ? 1.95 -10.594 5.172 1 95.94 359 GLN A C 1
ATOM 2737 O O . GLN A 1 359 ? 1.979 -11.102 4.047 1 95.94 359 GLN A O 1
ATOM 2742 N N . LEU A 1 360 ? 2.33 -9.328 5.418 1 96.81 360 LEU A N 1
ATOM 2743 C CA . LEU A 1 360 ? 2.908 -8.508 4.359 1 96.81 360 LEU A CA 1
ATOM 2744 C C . LEU A 1 360 ? 4.273 -9.047 3.938 1 96.81 360 LEU A C 1
ATOM 2746 O O . LEU A 1 360 ? 5.191 -9.125 4.754 1 96.81 360 LEU A O 1
ATOM 2750 N N . ARG A 1 361 ? 4.375 -9.422 2.752 1 95.56 361 ARG A N 1
ATOM 2751 C CA . ARG A 1 361 ? 5.625 -9.953 2.223 1 95.56 361 ARG A CA 1
ATOM 2752 C C . ARG A 1 361 ? 6.441 -8.859 1.545 1 95.56 361 ARG A C 1
ATOM 2754 O O . ARG A 1 361 ? 7.652 -8.75 1.765 1 95.56 361 ARG A O 1
ATOM 2761 N N . ASP A 1 362 ? 5.801 -8.133 0.715 1 95.75 362 ASP A N 1
ATOM 2762 C CA . ASP A 1 362 ? 6.496 -7.105 -0.054 1 95.75 362 ASP A CA 1
ATOM 2763 C C . ASP A 1 362 ? 5.57 -5.93 -0.369 1 95.75 362 ASP A C 1
ATOM 2765 O O . ASP A 1 362 ? 4.348 -6.074 -0.347 1 95.75 362 ASP A O 1
ATOM 2769 N N . LEU A 1 363 ? 6.105 -4.727 -0.574 1 97.06 363 LEU A N 1
ATOM 2770 C CA . LEU A 1 363 ? 5.422 -3.502 -0.975 1 97.06 363 LEU A CA 1
ATOM 2771 C C . LEU A 1 363 ? 6.277 -2.695 -1.946 1 97.06 363 LEU A C 1
ATOM 2773 O O . LEU A 1 363 ? 7.457 -2.445 -1.682 1 97.06 363 LEU A O 1
ATOM 2777 N N . ARG A 1 364 ? 5.711 -2.305 -3.082 1 96.5 364 ARG A N 1
ATOM 2778 C CA . ARG A 1 364 ? 6.508 -1.538 -4.035 1 96.5 364 ARG A CA 1
ATOM 2779 C C . ARG A 1 364 ? 5.645 -0.527 -4.781 1 96.5 364 ARG A C 1
ATOM 2781 O O . ARG A 1 364 ? 4.449 -0.747 -4.977 1 96.5 364 ARG A O 1
ATOM 2788 N N . ARG A 1 365 ? 6.281 0.527 -5.176 1 97.31 365 ARG A N 1
ATOM 2789 C CA . ARG A 1 365 ? 5.676 1.533 -6.039 1 97.31 365 ARG A CA 1
ATOM 2790 C C . ARG A 1 365 ? 5.703 1.088 -7.5 1 97.31 365 ARG A C 1
ATOM 2792 O O . ARG A 1 365 ? 6.715 0.57 -7.977 1 97.31 365 ARG A O 1
ATOM 2799 N N . VAL A 1 366 ? 4.629 1.167 -8.117 1 96.75 366 VAL A N 1
ATOM 2800 C CA . VAL A 1 366 ? 4.508 0.913 -9.555 1 96.75 366 VAL A CA 1
ATOM 2801 C C . VAL A 1 366 ? 3.861 2.113 -10.234 1 96.75 366 VAL A C 1
ATOM 2803 O O . VAL A 1 366 ? 2.65 2.121 -10.477 1 96.75 366 VAL A O 1
ATOM 2806 N N . GLY A 1 367 ? 4.746 3.051 -10.727 1 95.38 367 GLY A N 1
ATOM 2807 C CA . GLY A 1 367 ? 4.199 4.316 -11.188 1 95.38 367 GLY A CA 1
ATOM 2808 C C . GLY A 1 367 ? 3.463 5.074 -10.094 1 95.38 367 GLY A C 1
ATOM 2809 O O . GLY A 1 367 ? 4.016 5.316 -9.016 1 95.38 367 GLY A O 1
ATOM 2810 N N . ASN A 1 368 ? 2.221 5.48 -10.391 1 95.69 368 ASN A N 1
ATOM 2811 C CA . ASN A 1 368 ? 1.386 6.16 -9.406 1 95.69 368 ASN A CA 1
ATOM 2812 C C . ASN A 1 368 ? 0.531 5.168 -8.617 1 95.69 368 ASN A C 1
ATOM 2814 O O . ASN A 1 368 ? -0.316 5.57 -7.82 1 95.69 368 ASN A O 1
ATOM 2818 N N . ASP A 1 369 ? 0.74 3.85 -8.898 1 96.94 369 ASP A N 1
ATOM 2819 C CA . ASP A 1 369 ? 0.052 2.77 -8.203 1 96.94 369 ASP A CA 1
ATOM 2820 C C . ASP A 1 369 ? 0.979 2.086 -7.195 1 96.94 369 ASP A C 1
ATOM 2822 O O . ASP A 1 369 ? 2.162 2.422 -7.109 1 96.94 369 ASP A O 1
ATOM 2826 N N . VAL A 1 370 ? 0.36 1.226 -6.414 1 97.75 370 VAL A N 1
ATOM 2827 C CA . VAL A 1 370 ? 1.123 0.435 -5.453 1 97.75 370 VAL A CA 1
ATOM 2828 C C . VAL A 1 370 ? 0.821 -1.049 -5.648 1 97.75 370 VAL A C 1
ATOM 2830 O O . VAL A 1 370 ? -0.302 -1.42 -5.996 1 97.75 370 VAL A O 1
ATOM 2833 N N . CYS A 1 371 ? 1.847 -1.897 -5.523 1 98.12 371 CYS A N 1
ATOM 2834 C CA . CYS A 1 371 ? 1.678 -3.346 -5.504 1 98.12 371 CYS A CA 1
ATOM 2835 C C . CYS A 1 371 ? 1.999 -3.912 -4.125 1 98.12 371 CYS A C 1
ATOM 2837 O O . CYS A 1 371 ? 3.1 -3.715 -3.611 1 98.12 371 CYS A O 1
ATOM 2839 N N . LEU A 1 372 ? 1.021 -4.559 -3.537 1 97.94 372 LEU A N 1
ATOM 2840 C CA . LEU A 1 372 ? 1.168 -5.184 -2.227 1 97.94 372 LEU A CA 1
ATOM 2841 C C . LEU A 1 372 ? 1.082 -6.699 -2.336 1 97.94 372 LEU A C 1
ATOM 2843 O O . LEU A 1 372 ? 0.192 -7.23 -3.004 1 97.94 372 LEU A O 1
ATOM 2847 N N . GLU A 1 373 ? 2.025 -7.379 -1.695 1 97.69 373 GLU A N 1
ATOM 2848 C CA . GLU A 1 373 ? 2.059 -8.836 -1.686 1 97.69 373 GLU A CA 1
ATOM 2849 C C . GLU A 1 373 ? 1.875 -9.383 -0.273 1 97.69 373 GLU A C 1
ATOM 2851 O O . GLU A 1 373 ? 2.6 -9 0.647 1 97.69 373 GLU A O 1
ATOM 2856 N N . TYR A 1 374 ? 0.896 -10.258 -0.149 1 97.44 374 TYR A N 1
ATOM 2857 C CA . TYR A 1 374 ? 0.607 -10.836 1.157 1 97.44 374 TYR A CA 1
ATOM 2858 C C . TYR A 1 374 ? 0.608 -12.359 1.089 1 97.44 374 TYR A C 1
ATOM 2860 O O . TYR A 1 374 ? 0.221 -12.938 0.073 1 97.44 374 TYR A O 1
ATOM 2868 N N . LEU A 1 375 ? 1.07 -13 2.201 1 96.31 375 LEU A N 1
ATOM 2869 C CA . LEU A 1 375 ? 0.996 -14.453 2.359 1 96.31 375 LEU A CA 1
ATOM 2870 C C . LEU A 1 375 ? -0.05 -14.828 3.402 1 96.31 375 LEU A C 1
ATOM 2872 O O . LEU A 1 375 ? -0.19 -14.148 4.422 1 96.31 375 LEU A O 1
ATOM 2876 N N . ARG A 1 376 ? -0.74 -15.836 3.035 1 92.44 376 ARG A N 1
ATOM 2877 C CA . ARG A 1 376 ? -1.661 -16.344 4.043 1 92.44 376 ARG A CA 1
ATOM 2878 C C . ARG A 1 376 ? -0.904 -16.922 5.242 1 92.44 376 ARG A C 1
ATOM 2880 O O . ARG A 1 376 ? 0.091 -17.625 5.074 1 92.44 376 ARG A O 1
ATOM 2887 N N . LYS A 1 377 ? -1.234 -16.328 6.395 1 76.25 377 LYS A N 1
ATOM 2888 C CA . LYS A 1 377 ? -0.617 -16.875 7.594 1 76.25 377 LYS A CA 1
ATOM 2889 C C . LYS A 1 377 ? -1.191 -18.25 7.918 1 76.25 377 LYS A C 1
ATOM 2891 O O . LYS A 1 377 ? -2.408 -18.453 7.871 1 76.25 377 LYS A O 1
ATOM 2896 N N . PRO A 1 378 ? -0.254 -19.25 7.965 1 62.69 378 PRO A N 1
ATOM 2897 C CA . PRO A 1 378 ? -0.791 -20.547 8.391 1 62.69 378 PRO A CA 1
ATOM 2898 C C . PRO A 1 378 ? -1.558 -20.453 9.711 1 62.69 378 PRO A C 1
ATOM 2900 O O . PRO A 1 378 ? -1.28 -19.578 10.539 1 62.69 378 PRO A O 1
ATOM 2903 N N . PRO A 1 379 ? -2.771 -21.062 9.789 1 52.19 379 PRO A N 1
ATOM 2904 C CA . PRO A 1 379 ? -3.467 -21.062 11.078 1 52.19 379 PRO A CA 1
ATOM 2905 C C . PRO A 1 379 ? -2.541 -21.406 12.242 1 52.19 379 PRO A C 1
ATOM 2907 O O . PRO A 1 379 ? -1.593 -22.172 12.086 1 52.19 379 PRO A O 1
ATOM 2910 N N . THR A 1 380 ? -2.195 -20.453 13.156 1 36 380 THR A N 1
ATOM 2911 C CA . THR A 1 380 ? -1.506 -20.859 14.375 1 36 380 THR A CA 1
ATOM 2912 C C . THR A 1 380 ? -2.16 -22.094 14.977 1 36 380 THR A C 1
ATOM 2914 O O . THR A 1 380 ? -3.359 -22.094 15.266 1 36 380 THR A O 1
ATOM 2917 N N . VAL A 1 381 ? -1.597 -23.172 14.836 1 30.47 381 VAL A N 1
ATOM 2918 C CA . VAL A 1 381 ? -2.012 -24.25 15.719 1 30.47 381 VAL A CA 1
ATOM 2919 C C . VAL A 1 381 ? -1.708 -23.875 17.172 1 30.47 381 VAL A C 1
ATOM 2921 O O . VAL A 1 381 ? -0.622 -23.375 17.469 1 30.47 381 VAL A O 1
ATOM 2924 N N . MET B 1 1 ? 35.031 25.781 -16.891 1 34.47 1 MET B N 1
ATOM 2925 C CA . MET B 1 1 ? 34.812 24.5 -16.219 1 34.47 1 MET B CA 1
ATOM 2926 C C . MET B 1 1 ? 34.844 24.672 -14.703 1 34.47 1 MET B C 1
ATOM 2928 O O . MET B 1 1 ? 34.062 24.047 -13.977 1 34.47 1 MET B O 1
ATOM 2932 N N . ARG B 1 2 ? 35.812 25.422 -14.188 1 44.56 2 ARG B N 1
ATOM 2933 C CA . ARG B 1 2 ? 36.031 25.672 -12.773 1 44.56 2 ARG B CA 1
ATOM 2934 C C . ARG B 1 2 ? 34.906 26.531 -12.188 1 44.56 2 ARG B C 1
ATOM 2936 O O . ARG B 1 2 ? 34.5 26.328 -11.047 1 44.56 2 ARG B O 1
ATOM 2943 N N . MET B 1 3 ? 34.438 27.375 -13 1 28.94 3 MET B N 1
ATOM 2944 C CA . MET B 1 3 ? 33.344 28.234 -12.539 1 28.94 3 MET B CA 1
ATOM 2945 C C . MET B 1 3 ? 32.062 27.469 -12.422 1 28.94 3 MET B C 1
ATOM 2947 O O . MET B 1 3 ? 31.234 27.734 -11.531 1 28.94 3 MET B O 1
ATOM 2951 N N . ALA B 1 4 ? 31.859 26.5 -13.281 1 44.66 4 ALA B N 1
ATOM 2952 C CA . ALA B 1 4 ? 30.625 25.703 -13.281 1 44.66 4 ALA B CA 1
ATOM 2953 C C . ALA B 1 4 ? 30.609 24.719 -12.109 1 44.66 4 ALA B C 1
ATOM 2955 O O . ALA B 1 4 ? 29.578 24.531 -11.469 1 44.66 4 ALA B O 1
ATOM 2956 N N . ARG B 1 5 ? 31.859 24.141 -11.922 1 46.06 5 ARG B N 1
ATOM 2957 C CA . ARG B 1 5 ? 31.953 23.219 -10.789 1 46.06 5 ARG B CA 1
ATOM 2958 C C . ARG B 1 5 ? 31.797 23.969 -9.469 1 46.06 5 ARG B C 1
ATOM 2960 O O . ARG B 1 5 ? 31.219 23.453 -8.516 1 46.06 5 ARG B O 1
ATOM 2967 N N . ALA B 1 6 ? 32.312 25.062 -9.562 1 40.12 6 ALA B N 1
ATOM 2968 C CA . ALA B 1 6 ? 32.219 25.922 -8.383 1 40.12 6 ALA B CA 1
ATOM 2969 C C . ALA B 1 6 ? 30.781 26.375 -8.156 1 40.12 6 ALA B C 1
ATOM 2971 O O . ALA B 1 6 ? 30.312 26.422 -7.012 1 40.12 6 ALA B O 1
ATOM 2972 N N . CYS B 1 7 ? 30.094 26.531 -9.336 1 42.69 7 CYS B N 1
ATOM 2973 C CA . CYS B 1 7 ? 28.688 26.938 -9.273 1 42.69 7 CYS B CA 1
ATOM 2974 C C . CYS B 1 7 ? 27.812 25.766 -8.828 1 42.69 7 CYS B C 1
ATOM 2976 O O . CYS B 1 7 ? 26.875 25.953 -8.055 1 42.69 7 CYS B O 1
ATOM 2978 N N . ALA B 1 8 ? 28.172 24.594 -9.391 1 49.84 8 ALA B N 1
ATOM 2979 C CA . ALA B 1 8 ? 27.406 23.406 -9.023 1 49.84 8 ALA B CA 1
ATOM 2980 C C . ALA B 1 8 ? 27.656 23.016 -7.57 1 49.84 8 ALA B C 1
ATOM 2982 O O . ALA B 1 8 ? 26.719 22.641 -6.855 1 49.84 8 ALA B O 1
ATOM 2983 N N . ALA B 1 9 ? 28.938 23.094 -7.215 1 51 9 ALA B N 1
ATOM 2984 C CA . ALA B 1 9 ? 29.297 22.781 -5.836 1 51 9 ALA B CA 1
ATOM 2985 C C . ALA B 1 9 ? 28.672 23.781 -4.867 1 51 9 ALA B C 1
ATOM 2987 O O . ALA B 1 9 ? 28.203 23.406 -3.789 1 51 9 ALA B O 1
ATOM 2988 N N . ALA B 1 10 ? 28.609 24.984 -5.312 1 58.28 10 ALA B N 1
ATOM 2989 C CA . ALA B 1 10 ? 27.984 26.031 -4.488 1 58.28 10 ALA B CA 1
ATOM 2990 C C . ALA B 1 10 ? 26.484 25.781 -4.336 1 58.28 10 ALA B C 1
ATOM 2992 O O . ALA B 1 10 ? 25.938 25.938 -3.244 1 58.28 10 ALA B O 1
ATOM 2993 N N . SER B 1 11 ? 26 25.281 -5.398 1 76.19 11 SER B N 1
ATOM 2994 C CA . SER B 1 11 ? 24.578 24.984 -5.398 1 76.19 11 SER B CA 1
ATOM 2995 C C . SER B 1 11 ? 24.266 23.797 -4.508 1 76.19 11 SER B C 1
ATOM 2997 O O . SER B 1 11 ? 23.297 23.828 -3.73 1 76.19 11 SER B O 1
ATOM 2999 N N . ALA B 1 12 ? 25.188 22.812 -4.512 1 84.94 12 ALA B N 1
ATOM 3000 C CA . ALA B 1 12 ? 24.984 21.641 -3.672 1 84.94 12 ALA B CA 1
ATOM 3001 C C . ALA B 1 12 ? 25.141 21.984 -2.193 1 84.94 12 ALA B C 1
ATOM 3003 O O . ALA B 1 12 ? 24.391 21.484 -1.352 1 84.94 12 ALA B O 1
ATOM 3004 N N . MET B 1 13 ? 26.047 22.891 -1.904 1 91.62 13 MET B N 1
ATOM 3005 C CA . MET B 1 13 ? 26.266 23.312 -0.523 1 91.62 13 MET B CA 1
ATOM 3006 C C . MET B 1 13 ? 25.094 24.156 -0.02 1 91.62 13 MET B C 1
ATOM 3008 O O . MET B 1 13 ? 24.672 24.016 1.127 1 91.62 13 MET B O 1
ATOM 3012 N N . ASP B 1 14 ? 24.609 25.047 -0.881 1 95.44 14 ASP B N 1
ATOM 3013 C CA . ASP B 1 14 ? 23.453 25.859 -0.518 1 95.44 14 ASP B CA 1
ATOM 3014 C C . ASP B 1 14 ? 22.266 24.984 -0.162 1 95.44 14 ASP B C 1
ATOM 3016 O O . ASP B 1 14 ? 21.547 25.25 0.81 1 95.44 14 ASP B O 1
ATOM 3020 N N . GLU B 1 15 ? 22.125 23.969 -0.943 1 96.25 15 GLU B N 1
ATOM 3021 C CA . GLU B 1 15 ? 21.016 23.047 -0.675 1 96.25 15 GLU B CA 1
ATOM 3022 C C . GLU B 1 15 ? 21.188 22.359 0.675 1 96.25 15 GLU B C 1
ATOM 3024 O O . GLU B 1 15 ? 20.234 22.188 1.419 1 96.25 15 GLU B O 1
ATOM 3029 N N . GLN B 1 16 ? 22.359 21.984 0.945 1 96.38 16 GLN B N 1
ATOM 3030 C CA . GLN B 1 16 ? 22.641 21.297 2.207 1 96.38 16 GLN B CA 1
ATOM 3031 C C . GLN B 1 16 ? 22.312 22.203 3.396 1 96.38 16 GLN B C 1
ATOM 3033 O O . GLN B 1 16 ? 21.688 21.766 4.363 1 96.38 16 GLN B O 1
ATOM 3038 N N . PHE B 1 17 ? 22.75 23.453 3.359 1 97.25 17 PHE B N 1
ATOM 3039 C CA . PHE B 1 17 ? 22.516 24.375 4.473 1 97.25 17 PHE B CA 1
ATOM 3040 C C . PHE B 1 17 ? 21.047 24.75 4.562 1 97.25 17 PHE B C 1
ATOM 3042 O O . PHE B 1 17 ? 20.531 24.969 5.66 1 97.25 17 PHE B O 1
ATOM 3049 N N . MET B 1 18 ? 20.422 24.875 3.414 1 97.69 18 MET B N 1
ATOM 3050 C CA . MET B 1 18 ? 18.984 25.141 3.443 1 97.69 18 MET B CA 1
ATOM 3051 C C . MET B 1 18 ? 18.234 23.984 4.094 1 97.69 18 MET B C 1
ATOM 3053 O O . MET B 1 18 ? 17.297 24.203 4.863 1 97.69 18 MET B O 1
ATOM 3057 N N . LEU B 1 19 ? 18.641 22.797 3.777 1 97.38 19 LEU B N 1
ATOM 3058 C CA . LEU B 1 19 ? 18.016 21.641 4.398 1 97.38 19 LEU B CA 1
ATOM 3059 C C . LEU B 1 19 ? 18.25 21.625 5.902 1 97.38 19 LEU B C 1
ATOM 3061 O O . LEU B 1 19 ? 17.391 21.203 6.668 1 97.38 19 LEU B O 1
ATOM 3065 N N . ARG B 1 20 ? 19.406 22.078 6.273 1 97.31 20 ARG B N 1
ATOM 3066 C CA . ARG B 1 20 ? 19.672 22.203 7.703 1 97.31 20 ARG B CA 1
ATOM 3067 C C . ARG B 1 20 ? 18.75 23.25 8.336 1 97.31 20 ARG B C 1
ATOM 3069 O O . ARG B 1 20 ? 18.203 23.031 9.414 1 97.31 20 ARG B O 1
ATOM 3076 N N . ALA B 1 21 ? 18.578 24.391 7.66 1 97.88 21 ALA B N 1
ATOM 3077 C CA . ALA B 1 21 ? 17.625 25.391 8.125 1 97.88 21 ALA B CA 1
ATOM 3078 C C . ALA B 1 21 ? 16.219 24.812 8.234 1 97.88 21 ALA B C 1
ATOM 3080 O O . ALA B 1 21 ? 15.508 25.078 9.203 1 97.88 21 ALA B O 1
ATOM 3081 N N . LEU B 1 22 ? 15.898 24.062 7.242 1 97.38 22 LEU B N 1
ATOM 3082 C CA . LEU B 1 22 ? 14.594 23.422 7.223 1 97.38 22 LEU B CA 1
ATOM 3083 C C . LEU B 1 22 ? 14.422 22.484 8.422 1 97.38 22 LEU B C 1
ATOM 3085 O O . LEU B 1 22 ? 13.375 22.484 9.062 1 97.38 22 LEU B O 1
ATOM 3089 N N . SER B 1 23 ? 15.445 21.766 8.703 1 97.06 23 SER B N 1
ATOM 3090 C CA . SER B 1 23 ? 15.422 20.859 9.852 1 97.06 23 SER B CA 1
ATOM 3091 C C . SER B 1 23 ? 15.25 21.641 11.156 1 97.06 23 SER B C 1
ATOM 3093 O O . SER B 1 23 ? 14.516 21.203 12.047 1 97.06 23 SER B O 1
ATOM 3095 N N . GLN B 1 24 ? 15.898 22.766 11.25 1 96.44 24 GLN B N 1
ATOM 3096 C CA . GLN B 1 24 ? 15.719 23.625 12.414 1 96.44 24 GLN B CA 1
ATOM 3097 C C . GLN B 1 24 ? 14.273 24.094 12.539 1 96.44 24 GLN B C 1
ATOM 3099 O O . GLN B 1 24 ? 13.695 24.062 13.625 1 96.44 24 GLN B O 1
ATOM 3104 N N . GLY B 1 25 ? 13.719 24.469 11.445 1 95.75 25 GLY B N 1
ATOM 3105 C CA . GLY B 1 25 ? 12.344 24.938 11.445 1 95.75 25 GLY B CA 1
ATOM 3106 C C . GLY B 1 25 ? 11.359 23.891 11.945 1 95.75 25 GLY B C 1
ATOM 3107 O O . GLY B 1 25 ? 10.383 24.219 12.617 1 95.75 25 GLY B O 1
ATOM 3108 N N . GLN B 1 26 ? 11.656 22.656 11.703 1 93.62 26 GLN B N 1
ATOM 3109 C CA . GLN B 1 26 ? 10.773 21.562 12.086 1 93.62 26 GLN B CA 1
ATOM 3110 C C . GLN B 1 26 ? 10.641 21.469 13.602 1 93.62 26 GLN B C 1
ATOM 3112 O O . GLN B 1 26 ? 9.633 20.984 14.117 1 93.62 26 GLN B O 1
ATOM 3117 N N . LEU B 1 27 ? 11.562 22.016 14.289 1 91.75 27 LEU B N 1
ATOM 3118 C CA . LEU B 1 27 ? 11.523 22.016 15.742 1 91.75 27 LEU B CA 1
ATOM 3119 C C . LEU B 1 27 ? 10.383 22.875 16.266 1 91.75 27 LEU B C 1
ATOM 3121 O O . LEU B 1 27 ? 9.883 22.656 17.359 1 91.75 27 LEU B O 1
ATOM 3125 N N . GLY B 1 28 ? 9.93 23.812 15.453 1 92.5 28 GLY B N 1
ATOM 3126 C CA . GLY B 1 28 ? 8.859 24.703 15.844 1 92.5 28 GLY B CA 1
ATOM 3127 C C . GLY B 1 28 ? 7.52 24.344 15.242 1 92.5 28 GLY B C 1
ATOM 3128 O O . GLY B 1 28 ? 6.516 25.016 15.492 1 92.5 28 GLY B O 1
ATOM 3129 N N . ARG B 1 29 ? 7.461 23.328 14.5 1 90.62 29 ARG B N 1
ATOM 3130 C CA . ARG B 1 29 ? 6.301 22.984 13.68 1 90.62 29 ARG B CA 1
ATOM 3131 C C . ARG B 1 29 ? 5.051 22.828 14.547 1 90.62 29 ARG B C 1
ATOM 3133 O O . ARG B 1 29 ? 3.961 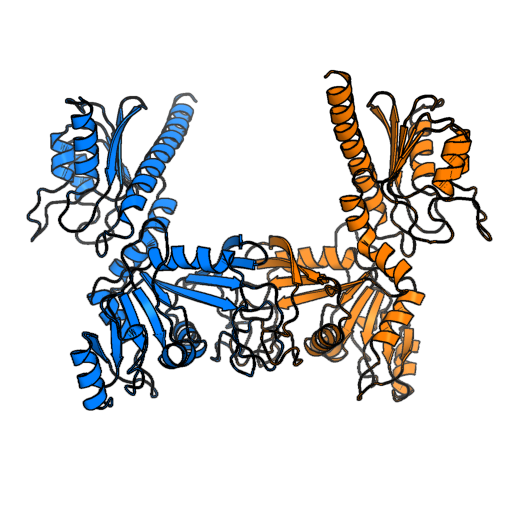23.25 14.141 1 90.62 29 ARG B O 1
ATOM 3140 N N . ARG B 1 30 ? 5.184 22.359 15.766 1 90 30 ARG B N 1
ATOM 3141 C CA . ARG B 1 30 ? 4.035 21.938 16.562 1 90 30 ARG B CA 1
ATOM 3142 C C . ARG B 1 30 ? 3.586 23.062 17.5 1 90 30 ARG B C 1
ATOM 3144 O O . ARG B 1 30 ? 2.559 22.938 18.172 1 90 30 ARG B O 1
ATOM 3151 N N . VAL B 1 31 ? 4.387 24.172 17.5 1 89.38 31 VAL B N 1
ATOM 3152 C CA . VAL B 1 31 ? 4.086 25.156 18.547 1 89.38 31 VAL B CA 1
ATOM 3153 C C . VAL B 1 31 ? 3.916 26.531 17.922 1 89.38 31 VAL B C 1
ATOM 3155 O O . VAL B 1 31 ? 3.514 27.484 18.594 1 89.38 31 VAL B O 1
ATOM 3158 N N . THR B 1 32 ? 4.078 26.625 16.656 1 90.69 32 THR B N 1
ATOM 3159 C CA . THR B 1 32 ? 4.176 27.953 16.078 1 90.69 32 THR B CA 1
ATOM 3160 C C . THR B 1 32 ? 2.838 28.391 15.492 1 90.69 32 THR B C 1
ATOM 3162 O O . THR B 1 32 ? 2.615 29.578 15.266 1 90.69 32 THR B O 1
ATOM 3165 N N . ALA B 1 33 ? 1.927 27.547 15.273 1 89.62 33 ALA B N 1
ATOM 3166 C CA . ALA B 1 33 ? 0.664 27.922 14.641 1 89.62 33 ALA B CA 1
ATOM 3167 C C . ALA B 1 33 ? 0.004 29.078 15.375 1 89.62 33 ALA B C 1
ATOM 3169 O O . ALA B 1 33 ? 0.031 29.141 16.609 1 89.62 33 ALA B O 1
ATOM 3170 N N . PRO B 1 34 ? -0.51 30.062 14.609 1 91.69 34 PRO B N 1
ATOM 3171 C CA . PRO B 1 34 ? -0.766 30.031 13.164 1 91.69 34 PRO B CA 1
ATOM 3172 C C . PRO B 1 34 ? 0.418 30.531 12.344 1 91.69 34 PRO B C 1
ATOM 3174 O O . PRO B 1 34 ? 0.312 30.672 11.125 1 91.69 34 PRO B O 1
ATOM 3177 N N . ASN B 1 35 ? 1.497 30.875 13 1 89.62 35 ASN B N 1
ATOM 3178 C CA . ASN B 1 35 ? 2.705 31.312 12.305 1 89.62 35 ASN B CA 1
ATOM 3179 C C . ASN B 1 35 ? 3.406 30.156 11.617 1 89.62 35 ASN B C 1
ATOM 3181 O O . ASN B 1 35 ? 3.197 29 11.977 1 89.62 35 ASN B O 1
ATOM 3185 N N . PRO B 1 36 ? 4.227 30.453 10.602 1 92 36 PRO B N 1
ATOM 3186 C CA . PRO B 1 36 ? 5.035 29.391 9.992 1 92 36 PRO B CA 1
ATOM 3187 C C . PRO B 1 36 ? 6.207 28.969 10.883 1 92 36 PRO B C 1
ATOM 3189 O O . PRO B 1 36 ? 6.68 29.75 11.703 1 92 36 PRO B O 1
ATOM 3192 N N . TRP B 1 37 ? 6.602 27.703 10.758 1 94.44 37 TRP B N 1
ATOM 3193 C CA . TRP B 1 37 ? 7.762 27.219 11.5 1 94.44 37 TRP B CA 1
ATOM 3194 C C . TRP B 1 37 ? 9.047 27.438 10.711 1 94.44 37 TRP B C 1
ATOM 3196 O O . TRP B 1 37 ? 9.594 26.5 10.133 1 94.44 37 TRP B O 1
ATOM 3206 N N . VAL B 1 38 ? 9.578 28.594 10.812 1 95.94 38 VAL B N 1
ATOM 3207 C CA . VAL B 1 38 ? 10.734 29.047 10.039 1 95.94 38 VAL B CA 1
ATOM 3208 C C . VAL B 1 38 ? 12.023 28.609 10.727 1 95.94 38 VAL B C 1
ATOM 3210 O O . VAL B 1 38 ? 12.109 28.625 11.953 1 95.94 38 VAL B O 1
ATOM 3213 N N . GLY B 1 39 ? 12.969 28.172 9.906 1 97.69 39 GLY B N 1
ATOM 3214 C CA . GLY B 1 39 ? 14.32 27.891 10.359 1 97.69 39 GLY B CA 1
ATOM 3215 C C . GLY B 1 39 ? 15.367 28.734 9.656 1 97.69 39 GLY B C 1
ATOM 3216 O O . GLY B 1 39 ? 15.141 29.203 8.547 1 97.69 39 GLY B O 1
ATOM 3217 N N . ALA B 1 40 ? 16.547 28.906 10.391 1 98.38 40 ALA B N 1
ATOM 3218 C CA . ALA B 1 40 ? 17.641 29.719 9.828 1 98.38 40 ALA B CA 1
ATOM 3219 C C . ALA B 1 40 ? 19 29.203 10.305 1 98.38 40 ALA B C 1
ATOM 3221 O O . ALA B 1 40 ? 19.109 28.672 11.414 1 98.38 40 ALA B O 1
ATOM 3222 N N . VAL B 1 41 ? 19.906 29.359 9.43 1 98.5 41 VAL B N 1
ATOM 3223 C CA . VAL B 1 41 ? 21.297 28.984 9.727 1 98.5 41 VAL B CA 1
ATOM 3224 C C . VAL B 1 41 ? 22.234 30.078 9.211 1 98.5 41 VAL B C 1
ATOM 3226 O O . VAL B 1 41 ? 22.078 30.578 8.102 1 98.5 41 VAL B O 1
ATOM 3229 N N . VAL B 1 42 ? 23.188 30.453 10.023 1 98.38 42 VAL B N 1
ATOM 3230 C CA . VAL B 1 42 ? 24.25 31.375 9.625 1 98.38 42 VAL B CA 1
ATOM 3231 C C . VAL B 1 42 ? 25.531 30.609 9.367 1 98.38 42 VAL B C 1
ATOM 3233 O O . VAL B 1 42 ? 25.984 29.844 10.219 1 98.38 42 VAL B O 1
ATOM 3236 N N . VAL B 1 43 ? 26.047 30.781 8.18 1 98 43 VAL B N 1
ATOM 3237 C CA . VAL B 1 43 ? 27.219 30.016 7.762 1 98 43 VAL B CA 1
ATOM 3238 C C . VAL B 1 43 ? 28.328 30.969 7.332 1 98 43 VAL B C 1
ATOM 3240 O O . VAL B 1 43 ? 28.078 32 6.703 1 98 43 VAL B O 1
ATOM 3243 N N . LYS B 1 44 ? 29.562 30.672 7.652 1 96.38 44 LYS B N 1
ATOM 3244 C CA . LYS B 1 44 ? 30.75 31.375 7.172 1 96.38 44 LYS B CA 1
ATOM 3245 C C . LYS B 1 44 ? 31.859 30.406 6.789 1 96.38 44 LYS B C 1
ATOM 3247 O O . LYS B 1 44 ? 32.25 29.547 7.594 1 96.38 44 LYS B O 1
ATOM 3252 N N . GLU B 1 45 ? 32.25 30.469 5.57 1 92.69 45 GLU B N 1
ATOM 3253 C CA . GLU B 1 45 ? 33.344 29.625 5.066 1 92.69 45 GLU B CA 1
ATOM 3254 C C . GLU B 1 45 ? 33.031 28.141 5.316 1 92.69 45 GLU B C 1
ATOM 3256 O O . GLU B 1 45 ? 33.875 27.422 5.84 1 92.69 45 GLU B O 1
ATOM 3261 N N . GLY B 1 46 ? 31.719 27.859 5.09 1 92.81 46 GLY B N 1
ATOM 3262 C CA . GLY B 1 46 ? 31.312 26.469 5.145 1 92.81 46 GLY B CA 1
ATOM 3263 C C . GLY B 1 46 ? 31.031 25.984 6.551 1 92.81 46 GLY B C 1
ATOM 3264 O O . GLY B 1 46 ? 30.594 24.844 6.75 1 92.81 46 GLY B O 1
ATOM 3265 N N . CYS B 1 47 ? 31.234 26.828 7.5 1 95.19 47 CYS B N 1
ATOM 3266 C CA . CYS B 1 47 ? 31.016 26.469 8.891 1 95.19 47 CYS B CA 1
ATOM 3267 C C . CYS B 1 47 ? 29.734 27.109 9.422 1 95.19 47 CYS B C 1
ATOM 3269 O O . CYS B 1 47 ? 29.484 28.297 9.195 1 95.19 47 CYS B O 1
ATOM 3271 N N . VAL B 1 48 ? 29.016 26.312 10.164 1 97.81 48 VAL B N 1
ATOM 3272 C CA . VAL B 1 48 ? 27.797 26.828 10.781 1 97.81 48 VAL B CA 1
ATOM 3273 C C . VAL B 1 48 ? 28.156 27.641 12.023 1 97.81 48 VAL B C 1
ATOM 3275 O O . VAL B 1 48 ? 28.734 27.109 12.977 1 97.81 48 VAL B O 1
ATOM 3278 N N . LEU B 1 49 ? 27.797 28.922 11.977 1 98 49 LEU B N 1
ATOM 3279 C CA . LEU B 1 49 ? 28.062 29.797 13.117 1 98 49 LEU B CA 1
ATOM 3280 C C . LEU B 1 49 ? 26.938 29.719 14.141 1 98 49 LEU B C 1
ATOM 3282 O O . LEU B 1 49 ? 27.172 29.766 15.352 1 98 49 LEU B O 1
ATOM 3286 N N . GLY B 1 50 ? 25.75 29.625 13.609 1 98.31 50 GLY B N 1
ATOM 3287 C CA . GLY B 1 50 ? 24.562 29.578 14.453 1 98.31 50 GLY B CA 1
ATOM 3288 C C . GLY B 1 50 ? 23.328 29.078 13.727 1 98.31 50 GLY B C 1
ATOM 3289 O O . GLY B 1 50 ? 23.297 29.062 12.492 1 98.31 50 GLY B O 1
ATOM 3290 N N . GLU B 1 51 ? 22.406 28.625 14.5 1 98.44 51 GLU B N 1
ATOM 3291 C CA . GLU B 1 51 ? 21.141 28.125 13.977 1 98.44 51 GLU B CA 1
ATOM 3292 C C . GLU B 1 51 ? 19.984 28.516 14.883 1 98.44 51 GLU B C 1
ATOM 3294 O O . GLU B 1 51 ? 20.172 28.766 16.078 1 98.44 51 GLU B O 1
ATOM 3299 N N . GLY B 1 52 ? 18.844 28.625 14.297 1 97.56 52 GLY B N 1
ATOM 3300 C CA . GLY B 1 52 ? 17.672 29.016 15.062 1 97.56 52 GLY B CA 1
ATOM 3301 C C . GLY B 1 52 ? 16.359 28.672 14.383 1 97.56 52 GLY B C 1
ATOM 3302 O O . GLY B 1 52 ? 16.344 28.359 13.188 1 97.56 52 GLY B O 1
ATOM 3303 N N . TYR B 1 53 ? 15.32 28.609 15.188 1 96.94 53 TYR B N 1
ATOM 3304 C CA . TYR B 1 53 ? 13.961 28.391 14.703 1 96.94 53 TYR B CA 1
ATOM 3305 C C . TYR B 1 53 ? 12.953 29.203 15.5 1 96.94 53 TYR B C 1
ATOM 3307 O O . TYR B 1 53 ? 13.266 29.703 16.594 1 96.94 53 TYR B O 1
ATOM 3315 N N . HIS B 1 54 ? 11.844 29.438 14.859 1 94.19 54 HIS B N 1
ATOM 3316 C CA . HIS B 1 54 ? 10.75 30.156 15.523 1 94.19 54 HIS B CA 1
ATOM 3317 C C . HIS B 1 54 ? 10.094 29.281 16.594 1 94.19 54 HIS B C 1
ATOM 3319 O O . HIS B 1 54 ? 9.555 28.219 16.281 1 94.19 54 HIS B O 1
ATOM 3325 N N . LYS B 1 55 ? 10.141 29.734 17.844 1 92.31 55 LYS B N 1
ATOM 3326 C CA . LYS B 1 55 ? 9.734 28.891 18.969 1 92.31 55 LYS B CA 1
ATOM 3327 C C . LYS B 1 55 ? 8.266 29.141 19.328 1 92.31 55 LYS B C 1
ATOM 3329 O O . LYS B 1 55 ? 7.793 28.656 20.359 1 92.31 55 LYS B O 1
ATOM 3334 N N . GLY B 1 56 ? 7.625 29.984 18.562 1 90.75 56 GLY B N 1
ATOM 3335 C CA . GLY B 1 56 ? 6.203 30.188 18.781 1 90.75 56 GLY B CA 1
ATOM 3336 C C . GLY B 1 56 ? 5.805 31.656 18.766 1 90.75 56 GLY B C 1
ATOM 3337 O O . GLY B 1 56 ? 6.668 32.531 18.781 1 90.75 56 GLY B O 1
ATOM 3338 N N . P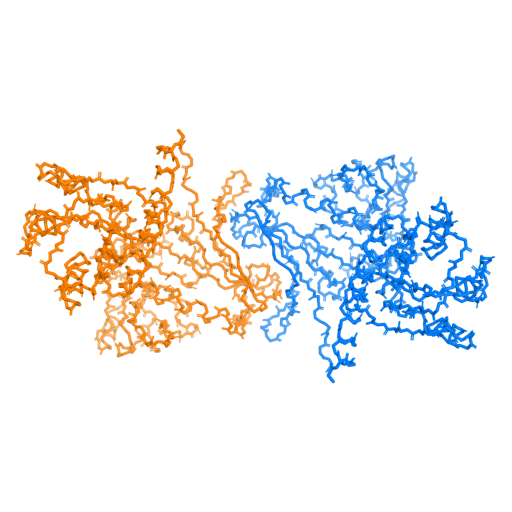RO B 1 57 ? 4.504 31.875 18.75 1 87.19 57 PRO B N 1
ATOM 3339 C CA . PRO B 1 57 ? 4.031 33.25 18.734 1 87.19 57 PRO B CA 1
ATOM 3340 C C . PRO B 1 57 ? 4.566 34.062 19.906 1 87.19 57 PRO B C 1
ATOM 3342 O O . PRO B 1 57 ? 4.555 33.594 21.047 1 87.19 57 PRO B O 1
ATOM 3345 N N . GLY B 1 58 ? 5.035 35.219 19.578 1 86 58 GLY B N 1
ATOM 3346 C CA . GLY B 1 58 ? 5.555 36.094 20.625 1 86 58 GLY B CA 1
ATOM 3347 C C . GLY B 1 58 ? 7.039 35.906 20.859 1 86 58 GLY B C 1
ATOM 3348 O O . GLY B 1 58 ? 7.652 36.688 21.594 1 86 58 GLY B O 1
ATOM 3349 N N . THR B 1 59 ? 7.578 34.969 20.266 1 90.31 59 THR B N 1
ATO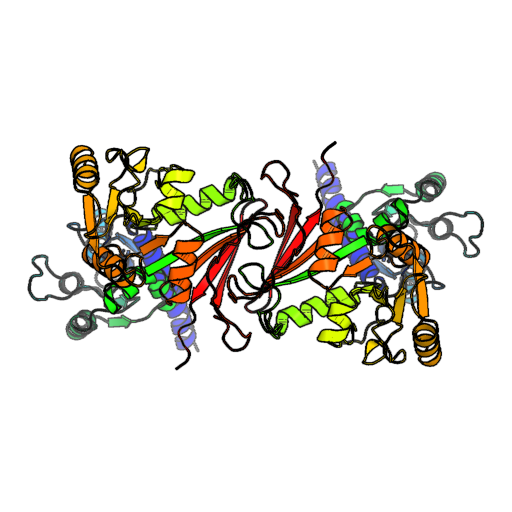M 3350 C CA . THR B 1 59 ? 9.008 34.719 20.422 1 90.31 59 THR B CA 1
ATOM 3351 C C . THR B 1 59 ? 9.773 35.25 19.203 1 90.31 59 THR B C 1
ATOM 3353 O O . THR B 1 59 ? 9.172 35.562 18.172 1 90.31 59 THR B O 1
ATOM 3356 N N . PRO B 1 60 ? 11.039 35.406 19.391 1 91.94 60 PRO B N 1
ATOM 3357 C CA . PRO B 1 60 ? 11.836 35.875 18.266 1 91.94 60 PRO B CA 1
ATOM 3358 C C . PRO B 1 60 ? 11.758 34.969 17.047 1 91.94 60 PRO B C 1
ATOM 3360 O O . PRO B 1 60 ? 11.578 33.75 17.188 1 91.94 60 PRO B O 1
ATOM 3363 N N . HIS B 1 61 ? 11.914 35.562 15.875 1 94.56 61 HIS B N 1
ATOM 3364 C CA . HIS B 1 61 ? 11.914 34.812 14.633 1 94.56 61 HIS B CA 1
ATOM 3365 C C . HIS B 1 61 ? 13.195 34 14.477 1 94.56 61 HIS B C 1
ATOM 3367 O O . HIS B 1 61 ? 14.141 34.188 15.25 1 94.56 61 HIS B O 1
ATOM 3373 N N . ALA B 1 62 ? 13.195 33.094 13.523 1 96.12 62 ALA B N 1
ATOM 3374 C CA . ALA B 1 62 ? 14.281 32.125 13.328 1 96.12 62 ALA B CA 1
ATOM 3375 C C . ALA B 1 62 ? 15.609 32.844 13.094 1 96.12 62 ALA B C 1
ATOM 3377 O O . ALA B 1 62 ? 16.656 32.438 13.609 1 96.12 62 ALA B O 1
ATOM 3378 N N . GLU B 1 63 ? 15.602 33.906 12.273 1 96.56 63 GLU B N 1
ATOM 3379 C CA . GLU B 1 63 ? 16.812 34.625 11.938 1 96.56 63 GLU B CA 1
ATOM 3380 C C . GLU B 1 63 ? 17.453 35.25 13.188 1 96.56 63 GLU B C 1
ATOM 3382 O O . GLU B 1 63 ? 18.672 35.156 13.383 1 96.56 63 GLU B O 1
ATOM 3387 N N . VAL B 1 64 ? 16.609 35.875 13.984 1 96.06 64 VAL B N 1
ATOM 3388 C CA . VAL B 1 64 ? 17.078 36.469 15.234 1 96.06 64 VAL B CA 1
ATOM 3389 C C . VAL B 1 64 ? 17.734 35.406 16.094 1 96.06 64 VAL B C 1
ATOM 3391 O O . VAL B 1 64 ? 18.844 35.594 16.609 1 96.06 64 VAL B O 1
ATOM 3394 N N . GLU B 1 65 ? 17.062 34.25 16.172 1 97.06 65 GLU B N 1
ATOM 3395 C CA . GLU B 1 65 ? 17.562 33.156 16.984 1 97.06 65 GLU B CA 1
ATOM 3396 C C . GLU B 1 65 ? 18.891 32.625 16.453 1 97.06 65 GLU B C 1
ATOM 3398 O O . GLU B 1 65 ? 19.766 32.219 17.219 1 97.06 65 GLU B O 1
ATOM 3403 N N . ALA B 1 66 ? 19.016 32.531 15.172 1 97.75 66 ALA B N 1
ATOM 3404 C CA . ALA B 1 66 ? 20.25 32.031 14.555 1 97.75 66 ALA B CA 1
ATOM 3405 C C . ALA B 1 66 ? 21.422 32.969 14.891 1 97.75 66 ALA B C 1
ATOM 3407 O O . ALA B 1 66 ? 22.5 32.469 15.25 1 97.75 66 ALA B O 1
ATOM 3408 N N . PHE B 1 67 ? 21.25 34.281 14.766 1 97.62 67 PHE B N 1
ATOM 3409 C CA . PHE B 1 67 ? 22.312 35.25 15.094 1 97.62 67 PHE B CA 1
ATOM 3410 C C . PHE B 1 67 ? 22.625 35.188 16.578 1 97.62 67 PHE B C 1
ATOM 3412 O O . PHE B 1 67 ? 23.797 35.25 16.969 1 97.62 67 PHE B O 1
ATOM 3419 N N . ARG B 1 68 ? 21.625 35.125 17.422 1 97.19 68 ARG B N 1
ATOM 3420 C CA . ARG B 1 68 ? 21.828 35.031 18.859 1 97.19 68 ARG B CA 1
ATOM 3421 C C . ARG B 1 68 ? 22.656 33.781 19.219 1 97.19 68 ARG B C 1
ATOM 3423 O O . ARG B 1 68 ? 23.531 33.844 20.078 1 97.19 68 ARG B O 1
ATOM 3430 N N . ASP B 1 69 ? 22.266 32.688 18.594 1 97.81 69 ASP B N 1
ATOM 3431 C CA . ASP B 1 69 ? 23 31.453 18.812 1 97.81 69 ASP B CA 1
ATOM 3432 C C . ASP B 1 69 ? 24.484 31.625 18.453 1 97.81 69 ASP B C 1
ATOM 3434 O O . ASP B 1 69 ? 25.359 31.203 19.219 1 97.81 69 ASP B O 1
ATOM 3438 N N . ALA B 1 70 ? 24.734 32.219 17.312 1 97.69 70 ALA B N 1
ATOM 3439 C CA . ALA B 1 70 ? 26.109 32.469 16.875 1 97.69 70 ALA B CA 1
ATOM 3440 C C . ALA B 1 70 ? 26.828 33.375 17.875 1 97.69 70 ALA B C 1
ATOM 3442 O O . ALA B 1 70 ? 27.984 33.094 18.25 1 97.69 70 ALA B O 1
ATOM 3443 N N . GLU B 1 71 ? 26.156 34.375 18.328 1 97.88 71 GLU B N 1
ATOM 3444 C CA . GLU B 1 71 ? 26.75 35.312 19.266 1 97.88 71 GLU B CA 1
ATOM 3445 C C . GLU B 1 71 ? 27.062 34.656 20.609 1 97.88 71 GLU B C 1
ATOM 3447 O O . GLU B 1 71 ? 28.094 34.938 21.219 1 97.88 71 GLU B O 1
ATOM 3452 N N . ALA B 1 72 ? 26.219 33.812 21.016 1 97.69 72 ALA B N 1
ATOM 3453 C CA . ALA B 1 72 ? 26.438 33.062 22.25 1 97.69 72 ALA B CA 1
ATOM 3454 C C . ALA B 1 72 ? 27.672 32.188 22.141 1 97.69 72 ALA B C 1
ATOM 3456 O O . ALA B 1 72 ? 28.312 31.859 23.156 1 97.69 72 ALA B O 1
ATOM 3457 N N . LYS B 1 73 ? 27.953 31.859 20.891 1 97 73 LYS B N 1
ATOM 3458 C CA . LYS B 1 73 ? 29.109 31.016 20.656 1 97 73 LYS B CA 1
ATOM 3459 C C . LYS B 1 73 ? 30.375 31.844 20.422 1 97 73 LYS B C 1
ATOM 3461 O O . LYS B 1 73 ? 31.406 31.312 20.047 1 97 73 LYS B O 1
ATOM 3466 N N . GLY B 1 74 ? 30.234 33.125 20.484 1 96.12 74 GLY B N 1
ATOM 3467 C CA . GLY B 1 74 ? 31.406 34 20.469 1 96.12 74 GLY B CA 1
ATOM 3468 C C . GLY B 1 74 ? 31.578 34.75 19.156 1 96.12 74 GLY B C 1
ATOM 3469 O O . GLY B 1 74 ? 32.594 35.438 18.953 1 96.12 74 GLY B O 1
ATOM 3470 N N . VAL B 1 75 ? 30.609 34.625 18.344 1 96.06 75 VAL B N 1
ATOM 3471 C CA . VAL B 1 75 ? 30.703 35.312 17.062 1 96.06 75 VAL B CA 1
ATOM 3472 C C . VAL B 1 75 ? 30.234 36.75 17.219 1 96.06 75 VAL B C 1
ATOM 3474 O O . VAL B 1 75 ? 29.141 37 17.703 1 96.06 75 VAL B O 1
ATOM 3477 N N . SER B 1 76 ? 31.062 37.688 16.844 1 93.94 76 SER B N 1
ATOM 3478 C CA . SER B 1 76 ? 30.688 39.094 16.984 1 93.94 76 SER B CA 1
ATOM 3479 C C . SER B 1 76 ? 30.656 39.781 15.633 1 93.94 76 SER B C 1
ATOM 3481 O O . SER B 1 76 ? 30.141 40.906 15.516 1 93.94 76 SER B O 1
ATOM 3483 N N . ASP B 1 77 ? 31.188 39.188 14.68 1 95.56 77 ASP B N 1
ATOM 3484 C CA . ASP B 1 77 ? 31.25 39.75 13.344 1 95.56 77 ASP B CA 1
ATOM 3485 C C . ASP B 1 77 ? 30.703 38.781 12.305 1 95.56 77 ASP B C 1
ATOM 3487 O O . ASP B 1 77 ? 31.203 37.688 12.148 1 95.56 77 ASP B O 1
ATOM 3491 N N . PHE B 1 78 ? 29.734 39.25 11.617 1 97.5 78 PHE B N 1
ATOM 3492 C CA . PHE B 1 78 ? 29.078 38.375 10.648 1 97.5 78 PHE B CA 1
ATOM 3493 C C . PHE B 1 78 ? 29.406 38.781 9.227 1 97.5 78 PHE B C 1
ATOM 3495 O O . PHE B 1 78 ? 28.828 38.281 8.266 1 97.5 78 PHE B O 1
ATOM 3502 N N . THR B 1 79 ? 30.344 39.719 9.109 1 96.19 79 THR B N 1
ATOM 3503 C CA . THR B 1 79 ? 30.766 40.125 7.777 1 96.19 79 THR B CA 1
ATOM 3504 C C . THR B 1 79 ? 31.297 38.938 6.977 1 96.19 79 THR B C 1
ATOM 3506 O O . THR B 1 79 ? 32.094 38.156 7.477 1 96.19 79 THR B O 1
ATOM 3509 N N . GLY B 1 80 ? 30.703 38.812 5.793 1 95.5 80 GLY B N 1
ATOM 3510 C CA . GLY B 1 80 ? 31.125 37.719 4.941 1 95.5 80 GLY B CA 1
ATOM 3511 C C . GLY B 1 80 ? 30.281 36.438 5.121 1 95.5 80 GLY B C 1
ATOM 3512 O O . GLY B 1 80 ? 30.406 35.5 4.344 1 95.5 80 GLY B O 1
ATOM 3513 N N . ALA B 1 81 ? 29.422 36.469 6.066 1 97.56 81 ALA B N 1
ATOM 3514 C CA . ALA B 1 81 ? 28.609 35.281 6.352 1 97.56 81 ALA B CA 1
ATOM 3515 C C . ALA B 1 81 ? 27.406 35.219 5.422 1 97.56 81 ALA B C 1
ATOM 3517 O O . ALA B 1 81 ? 27.078 36.188 4.73 1 97.56 81 ALA B O 1
ATOM 3518 N N . THR B 1 82 ? 26.844 34.031 5.328 1 97.81 82 THR B N 1
ATOM 3519 C CA . THR B 1 82 ? 25.609 33.781 4.59 1 97.81 82 THR B CA 1
ATOM 3520 C C . THR B 1 82 ? 24.484 33.344 5.531 1 97.81 82 THR B C 1
ATOM 3522 O O . THR B 1 82 ? 24.703 32.469 6.371 1 97.81 82 THR B O 1
ATOM 3525 N N . LEU B 1 83 ? 23.375 33.969 5.395 1 98.31 83 LEU B N 1
ATOM 3526 C CA . LEU B 1 83 ? 22.188 33.562 6.129 1 98.31 83 LEU B CA 1
ATOM 3527 C C . LEU B 1 83 ? 21.281 32.688 5.258 1 98.31 83 LEU B C 1
ATOM 3529 O O . LEU B 1 83 ? 20.922 33.062 4.148 1 98.31 83 LEU B O 1
ATOM 3533 N N . TYR B 1 84 ? 21.031 31.5 5.715 1 98.38 84 TYR B N 1
ATOM 3534 C CA . TYR B 1 84 ? 20.016 30.641 5.105 1 98.38 84 TYR B CA 1
ATOM 3535 C C . TYR B 1 84 ? 18.719 30.688 5.914 1 98.38 84 TYR B C 1
ATOM 3537 O O . TYR B 1 84 ? 18.734 30.469 7.129 1 98.38 84 TYR B O 1
ATOM 3545 N N . THR B 1 85 ? 17.672 31.016 5.305 1 98.06 85 THR B N 1
ATOM 3546 C CA . THR B 1 85 ? 16.375 31.047 5.98 1 98.06 85 THR B CA 1
ATOM 3547 C C . THR B 1 85 ? 15.289 30.422 5.109 1 98.06 85 THR B C 1
ATOM 3549 O O . THR B 1 85 ? 15.305 30.578 3.887 1 98.06 85 THR B O 1
ATOM 3552 N N . THR B 1 86 ? 14.375 29.672 5.734 1 97.62 86 THR B N 1
ATOM 3553 C CA . THR B 1 86 ? 13.391 28.906 4.98 1 97.62 86 THR B CA 1
ATOM 3554 C C . THR B 1 86 ? 12.336 29.812 4.367 1 97.62 86 THR B C 1
ATOM 3556 O O . THR B 1 86 ? 11.766 29.5 3.322 1 97.62 86 THR B O 1
ATOM 3559 N N . LEU B 1 87 ? 12.078 30.906 5.012 1 95.31 87 LEU B N 1
ATOM 3560 C CA . LEU B 1 87 ? 11.117 31.891 4.516 1 95.31 87 LEU B CA 1
ATOM 3561 C C . LEU B 1 87 ? 11.734 33.281 4.465 1 95.31 87 LEU B C 1
ATOM 3563 O O . LEU B 1 87 ? 12.617 33.594 5.266 1 95.31 87 LEU B O 1
ATOM 3567 N N . GLU B 1 88 ? 11.211 34.094 3.627 1 94.62 88 GLU B N 1
ATOM 3568 C CA . GLU B 1 88 ? 11.672 35.469 3.461 1 94.62 88 GLU B CA 1
ATOM 3569 C C . GLU B 1 88 ? 11.625 36.25 4.785 1 94.62 88 GLU B C 1
ATOM 3571 O O . GLU B 1 88 ? 10.602 36.219 5.48 1 94.62 88 GLU B O 1
ATOM 3576 N N . PRO B 1 89 ? 12.742 36.844 5.145 1 92.94 89 PRO B N 1
ATOM 3577 C CA . PRO B 1 89 ? 12.695 37.688 6.332 1 92.94 89 PRO B CA 1
ATOM 3578 C C . PRO B 1 89 ? 11.617 38.75 6.25 1 92.94 89 PRO B C 1
ATOM 3580 O O . PRO B 1 89 ? 11.438 39.375 5.203 1 92.94 89 PRO B O 1
ATOM 3583 N N . CYS B 1 90 ? 10.953 38.938 7.336 1 89.25 90 CYS B N 1
ATOM 3584 C CA . CYS B 1 90 ? 9.828 39.875 7.359 1 89.25 90 CYS B CA 1
ATOM 3585 C C . CYS B 1 90 ? 10.305 41.312 7.207 1 89.25 90 CYS B C 1
ATOM 3587 O O . CYS B 1 90 ? 11.445 41.625 7.531 1 89.25 90 CYS B O 1
ATOM 3589 N N . HIS B 1 91 ? 9.406 42.062 6.613 1 87.19 91 HIS B N 1
ATOM 3590 C CA . HIS B 1 91 ? 9.625 43.5 6.445 1 87.19 91 HIS B CA 1
ATOM 3591 C C . HIS B 1 91 ? 8.617 44.312 7.258 1 87.19 91 HIS B C 1
ATOM 3593 O O . HIS B 1 91 ? 7.582 43.781 7.668 1 87.19 91 HIS B O 1
ATOM 3599 N N . ARG B 1 92 ? 9.086 45.562 7.477 1 75.62 92 ARG B N 1
ATOM 3600 C CA . ARG B 1 92 ? 8.258 46.469 8.289 1 75.62 92 ARG B CA 1
ATOM 3601 C C . ARG B 1 92 ? 6.883 46.656 7.668 1 75.62 92 ARG B C 1
ATOM 3603 O O . ARG B 1 92 ? 6.77 46.906 6.465 1 75.62 92 ARG B O 1
ATOM 3610 N N . GLY B 1 93 ? 5.902 46.188 8.211 1 66.44 93 GLY B N 1
ATOM 3611 C CA . GLY B 1 93 ? 4.555 46.438 7.734 1 66.44 93 GLY B CA 1
ATOM 3612 C C . GLY B 1 93 ? 3.623 46.969 8.805 1 66.44 93 GLY B C 1
ATOM 3613 O O . GLY B 1 93 ? 4.02 47.125 9.961 1 66.44 93 GLY B O 1
ATOM 3614 N N . PRO B 1 94 ? 2.51 47.531 8.414 1 61.59 94 PRO B N 1
ATOM 3615 C CA . PRO B 1 94 ? 1.567 48.094 9.375 1 61.59 94 PRO B CA 1
ATOM 3616 C C . PRO B 1 94 ? 1.249 47.156 10.523 1 61.59 94 PRO B C 1
ATOM 3618 O O . PRO B 1 94 ? 1.007 45.969 10.297 1 61.59 94 PRO B O 1
ATOM 3621 N N . GLY B 1 95 ? 1.392 47.562 11.773 1 57.78 95 GLY B N 1
ATOM 3622 C CA . GLY B 1 95 ? 0.999 46.812 12.953 1 57.78 95 GLY B CA 1
ATOM 3623 C C . GLY B 1 95 ? 2.129 46 13.547 1 57.78 95 GLY B C 1
ATOM 3624 O O . GLY B 1 95 ? 1.971 45.375 14.602 1 57.78 95 GLY B O 1
ATOM 3625 N N . LYS B 1 96 ? 3.238 45.906 12.734 1 63.53 96 LYS B N 1
ATOM 3626 C CA . LYS B 1 96 ? 4.355 45.094 13.234 1 63.53 96 LYS B CA 1
ATOM 3627 C C . LYS B 1 96 ? 5.191 45.906 14.234 1 63.53 96 LYS B C 1
ATOM 3629 O O . LYS B 1 96 ? 5.641 47 13.938 1 63.53 96 LYS B O 1
ATOM 3634 N N . ARG B 1 97 ? 5.156 45.469 15.539 1 58.44 97 ARG B N 1
ATOM 3635 C CA . ARG B 1 97 ? 5.824 46.188 16.609 1 58.44 97 ARG B CA 1
ATOM 3636 C C . ARG B 1 97 ? 7.281 45.75 16.75 1 58.44 97 ARG B C 1
ATOM 3638 O O . ARG B 1 97 ? 8.094 46.469 17.344 1 58.44 97 ARG B O 1
ATOM 3645 N N . THR B 1 98 ? 7.543 44.469 16.328 1 64.5 98 THR B N 1
ATOM 3646 C CA . THR B 1 98 ? 8.914 44 16.469 1 64.5 98 THR B CA 1
ATOM 3647 C C . THR B 1 98 ? 9.734 44.344 15.227 1 64.5 98 THR B C 1
ATOM 3649 O O . THR B 1 98 ? 9.211 44.344 14.109 1 64.5 98 THR B O 1
ATOM 3652 N N . PRO B 1 99 ? 10.93 44.844 15.508 1 78.06 99 PRO B N 1
ATOM 3653 C CA . PRO B 1 99 ? 11.773 45.156 14.352 1 78.06 99 PRO B CA 1
ATOM 3654 C C . PRO B 1 99 ? 11.836 44 13.352 1 78.06 99 PRO B C 1
ATOM 3656 O O . PRO B 1 99 ? 11.922 42.844 13.75 1 78.06 99 PRO B O 1
ATOM 3659 N N . PRO B 1 100 ? 11.734 44.406 12.109 1 86.38 100 PRO B N 1
ATOM 3660 C CA . PRO B 1 100 ? 11.695 43.375 11.07 1 86.38 100 PRO B CA 1
ATOM 3661 C C . PRO B 1 100 ? 13.031 42.656 10.898 1 86.38 100 PRO B C 1
ATOM 3663 O O . PRO B 1 100 ? 14.086 43.219 11.188 1 86.38 100 PRO B O 1
ATOM 3666 N N . CYS B 1 101 ? 12.977 41.406 10.547 1 91.5 101 CYS B N 1
ATOM 3667 C CA . CYS B 1 101 ? 14.148 40.562 10.43 1 91.5 101 CYS B CA 1
ATOM 3668 C C . CYS B 1 101 ? 15.055 41.031 9.289 1 91.5 101 CYS B C 1
ATOM 3670 O O . CYS B 1 101 ? 16.266 40.844 9.352 1 91.5 101 CYS B O 1
ATOM 3672 N N . ASP B 1 102 ? 14.484 41.625 8.273 1 91.31 102 ASP B N 1
ATOM 3673 C CA . ASP B 1 102 ? 15.32 42.125 7.176 1 91.31 102 ASP B CA 1
ATOM 3674 C C . ASP B 1 102 ? 16.266 43.219 7.652 1 91.31 102 ASP B C 1
ATOM 3676 O O . ASP B 1 102 ? 17.422 43.281 7.219 1 91.31 102 ASP B O 1
ATOM 3680 N N . GLU B 1 103 ? 15.828 44.062 8.516 1 92.06 103 GLU B N 1
ATOM 3681 C CA . GLU B 1 103 ? 16.688 45.094 9.086 1 92.06 103 GLU B CA 1
ATOM 3682 C C . GLU B 1 103 ? 17.812 44.5 9.906 1 92.06 103 GLU B C 1
ATOM 3684 O O . GLU B 1 103 ? 18.953 44.969 9.875 1 92.06 103 GLU B O 1
ATOM 3689 N N . LEU B 1 104 ? 17.438 43.531 10.625 1 93.5 104 LEU B N 1
ATOM 3690 C CA . LEU B 1 104 ? 18.438 42.812 11.406 1 93.5 104 LEU B CA 1
ATOM 3691 C C . LEU B 1 104 ? 19.531 42.25 10.5 1 93.5 104 LEU B C 1
ATOM 3693 O O . LEU B 1 104 ? 20.719 42.344 10.797 1 93.5 104 LEU B O 1
ATOM 3697 N N . VAL B 1 105 ? 19.125 41.625 9.43 1 95.25 105 VAL B N 1
ATOM 3698 C CA . VAL B 1 105 ? 20.062 41 8.477 1 95.25 105 VAL B CA 1
ATOM 3699 C C . VAL B 1 105 ? 21 42.094 7.934 1 95.25 105 VAL B C 1
ATOM 3701 O O . VAL B 1 105 ? 22.219 41.875 7.848 1 95.25 105 VAL B O 1
ATOM 3704 N N . VAL B 1 106 ? 20.453 43.219 7.617 1 95 106 VAL B N 1
ATOM 3705 C CA . VAL B 1 106 ? 21.25 44.344 7.109 1 95 106 VAL B CA 1
ATOM 3706 C C . VAL B 1 106 ? 22.203 44.844 8.195 1 95 106 VAL B C 1
ATOM 3708 O O . VAL B 1 106 ? 23.375 45.062 7.934 1 95 106 VAL B O 1
ATOM 3711 N N . ALA B 1 107 ? 21.672 45 9.406 1 94.75 107 ALA B N 1
ATOM 3712 C CA . ALA B 1 107 ? 22.469 45.469 10.523 1 94.75 107 ALA B CA 1
ATOM 3713 C C . ALA B 1 107 ? 23.641 44.531 10.812 1 94.75 107 ALA B C 1
ATOM 3715 O O . ALA B 1 107 ? 24.703 45 11.234 1 94.75 107 ALA B O 1
ATOM 3716 N N . LYS B 1 108 ? 23.469 43.25 10.531 1 96.31 108 LYS B N 1
ATOM 3717 C CA . LYS B 1 108 ? 24.516 42.25 10.797 1 96.31 108 LYS B CA 1
ATOM 3718 C C . LYS B 1 108 ? 25.531 42.188 9.672 1 96.31 108 LYS B C 1
ATOM 3720 O O . LYS B 1 108 ? 26.562 41.531 9.789 1 96.31 108 LYS B O 1
ATOM 3725 N N . LYS B 1 109 ? 25.25 42.875 8.586 1 95.69 109 LYS B N 1
ATOM 3726 C CA . LYS B 1 109 ? 26.156 43.062 7.453 1 95.69 109 LYS B CA 1
ATOM 3727 C C . LYS B 1 109 ? 26.578 41.719 6.859 1 95.69 109 LYS B C 1
ATOM 3729 O O . LYS B 1 109 ? 27.766 41.5 6.586 1 95.69 109 LYS B O 1
ATOM 3734 N N . VAL B 1 110 ? 25.641 40.812 6.77 1 96.56 110 VAL B N 1
ATOM 3735 C CA . VAL B 1 110 ? 25.969 39.562 6.113 1 96.56 110 VAL B CA 1
ATOM 3736 C C . VAL B 1 110 ? 26.219 39.812 4.625 1 96.56 110 VAL B C 1
ATOM 3738 O O . VAL B 1 110 ? 25.672 40.75 4.047 1 96.56 110 VAL B O 1
ATOM 3741 N N . LYS B 1 111 ? 26.984 38.938 4.074 1 96.94 111 LYS B N 1
ATOM 3742 C CA . LYS B 1 111 ? 27.312 39.062 2.658 1 96.94 111 LYS B CA 1
ATOM 3743 C C . LYS B 1 111 ? 26.141 38.625 1.778 1 96.94 111 LYS B C 1
ATOM 3745 O O . LYS B 1 111 ? 25.875 39.219 0.74 1 96.94 111 LYS B O 1
ATOM 3750 N N . ARG B 1 112 ? 25.516 37.562 2.197 1 97.56 112 ARG B N 1
ATOM 3751 C CA . ARG B 1 112 ? 24.547 36.875 1.354 1 97.56 112 ARG B CA 1
ATOM 3752 C C . ARG B 1 112 ? 23.391 36.312 2.186 1 97.56 112 ARG B C 1
ATOM 3754 O O . ARG B 1 112 ? 23.578 35.938 3.338 1 97.56 112 ARG B O 1
ATOM 3761 N N . CYS B 1 113 ? 22.188 36.406 1.605 1 97.56 113 CYS B N 1
ATOM 3762 C CA . CYS B 1 113 ? 21 35.812 2.191 1 97.56 113 CYS B CA 1
ATOM 3763 C C . CYS B 1 113 ? 20.328 34.875 1.212 1 97.56 113 CYS B C 1
ATOM 3765 O O . CYS B 1 113 ? 19.906 35.281 0.126 1 97.56 113 CYS B O 1
ATOM 3767 N N . VAL B 1 114 ? 20.234 33.594 1.606 1 97.81 114 VAL B N 1
ATOM 3768 C CA . VAL B 1 114 ? 19.609 32.562 0.777 1 97.81 114 VAL B CA 1
ATOM 3769 C C . VAL B 1 114 ? 18.234 32.219 1.345 1 97.81 114 VAL B C 1
ATOM 3771 O O . VAL B 1 114 ? 18.109 31.812 2.506 1 97.81 114 VAL B O 1
ATOM 3774 N N . ILE B 1 115 ? 17.219 32.375 0.573 1 97.12 115 ILE B N 1
ATOM 3775 C CA . ILE B 1 115 ? 15.836 32.25 1.017 1 97.12 115 ILE B CA 1
ATOM 3776 C C . ILE B 1 115 ? 15.188 31.047 0.335 1 97.12 115 ILE B C 1
ATOM 3778 O O . ILE B 1 115 ? 15.242 30.922 -0.891 1 97.12 115 ILE B O 1
ATOM 3782 N N . GLY B 1 116 ? 14.594 30.188 1.176 1 96.25 116 GLY B N 1
ATOM 3783 C CA . GLY B 1 116 ? 13.914 29.016 0.624 1 96.25 116 GLY B CA 1
ATOM 3784 C C . GLY B 1 116 ? 12.648 29.375 -0.137 1 96.25 116 GLY B C 1
ATOM 3785 O O . GLY B 1 116 ? 12.469 28.953 -1.279 1 96.25 116 GLY B O 1
ATOM 3786 N N . HIS B 1 117 ? 11.82 30.125 0.465 1 94.81 117 HIS B N 1
ATOM 3787 C CA . HIS B 1 117 ? 10.555 30.516 -0.128 1 94.81 117 HIS B CA 1
ATOM 3788 C C . HIS B 1 117 ? 10.219 31.969 0.217 1 94.81 117 HIS B C 1
ATOM 3790 O O . HIS B 1 117 ? 10.453 32.406 1.345 1 94.81 117 HIS B O 1
ATOM 3796 N N . VAL B 1 118 ? 9.641 32.656 -0.755 1 93.44 118 VAL B N 1
ATOM 3797 C CA . VAL B 1 118 ? 9.219 34.031 -0.519 1 93.44 118 VAL B CA 1
ATOM 3798 C C . VAL B 1 118 ? 7.926 34.031 0.293 1 93.44 118 VAL B C 1
ATOM 3800 O O . VAL B 1 118 ? 7.176 33.062 0.291 1 93.44 118 VAL B O 1
ATOM 3803 N N . ASP B 1 119 ? 7.762 35.094 1.01 1 87.5 119 ASP B N 1
ATOM 3804 C CA . ASP B 1 119 ? 6.523 35.219 1.774 1 87.5 119 ASP B CA 1
ATOM 3805 C C . ASP B 1 119 ? 5.305 35.062 0.87 1 87.5 119 ASP B C 1
ATOM 3807 O O . ASP B 1 119 ? 5.207 35.75 -0.162 1 87.5 119 ASP B O 1
ATOM 3811 N N . PRO B 1 120 ? 4.402 34.188 1.236 1 86.12 120 PRO B N 1
ATOM 3812 C CA . PRO B 1 120 ? 3.25 33.938 0.365 1 86.12 120 PRO B CA 1
ATOM 3813 C C . PRO B 1 120 ? 2.23 35.094 0.402 1 86.12 120 PRO B C 1
ATOM 3815 O O . PRO B 1 120 ? 1.319 35.125 -0.429 1 86.12 120 PRO B O 1
ATOM 3818 N N . ASP B 1 121 ? 2.334 35.938 1.399 1 81.12 121 ASP B N 1
ATOM 3819 C CA . ASP B 1 121 ? 1.452 37.094 1.47 1 81.12 121 ASP B CA 1
ATOM 3820 C C . ASP B 1 121 ? 1.746 38.094 0.339 1 81.12 121 ASP B C 1
ATOM 3822 O O . ASP B 1 121 ? 2.859 38.594 0.235 1 81.12 121 ASP B O 1
ATOM 3826 N N . PRO B 1 122 ? 0.78 38.281 -0.46 1 79.56 122 PRO B N 1
ATOM 3827 C CA . PRO B 1 122 ? 1.021 39.156 -1.609 1 79.56 122 PRO B CA 1
ATOM 3828 C C . PRO B 1 122 ? 1.478 40.562 -1.2 1 79.56 122 PRO B C 1
ATOM 3830 O O . PRO B 1 122 ? 2.176 41.25 -1.963 1 79.56 122 PRO B O 1
ATOM 3833 N N . SER B 1 123 ? 1.125 41.031 -0.021 1 77.81 123 SER B N 1
ATOM 3834 C CA . SER B 1 123 ? 1.48 42.375 0.441 1 77.81 123 SER B CA 1
ATOM 3835 C C . SER B 1 123 ? 2.934 42.438 0.903 1 77.81 123 SER B C 1
ATOM 3837 O O . SER B 1 123 ? 3.553 43.5 0.893 1 77.81 123 SER B O 1
ATOM 3839 N N . PHE B 1 124 ? 3.416 41.25 1.238 1 78.06 124 PHE B N 1
ATOM 3840 C CA . PHE B 1 124 ? 4.738 41.25 1.853 1 78.06 124 PHE B CA 1
ATOM 3841 C C . PHE B 1 124 ? 5.738 40.5 0.997 1 78.06 124 PHE B C 1
ATOM 3843 O O . PHE B 1 124 ? 6.949 40.656 1.146 1 78.06 124 PHE B O 1
ATOM 3850 N N . GLY B 1 125 ? 5.148 39.781 0.124 1 83.56 125 GLY B N 1
ATOM 3851 C CA . GLY B 1 125 ? 6.02 38.938 -0.688 1 83.56 125 GLY B CA 1
ATOM 3852 C C . GLY B 1 125 ? 7.004 39.75 -1.52 1 83.56 125 GLY B C 1
ATOM 3853 O O . GLY B 1 125 ? 6.617 40.656 -2.234 1 83.56 125 GLY B O 1
ATOM 3854 N N . GLY B 1 126 ? 8.328 39.438 -1.277 1 89.38 126 GLY B N 1
ATOM 3855 C CA . GLY B 1 126 ? 9.367 40.062 -2.074 1 89.38 126 GLY B CA 1
ATOM 3856 C C . GLY B 1 126 ? 9.875 41.375 -1.477 1 89.38 126 GLY B C 1
ATOM 3857 O O . GLY B 1 126 ? 10.93 41.875 -1.867 1 89.38 126 GLY B O 1
ATOM 3858 N N . VAL B 1 127 ? 9.203 41.875 -0.59 1 89.31 127 VAL B N 1
ATOM 3859 C CA . VAL B 1 127 ? 9.57 43.188 -0.026 1 89.31 127 VAL B CA 1
ATOM 3860 C C . VAL B 1 127 ? 10.875 43.062 0.76 1 89.31 127 VAL B C 1
ATOM 3862 O O . VAL B 1 127 ? 11.789 43.844 0.602 1 89.31 127 VAL B O 1
ATOM 3865 N N . GLY B 1 128 ? 10.883 42.031 1.541 1 90.38 128 GLY B N 1
ATOM 3866 C CA . GLY B 1 128 ? 12.117 41.781 2.273 1 90.38 128 GLY B CA 1
ATOM 3867 C C . GLY B 1 128 ? 13.305 41.5 1.369 1 90.38 128 GLY B C 1
ATOM 3868 O O . GLY B 1 128 ? 14.414 41.969 1.628 1 90.38 128 GLY B O 1
ATOM 3869 N N . VAL B 1 129 ? 13.047 40.781 0.333 1 94.19 129 VAL B N 1
ATOM 3870 C CA . VAL B 1 129 ? 14.078 40.5 -0.661 1 94.19 129 VAL B CA 1
ATOM 3871 C C . VAL B 1 129 ? 14.602 41.781 -1.272 1 94.19 129 VAL B C 1
ATOM 3873 O O . VAL B 1 129 ? 15.812 42 -1.356 1 94.19 129 VAL B O 1
ATOM 3876 N N . GLY B 1 130 ? 13.695 42.625 -1.713 1 93.56 130 GLY B N 1
ATOM 3877 C CA . GLY B 1 130 ? 14.07 43.906 -2.301 1 93.56 130 GLY B CA 1
ATOM 3878 C C . GLY B 1 130 ? 14.859 44.781 -1.353 1 93.56 130 GLY B C 1
ATOM 3879 O O . GLY B 1 130 ? 15.883 45.344 -1.738 1 93.56 130 GLY B O 1
ATOM 3880 N N . PHE B 1 131 ? 14.43 44.875 -0.154 1 94.31 131 PHE B N 1
ATOM 3881 C CA . PHE B 1 131 ? 15.086 45.688 0.867 1 94.31 131 PHE B CA 1
ATOM 3882 C C . PHE B 1 131 ? 16.531 45.25 1.074 1 94.31 131 PHE B C 1
ATOM 3884 O O . PHE B 1 131 ? 17.438 46.062 1.141 1 94.31 131 PHE B O 1
ATOM 3891 N N . LEU B 1 132 ? 16.719 43.906 1.155 1 96 132 LEU B N 1
ATOM 3892 C CA . LEU B 1 132 ? 18.047 43.344 1.367 1 96 132 LEU B CA 1
ATOM 3893 C C . LEU B 1 132 ? 18.969 43.625 0.18 1 96 132 LEU B C 1
ATOM 3895 O O . LEU B 1 132 ? 20.125 44.031 0.36 1 96 132 LEU B O 1
ATOM 3899 N N . ARG B 1 133 ? 18.438 43.469 -0.983 1 96.62 133 ARG B N 1
ATOM 3900 C CA . ARG B 1 133 ? 19.219 43.75 -2.186 1 96.62 133 ARG B CA 1
ATOM 3901 C C . ARG B 1 133 ? 19.609 45.219 -2.256 1 96.62 133 ARG B C 1
ATOM 3903 O O . ARG B 1 133 ? 20.734 45.531 -2.615 1 96.62 133 ARG B O 1
ATOM 3910 N N . GLU B 1 134 ? 18.703 46.062 -1.953 1 96.25 134 GLU B N 1
ATOM 3911 C CA . GLU B 1 134 ? 18.953 47.5 -1.961 1 96.25 134 GLU B CA 1
ATOM 3912 C C . GLU B 1 134 ? 20.062 47.875 -0.966 1 96.25 134 GLU B C 1
ATOM 3914 O O . GLU B 1 134 ? 20.812 48.812 -1.185 1 96.25 134 GLU B O 1
ATOM 3919 N N . ALA B 1 135 ? 20.125 47.156 0.075 1 95.75 135 ALA B N 1
ATOM 3920 C CA . ALA B 1 135 ? 21.125 47.375 1.111 1 95.75 135 ALA B CA 1
ATOM 3921 C C . ALA B 1 135 ? 22.469 46.812 0.72 1 95.75 135 ALA B C 1
ATOM 3923 O O . ALA B 1 135 ? 23.438 46.906 1.479 1 95.75 135 ALA B O 1
ATOM 3924 N N . GLY B 1 136 ? 22.516 46.125 -0.419 1 96.38 136 GLY B N 1
ATOM 3925 C CA . GLY B 1 136 ? 23.781 45.594 -0.927 1 96.38 136 GLY B CA 1
ATOM 3926 C C . GLY B 1 136 ? 24.031 44.156 -0.563 1 96.38 136 GLY B C 1
ATOM 3927 O O . GLY B 1 136 ? 25.141 43.625 -0.778 1 96.38 136 GLY B O 1
ATOM 3928 N N . ILE B 1 137 ? 23.094 43.5 -0.028 1 97.19 137 ILE B N 1
ATOM 3929 C CA . ILE B 1 137 ? 23.219 42.094 0.322 1 97.19 137 ILE B CA 1
ATOM 3930 C C . ILE B 1 137 ? 22.859 41.219 -0.883 1 97.19 137 ILE B C 1
ATOM 3932 O O . ILE B 1 137 ? 21.875 41.531 -1.583 1 97.19 137 ILE B O 1
ATOM 3936 N N . GLU B 1 138 ? 23.625 40.25 -1.195 1 97.31 138 GLU B N 1
ATOM 3937 C CA . GLU B 1 138 ? 23.266 39.25 -2.221 1 97.31 138 GLU B CA 1
ATOM 3938 C C . GLU B 1 138 ? 22.109 38.375 -1.759 1 97.31 138 GLU B C 1
ATOM 3940 O O . GLU B 1 138 ? 22.156 37.812 -0.666 1 97.31 138 GLU B O 1
ATOM 3945 N N . VAL B 1 139 ? 21.094 38.312 -2.572 1 97.25 139 VAL B N 1
ATOM 3946 C CA . VAL B 1 139 ? 19.938 37.531 -2.15 1 97.25 139 VAL B CA 1
ATOM 3947 C C . VAL B 1 139 ? 19.609 36.469 -3.203 1 97.25 139 VAL B C 1
ATOM 3949 O O . VAL B 1 139 ? 19.422 36.781 -4.379 1 97.25 139 VAL B O 1
ATOM 3952 N N . ASP B 1 140 ? 19.609 35.219 -2.85 1 96.56 140 ASP B N 1
ATOM 3953 C CA . ASP B 1 140 ? 19.141 34.094 -3.68 1 96.56 140 ASP B CA 1
ATOM 3954 C C . ASP B 1 140 ? 17.844 33.531 -3.129 1 96.56 140 ASP B C 1
ATOM 3956 O O . ASP B 1 140 ? 17.75 33.219 -1.939 1 96.56 140 ASP B O 1
ATOM 3960 N N . VAL B 1 141 ? 16.891 33.375 -4.02 1 95.69 141 VAL B N 1
ATOM 3961 C CA . VAL B 1 141 ? 15.57 32.906 -3.607 1 95.69 141 VAL B CA 1
ATOM 3962 C C . VAL B 1 141 ? 15.266 31.578 -4.281 1 95.69 141 VAL B C 1
ATOM 3964 O O . VAL B 1 141 ? 15.641 31.359 -5.434 1 95.69 141 VAL B O 1
ATOM 3967 N N . GLY B 1 142 ? 14.703 30.641 -3.535 1 95.06 142 GLY B N 1
ATOM 3968 C CA . GLY B 1 142 ? 14.141 29.438 -4.148 1 95.06 142 GLY B CA 1
ATOM 3969 C C . GLY B 1 142 ? 15.047 28.234 -4.031 1 95.06 142 GLY B C 1
ATOM 3970 O O . GLY B 1 142 ? 14.867 27.25 -4.75 1 95.06 142 GLY B O 1
ATOM 3971 N N . ILE B 1 143 ? 16.094 28.406 -3.24 1 93.88 143 ILE B N 1
ATOM 3972 C CA . ILE B 1 143 ? 16.969 27.266 -3.016 1 93.88 143 ILE B CA 1
ATOM 3973 C C . ILE B 1 143 ? 16.234 26.188 -2.221 1 93.88 143 ILE B C 1
ATOM 3975 O O . ILE B 1 143 ? 15.758 26.438 -1.114 1 93.88 143 ILE B O 1
ATOM 3979 N N . SER B 1 144 ? 16.188 24.922 -2.734 1 95.19 144 SER B N 1
ATOM 3980 C CA . SER B 1 144 ? 15.438 23.828 -2.15 1 95.19 144 SER B CA 1
ATOM 3981 C C . SER B 1 144 ? 13.969 24.188 -1.967 1 95.19 144 SER B C 1
ATOM 3983 O O . SER B 1 144 ? 13.344 23.797 -0.981 1 95.19 144 SER B O 1
ATOM 3985 N N . GLU B 1 145 ? 13.492 24.922 -2.895 1 94.94 145 GLU B N 1
ATOM 3986 C CA . GLU B 1 145 ? 12.156 25.5 -2.758 1 94.94 145 GLU B CA 1
ATOM 3987 C C . GLU B 1 145 ? 11.094 24.422 -2.629 1 94.94 145 GLU B C 1
ATOM 3989 O O . GLU B 1 145 ? 10.164 24.547 -1.821 1 94.94 145 GLU B O 1
ATOM 3994 N N . GLU B 1 146 ? 11.188 23.406 -3.398 1 93.06 146 GLU B N 1
ATOM 3995 C CA . GLU B 1 146 ? 10.195 22.344 -3.367 1 93.06 146 GLU B CA 1
ATOM 3996 C C . GLU B 1 146 ? 10.102 21.719 -1.98 1 93.06 146 GLU B C 1
ATOM 3998 O O . GLU B 1 146 ? 9 21.5 -1.464 1 93.06 146 GLU B O 1
ATOM 4003 N N . LYS B 1 147 ? 11.203 21.453 -1.416 1 94.25 147 LYS B N 1
ATOM 4004 C CA . LYS B 1 147 ? 11.242 20.844 -0.087 1 94.25 147 LYS B CA 1
ATOM 4005 C C . LYS B 1 147 ? 10.711 21.797 0.97 1 94.25 147 LYS B C 1
ATOM 4007 O O . LYS B 1 147 ? 9.992 21.391 1.886 1 94.25 147 LYS B O 1
ATOM 4012 N N . VAL B 1 148 ? 11.023 23.031 0.833 1 94.56 148 VAL B N 1
ATOM 4013 C CA . VAL B 1 148 ? 10.562 24.047 1.769 1 94.56 148 VAL B CA 1
ATOM 4014 C C . VAL B 1 148 ? 9.047 24.203 1.65 1 94.56 148 VAL B C 1
ATOM 4016 O O . VAL B 1 148 ? 8.336 24.203 2.658 1 94.56 148 VAL B O 1
ATOM 4019 N N . ARG B 1 149 ? 8.617 24.281 0.448 1 94 149 ARG B N 1
ATOM 4020 C CA . ARG B 1 149 ? 7.184 24.406 0.207 1 94 149 ARG B CA 1
ATOM 4021 C C . ARG B 1 149 ? 6.43 23.203 0.766 1 94 149 ARG B C 1
ATOM 4023 O O . ARG B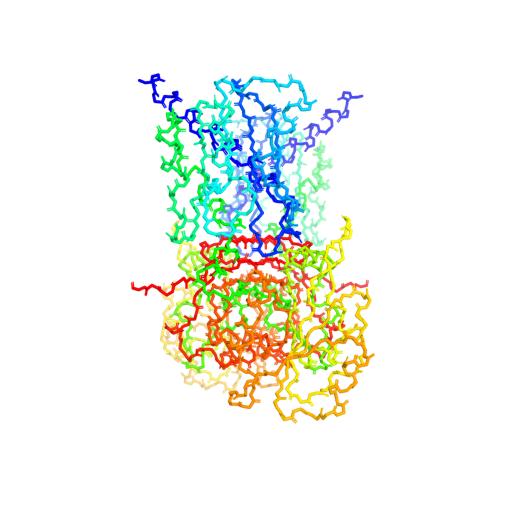 1 149 ? 5.359 23.359 1.357 1 94 149 ARG B O 1
ATOM 4030 N N . ASP B 1 150 ? 6.984 22.141 0.556 1 93.44 150 ASP B N 1
ATOM 4031 C CA . ASP B 1 150 ? 6.359 20.922 1.062 1 93.44 150 ASP B CA 1
ATOM 4032 C C . ASP B 1 150 ? 6.242 20.953 2.584 1 93.44 150 ASP B C 1
ATOM 4034 O O . ASP B 1 150 ? 5.211 20.562 3.141 1 93.44 150 ASP B O 1
ATOM 4038 N N . SER B 1 151 ? 7.191 21.391 3.207 1 93.75 151 SER B N 1
ATOM 4039 C CA . SER B 1 151 ? 7.18 21.516 4.664 1 93.75 151 SER B CA 1
ATOM 4040 C C . SER B 1 151 ? 6.109 22.484 5.133 1 93.75 151 SER B C 1
ATOM 4042 O O . SER B 1 151 ? 5.445 22.25 6.145 1 93.75 151 SER B O 1
ATOM 4044 N N . PHE B 1 152 ? 5.84 23.562 4.332 1 93.19 152 PHE B N 1
ATOM 4045 C CA . PHE B 1 152 ? 4.938 24.656 4.699 1 93.19 152 PHE B CA 1
ATOM 4046 C C . PHE B 1 152 ? 3.564 24.453 4.066 1 93.19 152 PHE B C 1
ATOM 4048 O O . PHE B 1 152 ? 2.764 25.391 4 1 93.19 152 PHE B O 1
ATOM 4055 N N . ARG B 1 153 ? 3.283 23.312 3.643 1 94.12 153 ARG B N 1
ATOM 4056 C CA . ARG B 1 153 ? 2.109 23.125 2.795 1 94.12 153 ARG B CA 1
ATOM 4057 C C . ARG B 1 153 ? 0.839 23.562 3.518 1 94.12 153 ARG B C 1
ATOM 4059 O O . ARG B 1 153 ? -0.024 24.219 2.928 1 94.12 153 ARG B O 1
ATOM 4066 N N . SER B 1 154 ? 0.754 23.203 4.789 1 96.06 154 SER B N 1
ATOM 4067 C CA . SER B 1 154 ? -0.453 23.562 5.523 1 96.06 154 SER B CA 1
ATOM 4068 C C . SER B 1 154 ? -0.521 25.062 5.77 1 96.06 154 SER B C 1
ATOM 4070 O O . SER B 1 154 ? -1.589 25.672 5.656 1 96.06 154 SER B O 1
ATOM 4072 N N . TYR B 1 155 ? 0.607 25.719 5.992 1 94.75 155 TYR B N 1
ATOM 4073 C CA . TYR B 1 155 ? 0.661 27.172 6.168 1 94.75 155 TYR B CA 1
ATOM 4074 C C . TYR B 1 155 ? 0.297 27.891 4.879 1 94.75 155 TYR B C 1
ATOM 4076 O O . TYR B 1 155 ? -0.536 28.797 4.883 1 94.75 155 TYR B O 1
ATOM 4084 N N . LEU B 1 156 ? 0.944 27.438 3.848 1 94.38 156 LEU B N 1
ATOM 4085 C CA . LEU B 1 156 ? 0.704 28.062 2.549 1 94.38 156 LEU B CA 1
ATOM 4086 C C . LEU B 1 156 ? -0.757 27.906 2.137 1 94.38 156 LEU B C 1
ATOM 4088 O O . LEU B 1 156 ? -1.357 28.844 1.608 1 94.38 156 LEU B O 1
ATOM 4092 N N . HIS B 1 157 ? -1.331 26.781 2.387 1 95.19 157 HIS B N 1
ATOM 4093 C CA . HIS B 1 157 ? -2.738 26.547 2.082 1 95.19 157 HIS B CA 1
ATOM 4094 C C . HIS B 1 157 ? -3.639 27.5 2.867 1 95.19 157 HIS B C 1
ATOM 4096 O O . HIS B 1 157 ? -4.547 28.109 2.301 1 95.19 157 HIS B O 1
ATOM 4102 N N . HIS B 1 158 ? -3.385 27.594 4.133 1 95.5 158 HIS B N 1
ATOM 4103 C CA . HIS B 1 158 ? -4.164 28.469 5.004 1 95.5 158 HIS B CA 1
ATOM 4104 C C . HIS B 1 158 ? -4.09 29.922 4.539 1 95.5 158 HIS B C 1
ATOM 4106 O O . HIS B 1 158 ? -5.109 30.609 4.492 1 95.5 158 HIS B O 1
ATOM 4112 N N . ARG B 1 159 ? -2.928 30.344 4.191 1 92.25 159 ARG B N 1
ATOM 4113 C CA . ARG B 1 159 ? -2.754 31.719 3.727 1 92.25 159 ARG B CA 1
ATOM 4114 C C . ARG B 1 159 ? -3.506 31.953 2.422 1 92.25 159 ARG B C 1
ATOM 4116 O O . ARG B 1 159 ? -4.066 33.031 2.209 1 92.25 159 ARG B O 1
ATOM 4123 N N . GLN B 1 160 ? -3.5 31 1.633 1 91.31 160 GLN B N 1
ATOM 4124 C CA . GLN B 1 160 ? -4.117 31.125 0.314 1 91.31 160 GLN B CA 1
ATOM 4125 C C . GLN B 1 160 ? -5.637 31.016 0.406 1 91.31 160 GLN B C 1
ATOM 4127 O O . GLN B 1 160 ? -6.352 31.75 -0.286 1 91.31 160 GLN B O 1
ATOM 4132 N N . THR B 1 161 ? -6.188 30.172 1.309 1 94.06 161 THR B N 1
ATOM 4133 C CA . THR B 1 161 ? -7.602 29.828 1.234 1 94.06 161 THR B CA 1
ATOM 4134 C C . THR B 1 161 ? -8.344 30.312 2.475 1 94.06 161 THR B C 1
ATOM 4136 O O . THR B 1 161 ? -9.578 30.391 2.482 1 94.06 161 THR B O 1
ATOM 4139 N N . GLY B 1 162 ? -7.602 30.578 3.51 1 95.12 162 GLY B N 1
ATOM 4140 C CA . GLY B 1 162 ? -8.219 30.906 4.781 1 95.12 162 GLY B CA 1
ATOM 4141 C C . GLY B 1 162 ? -8.734 29.703 5.535 1 95.12 162 GLY B C 1
ATOM 4142 O O . GLY B 1 162 ? -9.359 29.844 6.59 1 95.12 162 GLY B O 1
ATOM 4143 N N . ARG B 1 163 ? -8.477 28.516 5.008 1 97.56 163 ARG B N 1
ATOM 4144 C CA . ARG B 1 163 ? -8.93 27.266 5.617 1 97.56 163 ARG B CA 1
ATOM 4145 C C . ARG B 1 163 ? -7.75 26.344 5.938 1 97.56 163 ARG B C 1
ATOM 4147 O O . ARG B 1 163 ? -6.672 26.484 5.359 1 97.56 163 ARG B O 1
ATOM 4154 N N . PRO B 1 164 ? -7.965 25.422 6.859 1 98.38 164 PRO B N 1
ATOM 4155 C CA . PRO B 1 164 ? -6.883 24.469 7.148 1 98.38 164 PRO B CA 1
ATOM 4156 C C . PRO B 1 164 ? -6.625 23.5 6 1 98.38 164 PRO B C 1
ATOM 4158 O O . PRO B 1 164 ? -7.531 23.234 5.207 1 98.38 164 PRO B O 1
ATOM 4161 N N . TYR B 1 165 ? -5.328 23.109 5.926 1 97.5 165 TYR B N 1
ATOM 4162 C CA . TYR B 1 165 ? -4.965 21.953 5.125 1 97.5 165 TYR B CA 1
ATOM 4163 C C . TYR B 1 165 ? -5.543 20.672 5.727 1 97.5 165 TYR B C 1
ATOM 4165 O O . TYR B 1 165 ? -5.246 20.328 6.875 1 97.5 165 TYR B O 1
ATOM 4173 N N . VAL B 1 166 ? -6.391 19.938 4.965 1 98.44 166 VAL B N 1
ATOM 4174 C CA . VAL B 1 166 ? -7.125 18.797 5.523 1 98.44 166 VAL B CA 1
ATOM 4175 C C . VAL B 1 166 ? -6.434 17.5 5.137 1 98.44 166 VAL B C 1
ATOM 4177 O O . VAL B 1 166 ? -6.227 17.219 3.951 1 98.44 166 VAL B O 1
ATOM 4180 N N . VAL B 1 167 ? -6.047 16.75 6.117 1 98.06 167 VAL B N 1
ATOM 4181 C CA . VAL B 1 167 ? -5.512 15.398 5.945 1 98.06 167 VAL B CA 1
ATOM 4182 C C . VAL B 1 167 ? -6.551 14.375 6.391 1 98.06 167 VAL B C 1
ATOM 4184 O O . VAL B 1 167 ? -6.945 14.344 7.559 1 98.06 167 VAL B O 1
ATOM 4187 N N . LEU B 1 168 ? -7 13.602 5.48 1 97.75 168 LEU B N 1
ATOM 4188 C CA . LEU B 1 168 ? -7.883 12.492 5.816 1 97.75 168 LEU B CA 1
ATOM 4189 C C . LEU B 1 168 ? -7.082 11.258 6.215 1 97.75 168 LEU B C 1
ATOM 4191 O O . LEU B 1 168 ? -6.359 10.688 5.395 1 97.75 168 LEU B O 1
ATOM 4195 N N . LYS B 1 169 ? -7.195 10.945 7.445 1 97.75 169 LYS B N 1
ATOM 4196 C CA . LYS B 1 169 ? -6.516 9.75 7.949 1 97.75 169 LYS B CA 1
ATOM 4197 C C . LYS B 1 169 ? -7.484 8.578 8.07 1 97.75 169 LYS B C 1
ATOM 4199 O O . LYS B 1 169 ? -8.508 8.68 8.75 1 97.75 169 LYS B O 1
ATOM 4204 N N . ILE B 1 170 ? -7.125 7.508 7.512 1 95.19 170 ILE B N 1
ATOM 4205 C CA . ILE B 1 170 ? -8.023 6.355 7.535 1 95.19 170 ILE B CA 1
ATOM 4206 C C . ILE B 1 170 ? -7.234 5.098 7.91 1 95.19 170 ILE B C 1
ATOM 4208 O O . ILE B 1 170 ? -6.086 4.934 7.492 1 95.19 170 ILE B O 1
ATOM 4212 N N . ALA B 1 171 ? -7.801 4.297 8.758 1 95.38 171 ALA B N 1
ATOM 4213 C CA . ALA B 1 171 ? -7.371 2.922 9.008 1 95.38 171 ALA B CA 1
ATOM 4214 C C . ALA B 1 171 ? -8.367 1.924 8.414 1 95.38 171 ALA B C 1
ATOM 4216 O O . ALA B 1 171 ? -9.547 1.942 8.758 1 95.38 171 ALA B O 1
ATOM 4217 N N . MET B 1 172 ? -7.828 1.134 7.559 1 95.25 172 MET B N 1
ATOM 4218 C CA . MET B 1 172 ? -8.766 0.238 6.887 1 95.25 172 MET B CA 1
ATOM 4219 C C . MET B 1 172 ? -8.125 -1.125 6.637 1 95.25 172 MET B C 1
ATOM 4221 O O . MET B 1 172 ? -6.91 -1.279 6.762 1 95.25 172 MET B O 1
ATOM 4225 N N . SER B 1 173 ? -9.008 -2.125 6.414 1 95.5 173 SER B N 1
ATOM 4226 C CA . SER B 1 173 ? -8.555 -3.441 5.973 1 95.5 173 SER B CA 1
ATOM 4227 C C . SER B 1 173 ? -8.086 -3.408 4.52 1 95.5 173 SER B C 1
ATOM 4229 O O . SER B 1 173 ? -8.258 -2.402 3.83 1 95.5 173 SER B O 1
ATOM 4231 N N . LEU B 1 174 ? -7.523 -4.484 4.086 1 94.75 174 LEU B N 1
ATOM 4232 C CA . LEU B 1 174 ? -6.977 -4.602 2.738 1 94.75 174 LEU B CA 1
ATOM 4233 C C . LEU B 1 174 ? -8.07 -4.406 1.693 1 94.75 174 LEU B C 1
ATOM 4235 O O . LEU B 1 174 ? -7.801 -3.912 0.595 1 94.75 174 LEU B O 1
ATOM 4239 N N . ASP B 1 175 ? -9.258 -4.785 2.025 1 94.12 175 ASP B N 1
ATOM 4240 C CA . ASP B 1 175 ? -10.367 -4.695 1.076 1 94.12 175 ASP B CA 1
ATOM 4241 C C . ASP B 1 175 ? -11.188 -3.426 1.307 1 94.12 175 ASP B C 1
ATOM 4243 O O . ASP B 1 175 ? -12.344 -3.346 0.894 1 94.12 175 ASP B O 1
ATOM 4247 N N . GLY B 1 176 ? -10.664 -2.4 2.01 1 94.19 176 GLY B N 1
ATOM 4248 C CA . GLY B 1 176 ? -11.227 -1.06 2.076 1 94.19 176 GLY B CA 1
ATOM 4249 C C . GLY B 1 176 ? -12.328 -0.926 3.109 1 94.19 176 GLY B C 1
ATOM 4250 O O . GLY B 1 176 ? -13.25 -0.125 2.939 1 94.19 176 GLY B O 1
ATOM 4251 N N . ARG B 1 177 ? -12.273 -1.777 4.133 1 94.81 177 ARG B N 1
ATOM 4252 C CA . ARG B 1 177 ? -13.305 -1.752 5.168 1 94.81 177 ARG B CA 1
ATOM 4253 C C . ARG B 1 177 ? -12.766 -1.146 6.461 1 94.81 177 ARG B C 1
ATOM 4255 O O . ARG B 1 177 ? -11.594 -1.332 6.797 1 94.81 177 ARG B O 1
ATOM 4262 N N . VAL B 1 178 ? -13.68 -0.45 7.238 1 93.88 178 VAL B N 1
ATOM 4263 C CA . VAL B 1 178 ? -13.195 0.28 8.406 1 93.88 178 VAL B CA 1
ATOM 4264 C C . VAL B 1 178 ? -13.773 -0.336 9.672 1 93.88 178 VAL B C 1
ATOM 4266 O O . VAL B 1 178 ? -13.305 -0.044 10.781 1 93.88 178 VAL B O 1
ATOM 4269 N N . ALA B 1 179 ? -14.797 -1.15 9.555 1 92.5 179 ALA B N 1
ATOM 4270 C CA . ALA B 1 179 ? -15.391 -1.859 10.688 1 92.5 179 ALA B CA 1
ATOM 4271 C C . ALA B 1 179 ? -16.172 -3.078 10.211 1 92.5 179 ALA B C 1
ATOM 4273 O O . ALA B 1 179 ? -16.656 -3.115 9.078 1 92.5 179 ALA B O 1
ATOM 4274 N N . CYS B 1 180 ? -16.281 -4.031 11.102 1 92.94 180 CYS B N 1
ATOM 4275 C CA . CYS B 1 180 ? -17.094 -5.207 10.82 1 92.94 180 CYS B CA 1
ATOM 4276 C C . CYS B 1 180 ? -18.578 -4.879 10.938 1 92.94 180 CYS B C 1
ATOM 4278 O O . CYS B 1 180 ? -18.938 -3.771 11.336 1 92.94 180 CYS B O 1
ATOM 4280 N N . GLU B 1 181 ? -19.297 -5.816 10.586 1 88.94 181 GLU B N 1
ATOM 4281 C CA . GLU B 1 181 ? -20.75 -5.668 10.648 1 88.94 181 GLU B CA 1
ATOM 4282 C C . GLU B 1 181 ? -21.203 -5.32 12.062 1 88.94 181 GLU B C 1
ATOM 4284 O O . GLU B 1 181 ? -22.156 -4.547 12.242 1 88.94 181 GLU B O 1
ATOM 4289 N N . ASP B 1 182 ? -20.594 -5.848 13.062 1 90.19 182 ASP B N 1
ATOM 4290 C CA . ASP B 1 182 ? -20.953 -5.602 14.453 1 90.19 182 ASP B CA 1
ATOM 4291 C C . ASP B 1 182 ? -20.312 -4.32 14.977 1 90.19 182 ASP B C 1
ATOM 4293 O O . ASP B 1 182 ? -20.297 -4.07 16.188 1 90.19 182 ASP B O 1
ATOM 4297 N N . LYS B 1 183 ? -19.609 -3.631 14.102 1 87.5 183 LYS B N 1
ATOM 4298 C CA . LYS B 1 183 ? -19.016 -2.316 14.352 1 87.5 183 LYS B CA 1
ATOM 4299 C C . LYS B 1 183 ? -17.672 -2.439 15.047 1 87.5 183 LYS B C 1
ATOM 4301 O O . LYS B 1 183 ? -17.031 -1.432 15.359 1 87.5 183 LYS B O 1
ATOM 4306 N N . THR B 1 184 ? -17.297 -3.703 15.234 1 88.5 184 THR B N 1
ATOM 4307 C CA . THR B 1 184 ? -15.953 -3.867 15.805 1 88.5 184 THR B CA 1
ATOM 4308 C C . THR B 1 184 ? -14.883 -3.561 14.758 1 88.5 184 THR B C 1
ATOM 4310 O O . THR B 1 184 ? -15.047 -3.873 13.578 1 88.5 184 THR B O 1
ATOM 4313 N N . SER B 1 185 ? -13.797 -2.936 15.219 1 87.25 185 SER B N 1
ATOM 4314 C CA . SER B 1 185 ? -12.734 -2.561 14.289 1 87.25 185 SER B CA 1
ATOM 4315 C C . SER B 1 185 ? -11.367 -2.637 14.961 1 87.25 185 SER B C 1
ATOM 4317 O O . SER B 1 185 ? -10.336 -2.527 14.289 1 87.25 185 SER B O 1
ATOM 4319 N N . GLN B 1 186 ? -11.328 -2.865 16.328 1 81.38 186 GLN B N 1
ATOM 4320 C CA . GLN B 1 186 ? -10.07 -2.916 17.078 1 81.38 186 GLN B CA 1
ATOM 4321 C C . GLN B 1 186 ? -9.594 -4.355 17.25 1 81.38 186 GLN B C 1
ATOM 4323 O O . GLN B 1 186 ? -10.234 -5.145 17.938 1 81.38 186 GLN B O 1
ATOM 4328 N N . TRP B 1 187 ? -8.391 -4.789 16.375 1 82.56 187 TRP B N 1
ATOM 4329 C CA . TRP B 1 187 ? -7.609 -3.773 15.664 1 82.56 187 TRP B CA 1
ATOM 4330 C C . TRP B 1 187 ? -7.383 -4.172 14.211 1 82.56 187 TRP B C 1
ATOM 4332 O O . TRP B 1 187 ? -6.812 -5.23 13.938 1 82.56 187 TRP B O 1
ATOM 4342 N N . ILE B 1 188 ? -7.938 -3.354 13.328 1 89.94 188 ILE B N 1
ATOM 4343 C CA . ILE B 1 188 ? -7.684 -3.553 11.906 1 89.94 188 ILE B CA 1
ATOM 4344 C C . ILE B 1 188 ? -6.203 -3.324 11.609 1 89.94 188 ILE B C 1
ATOM 4346 O O . ILE B 1 188 ? -5.598 -4.066 10.836 1 89.94 188 ILE B O 1
ATOM 4350 N N . THR B 1 189 ? -5.609 -2.279 12.242 1 91.94 189 THR B N 1
ATOM 4351 C CA . THR B 1 189 ? -4.188 -1.997 12.102 1 91.94 189 THR B CA 1
ATOM 4352 C C . THR B 1 189 ? -3.438 -2.326 13.383 1 91.94 189 THR B C 1
ATOM 4354 O O . THR B 1 189 ? -4.035 -2.385 14.461 1 91.94 189 THR B O 1
ATOM 4357 N N . GLN B 1 190 ? -2.139 -2.494 13.266 1 91.31 190 GLN B N 1
ATOM 4358 C CA . GLN B 1 190 ? -1.34 -2.93 14.406 1 91.31 190 GLN B CA 1
ATOM 4359 C C . GLN B 1 190 ? -0.742 -1.737 15.148 1 91.31 190 GLN B C 1
ATOM 4361 O O . GLN B 1 190 ? -0.989 -0.586 14.781 1 91.31 190 GLN B O 1
ATOM 4366 N N . ALA B 1 191 ? -0.029 -2.039 16.25 1 91.81 191 ALA B N 1
ATOM 4367 C CA . ALA B 1 191 ? 0.458 -1.029 17.188 1 91.81 191 ALA B CA 1
ATOM 4368 C C . ALA B 1 191 ? 1.399 -0.048 16.5 1 91.81 191 ALA B C 1
ATOM 4370 O O . ALA B 1 191 ? 1.367 1.153 16.766 1 91.81 191 ALA B O 1
ATOM 4371 N N . GLU B 1 192 ? 2.201 -0.531 15.609 1 93.62 192 GLU B N 1
ATOM 4372 C CA . GLU B 1 192 ? 3.162 0.33 14.922 1 93.62 192 GLU B CA 1
ATOM 4373 C C . GLU B 1 192 ? 2.453 1.393 14.094 1 93.62 192 GLU B C 1
ATOM 4375 O O . GLU B 1 192 ? 2.898 2.541 14.031 1 93.62 192 GLU B O 1
ATOM 4380 N N . ALA B 1 193 ? 1.428 0.992 13.43 1 93.44 193 ALA B N 1
ATOM 4381 C CA . ALA B 1 193 ? 0.638 1.93 12.641 1 93.44 193 ALA B CA 1
ATOM 4382 C C . ALA B 1 193 ? -0.001 2.996 13.523 1 93.44 193 ALA B C 1
ATOM 4384 O O . ALA B 1 193 ? -0.02 4.176 13.172 1 93.44 193 ALA B O 1
ATOM 4385 N N . ARG B 1 194 ? -0.509 2.656 14.633 1 91.81 194 ARG B N 1
ATOM 4386 C CA . ARG B 1 194 ? -1.131 3.598 15.562 1 91.81 194 ARG B CA 1
ATOM 4387 C C . ARG B 1 194 ? -0.108 4.594 16.094 1 91.81 194 ARG B C 1
ATOM 4389 O O . ARG B 1 194 ? -0.406 5.781 16.234 1 91.81 194 ARG B O 1
ATOM 4396 N N . GLN B 1 195 ? 1.056 4.098 16.359 1 92.56 195 GLN B N 1
ATOM 4397 C CA . GLN B 1 195 ? 2.127 4.988 16.797 1 92.56 195 GLN B CA 1
ATOM 4398 C C . GLN B 1 195 ? 2.463 6.016 15.727 1 92.56 195 GLN B C 1
ATOM 4400 O O . GLN B 1 195 ? 2.65 7.195 16.031 1 92.56 195 GLN B O 1
ATOM 4405 N N . ASP B 1 196 ? 2.547 5.52 14.57 1 93.81 196 ASP B N 1
ATOM 4406 C CA . ASP B 1 196 ? 2.797 6.414 13.445 1 93.81 196 ASP B CA 1
ATOM 4407 C C . ASP B 1 196 ? 1.694 7.461 13.32 1 93.81 196 ASP B C 1
ATOM 4409 O O . ASP B 1 196 ? 1.97 8.633 13.047 1 93.81 196 ASP B O 1
ATOM 4413 N N . ALA B 1 197 ? 0.51 7.074 13.547 1 93.81 197 ALA B N 1
ATOM 4414 C CA . ALA B 1 197 ? -0.633 7.98 13.461 1 93.81 197 ALA B CA 1
ATOM 4415 C C . ALA B 1 197 ? -0.555 9.062 14.539 1 93.81 197 ALA B C 1
ATOM 4417 O O . ALA B 1 197 ? -1.048 10.172 14.344 1 93.81 197 ALA B O 1
ATOM 4418 N N . HIS B 1 198 ? 0.031 8.734 15.641 1 95.25 198 HIS B N 1
ATOM 4419 C CA . HIS B 1 198 ? 0.185 9.727 16.703 1 95.25 198 HIS B CA 1
ATOM 4420 C C . HIS B 1 198 ? 1.133 10.844 16.281 1 95.25 198 HIS B C 1
ATOM 4422 O O . HIS B 1 198 ? 0.985 11.984 16.719 1 95.25 198 HIS B O 1
ATOM 4428 N N . GLN B 1 199 ? 2.068 10.547 15.469 1 93.88 199 GLN B N 1
ATOM 4429 C CA . GLN B 1 199 ? 2.916 11.594 14.914 1 93.88 199 GLN B CA 1
ATOM 4430 C C . GLN B 1 199 ? 2.1 12.57 14.07 1 93.88 199 GLN B C 1
ATOM 4432 O O . GLN B 1 199 ? 2.289 13.789 14.164 1 93.88 199 GLN B O 1
ATOM 4437 N N . LEU B 1 200 ? 1.214 12.023 13.289 1 95.25 200 LEU B N 1
ATOM 4438 C CA . LEU B 1 200 ? 0.344 12.867 12.477 1 95.25 200 LEU B CA 1
ATOM 4439 C C . LEU B 1 200 ? -0.556 13.727 13.352 1 95.25 200 LEU B C 1
ATOM 4441 O O . LEU B 1 200 ? -0.782 14.898 13.055 1 95.25 200 LEU B O 1
ATOM 4445 N N . ARG B 1 201 ? -1.084 13.094 14.422 1 96.38 201 ARG B N 1
ATOM 4446 C CA . ARG B 1 201 ? -1.876 13.875 15.375 1 96.38 201 ARG B CA 1
ATOM 4447 C C . ARG B 1 201 ? -1.07 15.039 15.938 1 96.38 201 ARG B C 1
ATOM 4449 O O . ARG B 1 201 ? -1.557 16.172 15.977 1 96.38 201 ARG B O 1
ATOM 4456 N N . ALA B 1 202 ? 0.158 14.75 16.281 1 94.56 202 ALA B N 1
ATOM 4457 C CA . ALA B 1 202 ? 1.023 15.766 16.875 1 94.56 202 ALA B CA 1
ATOM 4458 C C . ALA B 1 202 ? 1.329 16.875 15.867 1 94.56 202 ALA B C 1
ATOM 4460 O O . ALA B 1 202 ? 1.499 18.047 16.25 1 94.56 202 ALA B O 1
ATOM 4461 N N . ASP B 1 203 ? 1.366 16.516 14.641 1 93.62 203 ASP B N 1
ATOM 4462 C CA . ASP B 1 203 ? 1.693 17.484 13.586 1 93.62 203 ASP B CA 1
ATOM 4463 C C . ASP B 1 203 ? 0.451 18.234 13.133 1 93.62 203 ASP B C 1
ATOM 4465 O O . ASP B 1 203 ? 0.537 19.125 12.281 1 93.62 203 ASP B O 1
ATOM 4469 N N . SER B 1 204 ? -0.659 17.891 13.672 1 96.25 204 SER B N 1
ATOM 4470 C CA . SER B 1 204 ? -1.917 18.547 13.336 1 96.25 204 SER B CA 1
ATOM 4471 C C . SER B 1 204 ? -2.357 19.5 14.438 1 96.25 204 SER B C 1
ATOM 4473 O O . SER B 1 204 ? -2.168 19.203 15.625 1 96.25 204 SER B O 1
ATOM 4475 N N . HIS B 1 205 ? -2.9 20.578 14.039 1 96 205 HIS B N 1
ATOM 4476 C CA . HIS B 1 205 ? -3.348 21.578 15.008 1 96 205 HIS B CA 1
ATOM 4477 C C . HIS B 1 205 ? -4.738 21.234 15.539 1 96 205 HIS B C 1
ATOM 4479 O O . HIS B 1 205 ? -5.137 21.719 16.609 1 96 205 HIS B O 1
ATOM 4485 N N . ALA B 1 206 ? -5.43 20.422 14.789 1 97.75 206 ALA B N 1
ATOM 4486 C CA . ALA B 1 206 ? -6.746 19.953 15.203 1 97.75 206 ALA B CA 1
ATOM 4487 C C . ALA B 1 206 ? -7.023 18.562 14.672 1 97.75 206 ALA B C 1
ATOM 4489 O O . ALA B 1 206 ? -6.473 18.156 13.641 1 97.75 206 ALA B O 1
ATOM 4490 N N . ILE B 1 207 ? -7.84 17.812 15.375 1 98.25 207 ILE B N 1
ATOM 4491 C CA . ILE B 1 207 ? -8.336 16.5 14.969 1 98.25 207 ILE B CA 1
ATOM 4492 C C . ILE B 1 207 ? -9.867 16.5 15 1 98.25 207 ILE B C 1
ATOM 4494 O O . ILE B 1 207 ? -10.477 16.938 15.984 1 98.25 207 ILE B O 1
ATOM 4498 N N . MET B 1 208 ? -10.461 16 13.969 1 98.56 208 MET B N 1
ATOM 4499 C CA . MET B 1 208 ? -11.906 16.109 13.852 1 98.56 208 MET B CA 1
ATOM 4500 C C . MET B 1 208 ? -12.547 14.734 13.656 1 98.56 208 MET B C 1
ATOM 4502 O O . MET B 1 208 ? -12.039 13.914 12.891 1 98.56 208 MET B O 1
ATOM 4506 N N . VAL B 1 209 ? -13.664 14.492 14.312 1 97.69 209 VAL B N 1
ATOM 4507 C CA . VAL B 1 209 ? -14.5 13.312 14.109 1 97.69 209 VAL B CA 1
ATOM 4508 C C . VAL B 1 209 ? -15.977 13.727 14.086 1 97.69 209 VAL B C 1
ATOM 4510 O O . VAL B 1 209 ? -16.312 14.836 14.484 1 97.69 209 VAL B O 1
ATOM 4513 N N . GLY B 1 210 ? -16.781 12.852 13.555 1 96.56 210 GLY B N 1
ATOM 4514 C CA . GLY B 1 210 ? -18.219 13.016 13.695 1 96.56 210 GLY B CA 1
ATOM 4515 C C . GLY B 1 210 ? -18.766 12.492 15.008 1 96.56 210 GLY B C 1
ATOM 4516 O O . GLY B 1 210 ? -18.078 11.727 15.703 1 96.56 210 GLY B O 1
ATOM 4517 N N . SER B 1 211 ? -20 12.867 15.305 1 96.19 211 SER B N 1
ATOM 4518 C CA . SER B 1 211 ? -20.625 12.453 16.562 1 96.19 211 SER B CA 1
ATOM 4519 C C . SER B 1 211 ? -20.781 10.938 16.609 1 96.19 211 SER B C 1
ATOM 4521 O O . SER B 1 211 ? -20.688 10.336 17.688 1 96.19 211 SER B O 1
ATOM 4523 N N . GLY B 1 212 ? -21.016 10.305 15.445 1 92.38 212 GLY B N 1
ATOM 4524 C CA . GLY B 1 212 ? -21.109 8.852 15.43 1 92.38 212 GLY B CA 1
ATOM 4525 C C . GLY B 1 212 ? -19.875 8.164 15.961 1 92.38 212 GLY B C 1
ATOM 4526 O O . GLY B 1 212 ? -19.953 7.297 16.828 1 92.38 212 GLY B O 1
ATOM 4527 N N . THR B 1 213 ? -18.766 8.562 15.477 1 92.44 213 THR B N 1
ATOM 4528 C CA . THR B 1 213 ? -17.484 8.023 15.914 1 92.44 213 THR B CA 1
ATOM 4529 C C . THR B 1 213 ? -17.234 8.367 17.375 1 92.44 213 THR B C 1
ATOM 4531 O O . THR B 1 213 ? -16.766 7.527 18.156 1 92.44 213 THR B O 1
ATOM 4534 N N . ALA B 1 214 ? -17.516 9.586 17.781 1 95.5 214 ALA B N 1
ATOM 4535 C CA . ALA B 1 214 ? -17.312 10.031 19.156 1 95.5 214 ALA B CA 1
ATOM 4536 C C . ALA B 1 214 ? -18.094 9.156 20.141 1 95.5 214 ALA B C 1
ATOM 4538 O O . ALA B 1 214 ? -17.578 8.773 21.188 1 95.5 214 ALA B O 1
ATOM 4539 N N . LEU B 1 215 ? -19.344 8.867 19.812 1 94.19 215 LEU B N 1
ATOM 4540 C CA . LEU B 1 215 ? -20.219 8.117 20.703 1 94.19 215 LEU B CA 1
ATOM 4541 C C . LEU B 1 215 ? -19.828 6.641 20.75 1 94.19 215 LEU B C 1
ATOM 4543 O O . LEU B 1 215 ? -19.844 6.023 21.812 1 94.19 215 LEU B O 1
ATOM 4547 N N . GLN B 1 216 ? -19.438 6.117 19.609 1 89 216 GLN B N 1
ATOM 4548 C CA . GLN B 1 216 ? -19.172 4.688 19.484 1 89 216 GLN B CA 1
ATOM 4549 C C . GLN B 1 216 ? -17.797 4.34 20.047 1 89 216 GLN B C 1
ATOM 4551 O O . GLN B 1 216 ? -17.656 3.381 20.812 1 89 216 GLN B O 1
ATOM 4556 N N . ASP B 1 217 ? -16.812 5.109 19.75 1 89.31 217 ASP B N 1
ATOM 4557 C CA . ASP B 1 217 ? -15.445 4.738 20.078 1 89.31 217 ASP B CA 1
ATOM 4558 C C . ASP B 1 217 ? -14.961 5.434 21.344 1 89.31 217 ASP B C 1
ATOM 4560 O O . ASP B 1 217 ? -13.945 5.051 21.922 1 89.31 217 ASP B O 1
ATOM 4564 N N . GLN B 1 218 ? -15.617 6.547 21.719 1 93.5 218 GLN B N 1
ATOM 4565 C CA . GLN B 1 218 ? -15.227 7.359 22.859 1 93.5 218 GLN B CA 1
ATOM 4566 C C . GLN B 1 218 ? -13.727 7.656 22.844 1 93.5 218 GLN B C 1
ATOM 4568 O O . GLN B 1 218 ? -13.023 7.422 23.828 1 93.5 218 GLN B O 1
ATOM 4573 N N . PRO B 1 219 ? -13.289 8.219 21.75 1 94.31 219 PRO B N 1
ATOM 4574 C CA . PRO B 1 219 ? -11.852 8.453 21.609 1 94.31 219 PRO B CA 1
ATOM 4575 C C . PRO B 1 219 ? -11.352 9.617 22.453 1 94.31 219 PRO B C 1
ATOM 4577 O O . PRO B 1 219 ? -12.109 10.547 22.75 1 94.31 219 PRO B O 1
ATOM 4580 N N . SER B 1 220 ? -10.117 9.648 22.828 1 95.31 220 SER B N 1
ATOM 4581 C CA . SER B 1 220 ? -9.5 10.773 23.531 1 95.31 220 SER B CA 1
ATOM 4582 C C . SER B 1 220 ? -9.016 11.836 22.562 1 95.31 220 SER B C 1
ATOM 4584 O O . SER B 1 220 ? -8.914 13.008 22.906 1 95.31 220 SER B O 1
ATOM 4586 N N . LEU B 1 221 ? -8.688 11.469 21.328 1 96.12 221 LEU B N 1
ATOM 4587 C CA . LEU B 1 221 ? -8.211 12.328 20.25 1 96.12 221 LEU B CA 1
ATOM 4588 C C . LEU B 1 221 ? -7.02 13.172 20.703 1 96.12 221 LEU B C 1
ATOM 4590 O O . LEU B 1 221 ? -6.984 14.383 20.484 1 96.12 221 LEU B O 1
ATOM 4594 N N . THR B 1 222 ? -6.098 12.5 21.391 1 95.81 222 THR B N 1
ATOM 4595 C CA . THR B 1 222 ? -4.867 13.141 21.844 1 95.81 222 THR B CA 1
ATOM 4596 C C . THR B 1 222 ? -3.66 12.547 21.109 1 95.81 222 THR B C 1
ATOM 4598 O O . THR B 1 222 ? -3.744 11.469 20.531 1 95.81 222 THR B O 1
ATOM 4601 N N . ALA B 1 223 ? -2.619 13.328 21.047 1 94.56 223 ALA B N 1
ATOM 4602 C CA . ALA B 1 223 ? -1.329 12.828 20.578 1 94.56 223 ALA B CA 1
ATOM 4603 C C . ALA B 1 223 ? -0.519 12.234 21.734 1 94.56 223 ALA B C 1
ATOM 4605 O O . ALA B 1 223 ? -0.363 12.867 22.781 1 94.56 223 ALA B O 1
ATOM 4606 N N . ARG B 1 224 ? -0.06 11.078 21.594 1 91.69 224 ARG B N 1
ATOM 4607 C CA . ARG B 1 224 ? 0.691 10.375 22.625 1 91.69 224 ARG B CA 1
ATOM 4608 C C . ARG B 1 224 ? 2.107 10.062 22.156 1 91.69 224 ARG B C 1
ATOM 4610 O O . ARG B 1 224 ? 2.354 9.008 21.562 1 91.69 224 ARG B O 1
ATOM 4617 N N . LEU B 1 225 ? 2.855 11.055 22.266 1 88.5 225 LEU B N 1
ATOM 4618 C CA . LEU B 1 225 ? 4.266 10.938 21.891 1 88.5 225 LEU B CA 1
ATOM 4619 C C . LEU B 1 225 ? 5.16 11.297 23.078 1 88.5 225 LEU B C 1
ATOM 4621 O O . LEU B 1 225 ? 4.711 11.945 24.031 1 88.5 225 LEU B O 1
ATOM 4625 N N . ASP B 1 226 ? 6.344 10.75 23.078 1 82 226 ASP B N 1
ATOM 4626 C CA . ASP B 1 226 ? 7.395 11.164 24 1 82 226 ASP B CA 1
ATOM 4627 C C . ASP B 1 226 ? 8.477 11.969 23.281 1 82 226 ASP B C 1
ATOM 4629 O O . ASP B 1 226 ? 9.125 11.469 22.359 1 82 226 ASP B O 1
ATOM 4633 N N . PRO B 1 227 ? 8.625 13.281 23.656 1 80.31 227 PRO B N 1
ATOM 4634 C CA . PRO B 1 227 ? 7.98 14.047 24.719 1 80.31 227 PRO B CA 1
ATOM 4635 C C . PRO B 1 227 ? 6.543 14.438 24.375 1 80.31 227 PRO B C 1
ATOM 4637 O O . PRO B 1 227 ? 6.156 14.406 23.203 1 80.31 227 PRO B O 1
ATOM 4640 N N . ALA B 1 228 ? 5.809 14.727 25.406 1 77.88 228 ALA B N 1
ATOM 4641 C CA . ALA B 1 228 ? 4.402 15.094 25.25 1 77.88 228 ALA B CA 1
ATOM 4642 C C . ALA B 1 228 ? 4.25 16.312 24.344 1 77.88 228 ALA B C 1
ATOM 4644 O O . ALA B 1 228 ? 4.816 17.375 24.609 1 77.88 228 ALA B O 1
ATOM 4645 N N . PRO B 1 229 ? 3.547 16.219 23.375 1 83.38 229 PRO B N 1
ATOM 4646 C CA . PRO B 1 229 ? 3.312 17.344 22.453 1 83.38 229 PRO B CA 1
ATOM 4647 C C . PRO B 1 229 ? 2.207 18.281 22.953 1 83.38 229 PRO B C 1
ATOM 4649 O O . PRO B 1 229 ? 1.48 17.938 23.891 1 83.38 229 PRO B O 1
ATOM 4652 N N . LYS B 1 230 ? 2.289 19.438 22.375 1 89.44 230 LYS B N 1
ATOM 4653 C CA . LYS B 1 230 ? 1.061 20.219 22.469 1 89.44 230 LYS B CA 1
ATOM 4654 C C . LYS B 1 230 ? -0.123 19.453 21.875 1 89.44 230 LYS B C 1
ATOM 4656 O O . LYS B 1 230 ? -0.048 18.969 20.75 1 89.44 230 LYS B O 1
ATOM 4661 N N . GLN B 1 231 ? -1.181 19.359 22.703 1 95.56 231 GLN B N 1
ATOM 4662 C CA . GLN B 1 231 ? -2.33 18.578 22.25 1 95.56 231 GLN B CA 1
ATOM 4663 C C . GLN B 1 231 ? -3.115 19.328 21.172 1 95.56 231 GLN B C 1
ATOM 4665 O O . GLN B 1 231 ? -3.279 20.547 21.25 1 95.56 231 GLN B O 1
ATOM 4670 N N . PRO B 1 232 ? -3.598 18.672 20.188 1 96.19 232 PRO B N 1
ATOM 4671 C CA . PRO B 1 232 ? -4.445 19.297 19.172 1 96.19 232 PRO B CA 1
ATOM 4672 C C . PRO B 1 232 ? -5.832 19.656 19.688 1 96.19 232 PRO B C 1
ATOM 4674 O O . PRO B 1 232 ? -6.289 19.078 20.688 1 96.19 232 PRO B O 1
ATOM 4677 N N . LEU B 1 233 ? -6.371 20.641 19.078 1 97.25 233 LEU B N 1
ATOM 4678 C CA . LEU B 1 233 ? -7.785 20.922 19.312 1 97.25 233 LEU B CA 1
ATOM 4679 C C . LEU B 1 233 ? -8.648 19.734 18.875 1 97.25 233 LEU B C 1
ATOM 4681 O O . LEU B 1 233 ? -8.531 19.25 17.75 1 97.25 233 LEU B O 1
ATOM 4685 N N . ARG B 1 234 ? -9.477 19.219 19.828 1 98.44 234 ARG B N 1
ATOM 4686 C CA . ARG B 1 234 ? -10.414 18.141 19.484 1 98.44 234 ARG B CA 1
ATOM 4687 C C . ARG B 1 234 ? -11.719 18.719 18.938 1 98.44 234 ARG B C 1
ATOM 4689 O O . ARG B 1 234 ? -12.391 19.5 19.594 1 98.44 234 ARG B O 1
ATOM 4696 N N . VAL B 1 235 ? -12.008 18.328 17.703 1 98.69 235 VAL B N 1
ATOM 4697 C CA . VAL B 1 235 ? -13.18 18.891 17.031 1 98.69 235 VAL B CA 1
ATOM 4698 C C . VAL B 1 235 ? -14.211 17.781 16.812 1 98.69 235 VAL B C 1
ATOM 4700 O O . VAL B 1 235 ? -13.883 16.719 16.297 1 98.69 235 VAL B O 1
ATOM 4703 N N . VAL B 1 236 ? -15.492 18.047 17.172 1 98.56 236 VAL B N 1
ATOM 4704 C CA . VAL B 1 236 ? -16.578 17.094 16.953 1 98.56 236 VAL B CA 1
ATOM 4705 C C . VAL B 1 236 ? -17.719 17.766 16.188 1 98.56 236 VAL B C 1
ATOM 4707 O O . VAL B 1 236 ? -18.125 18.875 16.516 1 98.56 236 VAL B O 1
ATOM 4710 N N . LEU B 1 237 ? -18.109 17.141 15.164 1 98.31 237 LEU B N 1
ATOM 4711 C CA . LEU B 1 237 ? -19.328 17.562 14.484 1 98.31 237 LEU B CA 1
ATOM 4712 C C . LEU B 1 237 ? -20.547 16.875 15.078 1 98.31 237 LEU B C 1
ATOM 4714 O O . LEU B 1 237 ? -20.719 15.664 14.93 1 98.31 237 LEU B O 1
ATOM 4718 N N . ASP B 1 238 ? -21.406 17.609 15.711 1 97.94 238 ASP B N 1
ATOM 4719 C CA . ASP B 1 238 ? -22.578 17.094 16.391 1 97.94 238 ASP B CA 1
ATOM 4720 C C . ASP B 1 238 ? -23.766 18.047 16.219 1 97.94 238 ASP B C 1
ATOM 4722 O O . ASP B 1 238 ? -24.031 18.875 17.094 1 97.94 238 ASP B O 1
ATOM 4726 N N . SER B 1 239 ? -24.5 17.812 15.164 1 96.94 239 SER B N 1
ATOM 4727 C CA . SER B 1 239 ? -25.562 18.75 14.812 1 96.94 239 SER B CA 1
ATOM 4728 C C . SER B 1 239 ? -26.734 18.656 15.797 1 96.94 239 SER B C 1
ATOM 4730 O O . SER B 1 239 ? -27.531 19.578 15.891 1 96.94 239 SER B O 1
ATOM 4732 N N . ARG B 1 240 ? -26.812 17.594 16.594 1 95 240 ARG B N 1
ATOM 4733 C CA . ARG B 1 240 ? -28.016 17.344 17.391 1 95 240 ARG B CA 1
ATOM 4734 C C . ARG B 1 240 ? -27.703 17.375 18.875 1 95 240 ARG B C 1
ATOM 4736 O O . ARG B 1 240 ? -28.594 17.156 19.703 1 95 240 ARG B O 1
ATOM 4743 N N . GLY B 1 241 ? -26.484 17.547 19.234 1 97 241 GLY B N 1
ATOM 4744 C CA . GLY B 1 241 ? -26.109 17.641 20.641 1 97 241 GLY B CA 1
ATOM 4745 C C . GLY B 1 241 ? -26.094 16.297 21.344 1 97 241 GLY B C 1
ATOM 4746 O O . GLY B 1 241 ? -26.609 16.156 22.453 1 97 241 GLY B O 1
ATOM 4747 N N . ARG B 1 242 ? -25.5 15.312 20.75 1 96.69 242 ARG B N 1
ATOM 4748 C CA . ARG B 1 242 ? -25.547 13.945 21.25 1 96.69 242 ARG B CA 1
ATOM 4749 C C . ARG B 1 242 ? -24.344 13.641 22.141 1 96.69 242 ARG B C 1
ATOM 4751 O O . ARG B 1 242 ? -24.422 12.789 23.031 1 96.69 242 ARG B O 1
ATOM 4758 N N . VAL B 1 243 ? -23.234 14.25 21.938 1 97.81 243 VAL B N 1
ATOM 4759 C CA . VAL B 1 243 ? -22 13.961 22.656 1 97.81 243 VAL B CA 1
ATOM 4760 C C . VAL B 1 243 ? -22 14.727 23.984 1 97.81 243 VAL B C 1
ATOM 4762 O O . VAL B 1 243 ? -21.641 15.906 24.016 1 97.81 243 VAL B O 1
ATOM 4765 N N . LEU B 1 244 ? -22.328 14.023 25.109 1 97.62 244 LEU B N 1
ATOM 4766 C CA . LEU B 1 244 ? -22.516 14.703 26.391 1 97.62 244 LEU B CA 1
ATOM 4767 C C . LEU B 1 244 ? -21.641 14.07 27.469 1 97.62 244 LEU B C 1
ATOM 4769 O O . LEU B 1 244 ? -21.625 14.539 28.609 1 97.62 244 LEU B O 1
ATOM 4773 N N . GLU B 1 245 ? -20.953 13.039 27.094 1 96.25 245 GLU B N 1
ATOM 4774 C CA . GLU B 1 245 ? -20.094 12.336 28.031 1 96.25 245 GLU B CA 1
ATOM 4775 C C . GLU B 1 245 ? -18.859 11.766 27.328 1 96.25 245 GLU B C 1
ATOM 4777 O O . GLU B 1 245 ? -18.75 11.828 26.109 1 96.25 245 GLU B O 1
ATOM 4782 N N . GLY B 1 246 ? -17.922 11.266 28.172 1 95.38 246 GLY B N 1
ATOM 4783 C CA . GLY B 1 246 ? -16.734 10.617 27.641 1 95.38 246 GLY B CA 1
ATOM 4784 C C . GLY B 1 246 ? -15.5 11.5 27.688 1 95.38 246 GLY B C 1
ATOM 4785 O O . GLY B 1 246 ? -15.547 12.617 28.219 1 95.38 246 GLY B O 1
ATOM 4786 N N . PRO B 1 247 ? -14.422 11 27.125 1 96.56 247 PRO B N 1
ATOM 4787 C CA . PRO B 1 247 ? -13.125 11.688 27.219 1 96.56 247 PRO B CA 1
ATOM 4788 C C . PRO B 1 247 ? -13.141 13.062 26.562 1 96.56 247 PRO B C 1
ATOM 4790 O O . PRO B 1 247 ? -12.391 13.953 26.969 1 96.56 247 PRO B O 1
ATOM 4793 N N . LEU B 1 248 ? -13.992 13.289 25.625 1 97 248 LEU B N 1
ATOM 4794 C CA . LEU B 1 248 ? -14.031 14.531 24.859 1 97 248 LEU B CA 1
ATOM 4795 C C . LEU B 1 248 ? -14.609 15.664 25.719 1 97 248 LEU B C 1
ATOM 4797 O O . LEU B 1 248 ? -14.438 16.844 25.391 1 97 248 LEU B O 1
ATOM 4801 N N . MET B 1 249 ? -15.289 15.266 26.781 1 96.94 249 MET B N 1
ATOM 4802 C CA . MET B 1 249 ? -15.844 16.266 27.688 1 96.94 249 MET B CA 1
ATOM 4803 C C . MET B 1 249 ? -14.805 16.703 28.719 1 96.94 249 MET B C 1
ATOM 4805 O O . MET B 1 249 ? -15 17.688 29.422 1 96.94 249 MET B O 1
ATOM 4809 N N . ASP B 1 250 ? -13.695 16.016 28.812 1 96.75 250 ASP B N 1
ATOM 4810 C CA . ASP B 1 250 ? -12.625 16.359 29.734 1 96.75 250 ASP B CA 1
ATOM 4811 C C . ASP B 1 250 ? -11.656 17.359 29.094 1 96.75 250 ASP B C 1
ATOM 4813 O O . ASP B 1 250 ? -10.68 16.953 28.453 1 96.75 250 ASP B O 1
ATOM 4817 N N . THR B 1 251 ? -11.82 18.578 29.359 1 96 251 THR B N 1
ATOM 4818 C CA . THR B 1 251 ? -11.047 19.625 28.688 1 96 251 THR B CA 1
ATOM 4819 C C . THR B 1 251 ? -9.711 19.844 29.391 1 96 251 THR B C 1
ATOM 4821 O O . THR B 1 251 ? -8.898 20.656 28.938 1 96 251 THR B O 1
ATOM 4824 N N . LYS B 1 252 ? -9.438 19.141 30.469 1 94.06 252 LYS B N 1
ATOM 4825 C CA . LYS B 1 252 ? -8.133 19.172 31.125 1 94.06 252 LYS B CA 1
ATOM 4826 C C . LYS B 1 252 ? -7.086 18.422 30.312 1 94.06 252 LYS B C 1
ATOM 4828 O O . LYS B 1 252 ? -5.902 18.766 30.344 1 94.06 252 LYS B O 1
ATOM 4833 N N . LEU B 1 253 ? -7.586 17.516 29.594 1 91.69 253 LEU B N 1
ATOM 4834 C CA . LEU B 1 253 ? -6.703 16.719 28.75 1 91.69 253 LEU B CA 1
ATOM 4835 C C . LEU B 1 253 ? -6.32 17.469 27.484 1 91.69 253 LEU B C 1
ATOM 4837 O O . LEU B 1 253 ? -5.148 17.484 27.094 1 91.69 253 LEU B O 1
ATOM 4841 N N . ALA B 1 254 ? -7.266 18.031 26.844 1 95.5 254 ALA B N 1
ATOM 4842 C CA . ALA B 1 254 ? -7.133 18.797 25.609 1 95.5 254 ALA B CA 1
ATOM 4843 C C . ALA B 1 254 ? -8.383 19.625 25.344 1 95.5 254 ALA B C 1
ATOM 4845 O O . ALA B 1 254 ? -9.484 19.25 25.75 1 95.5 254 ALA B O 1
ATOM 4846 N N . PRO B 1 255 ? -8.211 20.719 24.719 1 97.31 255 PRO B N 1
ATOM 4847 C CA . PRO B 1 255 ? -9.406 21.516 24.422 1 97.31 255 PRO B CA 1
ATOM 4848 C C . PRO B 1 255 ? -10.336 20.828 23.422 1 97.31 255 PRO B C 1
ATOM 4850 O O . PRO B 1 255 ? -9.875 20.094 22.547 1 97.31 255 PRO B O 1
ATOM 4853 N N . THR B 1 256 ? -11.656 20.969 23.594 1 98.56 256 THR B N 1
ATOM 4854 C CA . THR B 1 256 ? -12.664 20.406 22.703 1 98.56 256 THR B CA 1
ATOM 4855 C C . THR B 1 256 ? -13.578 21.484 22.156 1 98.56 256 THR B C 1
ATOM 4857 O O . THR B 1 256 ? -13.984 22.391 22.891 1 98.56 256 THR B O 1
ATOM 4860 N N . LEU B 1 257 ? -13.758 21.469 20.906 1 98.75 257 LEU B N 1
ATOM 4861 C CA . LEU B 1 257 ? -14.703 22.344 20.203 1 98.75 257 LEU B CA 1
ATOM 4862 C C . LEU B 1 257 ? -15.758 21.516 19.484 1 98.75 257 LEU B C 1
ATOM 4864 O O . LEU B 1 257 ? -15.43 20.641 18.688 1 98.75 257 LEU B O 1
ATOM 4868 N N . ILE B 1 258 ? -17.047 21.734 19.766 1 98.75 258 ILE B N 1
ATOM 4869 C CA . ILE B 1 258 ? -18.141 21.031 19.109 1 98.75 258 ILE B CA 1
ATOM 4870 C C . ILE B 1 258 ? -18.844 21.969 18.125 1 98.75 258 ILE B C 1
ATOM 4872 O O . ILE B 1 258 ? -19.266 23.062 18.5 1 98.75 258 ILE B O 1
ATOM 4876 N N . PHE B 1 259 ? -18.828 21.594 16.859 1 98.75 259 PHE B N 1
ATOM 4877 C CA . PHE B 1 259 ? -19.672 22.281 15.914 1 98.75 259 PHE B CA 1
ATOM 4878 C C . PHE B 1 259 ? -21.094 21.734 15.945 1 98.75 259 PHE B C 1
ATOM 4880 O O . PHE B 1 259 ? -21.297 20.516 15.898 1 98.75 259 PHE B O 1
ATOM 4887 N N . THR B 1 260 ? -22.031 22.594 15.992 1 98.5 260 THR B N 1
ATOM 4888 C CA . THR B 1 260 ? -23.422 22.172 16.094 1 98.5 260 THR B CA 1
ATOM 4889 C C . THR B 1 260 ? -24.328 23.094 15.273 1 98.5 260 THR B C 1
ATOM 4891 O O . THR B 1 260 ? -23.828 23.953 14.531 1 98.5 260 THR B O 1
ATOM 4894 N N . SER B 1 261 ? -25.594 22.734 15.266 1 97.5 261 SER B N 1
ATOM 4895 C CA . SER B 1 261 ? -26.562 23.531 14.516 1 97.5 261 SER B CA 1
ATOM 4896 C C . SER B 1 261 ? -27.422 24.359 15.453 1 97.5 261 SER B C 1
ATOM 4898 O O . SER B 1 261 ? -27.391 24.188 16.672 1 97.5 261 SER B O 1
ATOM 4900 N N . GLN B 1 262 ? -28.172 25.266 14.828 1 94.62 262 GLN B N 1
ATOM 4901 C CA . GLN B 1 262 ? -29.109 26.078 15.594 1 94.62 262 GLN B CA 1
ATOM 4902 C C . GLN B 1 262 ? -30.219 25.234 16.203 1 94.62 262 GLN B C 1
ATOM 4904 O O . GLN B 1 262 ? -30.891 25.656 17.141 1 94.62 262 GLN B O 1
ATOM 4909 N N . GLU B 1 263 ? -30.344 24.047 15.703 1 93.06 263 GLU B N 1
ATOM 4910 C CA . GLU B 1 263 ? -31.406 23.172 16.156 1 93.06 263 GLU B CA 1
ATOM 4911 C C . GLU B 1 263 ? -31 22.391 17.406 1 93.06 263 GLU B C 1
ATOM 4913 O O . GLU B 1 263 ? -31.828 21.734 18.031 1 93.06 263 GLU B O 1
ATOM 4918 N N . CYS B 1 264 ? -29.781 22.469 17.734 1 95.44 264 CYS B N 1
ATOM 4919 C CA . CYS B 1 264 ? -29.281 21.766 18.922 1 95.44 264 CYS B CA 1
ATOM 4920 C C . CYS B 1 264 ? -29.953 22.281 20.188 1 95.44 264 CYS B C 1
ATOM 4922 O O . CYS B 1 264 ? -30.094 23.5 20.359 1 95.44 264 CYS B O 1
ATOM 4924 N N . LYS B 1 265 ? -30.328 21.406 21.078 1 94.44 265 LYS B N 1
ATOM 4925 C CA . LYS B 1 265 ? -31.047 21.75 22.297 1 94.44 265 LYS B CA 1
ATOM 4926 C C . LYS B 1 265 ? -30.156 22.562 23.234 1 94.44 265 LYS B C 1
ATOM 4928 O O . LYS B 1 265 ? -28.953 22.297 23.344 1 94.44 265 LYS B O 1
ATOM 4933 N N . GLU B 1 266 ? -30.828 23.406 24 1 96.44 266 GLU B N 1
ATOM 4934 C CA . GLU B 1 266 ? -30.109 24.266 24.938 1 96.44 266 GLU B CA 1
ATOM 4935 C C . GLU B 1 266 ? -29.5 23.453 26.078 1 96.44 266 GLU B C 1
ATOM 4937 O O . GLU B 1 266 ? -28.438 23.797 26.578 1 96.44 266 GLU B O 1
ATOM 4942 N N . ASP B 1 267 ? -30.109 22.422 26.422 1 97.12 267 ASP B N 1
ATOM 4943 C CA . ASP B 1 267 ? -29.578 21.578 27.5 1 97.12 267 ASP B CA 1
ATOM 4944 C C . ASP B 1 267 ? -28.219 21.016 27.125 1 97.12 267 ASP B C 1
ATOM 4946 O O . ASP B 1 267 ? -27.328 20.906 27.969 1 97.12 267 ASP B O 1
ATOM 4950 N N . SER B 1 268 ? -28.094 20.578 25.891 1 97.75 268 SER B N 1
ATOM 4951 C CA . SER B 1 268 ? -26.812 20.078 25.406 1 97.75 268 SER B CA 1
ATOM 4952 C C . SER B 1 268 ? -25.734 21.156 25.453 1 97.75 268 SER B C 1
ATOM 4954 O O . SER B 1 268 ? -24.625 20.922 25.922 1 97.75 268 SER B O 1
ATOM 4956 N N . LYS B 1 269 ? -26.062 22.328 25.062 1 97.5 269 LYS B N 1
ATOM 4957 C CA . LYS B 1 269 ? -25.141 23.453 25.078 1 97.5 269 LYS B CA 1
ATOM 4958 C C . LYS B 1 269 ? -24.703 23.812 26.5 1 97.5 269 LYS B C 1
ATOM 4960 O O . LYS B 1 269 ? -23.531 24.109 26.734 1 97.5 269 LYS B O 1
ATOM 4965 N N . LYS B 1 270 ? -25.703 23.781 27.375 1 97.69 270 LYS B N 1
ATOM 4966 C CA . LYS B 1 270 ? -25.406 24.031 28.766 1 97.69 270 LYS B CA 1
ATOM 4967 C C . LYS B 1 270 ? -24.422 23.016 29.328 1 97.69 270 LYS B C 1
ATOM 4969 O O . LYS B 1 270 ? -23.484 23.359 30.047 1 97.69 270 LYS B O 1
ATOM 4974 N N . ARG B 1 271 ? -24.703 21.781 29 1 97.56 271 ARG B N 1
ATOM 4975 C CA . ARG B 1 271 ? -23.812 20.719 29.438 1 97.56 271 ARG B CA 1
ATOM 4976 C C . ARG B 1 271 ? -22.406 20.938 28.922 1 97.56 271 ARG B C 1
ATOM 4978 O O . ARG B 1 271 ? -21.438 20.719 29.656 1 97.56 271 ARG B O 1
ATOM 4985 N N . TRP B 1 272 ? -22.219 21.312 27.641 1 98.06 272 TRP B N 1
ATOM 4986 C CA . TRP B 1 272 ? -20.922 21.609 27.062 1 98.06 272 TRP B CA 1
ATOM 4987 C C . TRP B 1 272 ? -20.234 22.75 27.812 1 98.06 272 TRP B C 1
ATOM 4989 O O . TRP B 1 272 ? -19.078 22.625 28.219 1 98.06 272 TRP B O 1
ATOM 4999 N N . ARG B 1 273 ? -20.938 23.781 28.094 1 97.12 273 ARG B N 1
ATOM 5000 C CA . ARG B 1 273 ? -20.406 24.938 28.797 1 97.12 273 ARG B CA 1
ATOM 5001 C C . ARG B 1 273 ? -19.922 24.547 30.203 1 97.12 273 ARG B C 1
ATOM 5003 O O . ARG B 1 273 ? -18.828 24.953 30.625 1 97.12 273 ARG B O 1
ATOM 5010 N N . ASP B 1 274 ? -20.766 23.828 30.828 1 96.94 274 ASP B N 1
ATOM 5011 C CA . ASP B 1 274 ? -20.453 23.406 32.188 1 96.94 274 ASP B CA 1
ATOM 5012 C C . ASP B 1 274 ? -19.203 22.547 32.25 1 96.94 274 ASP B C 1
ATOM 5014 O O . ASP B 1 274 ? -18.5 22.516 33.25 1 96.94 274 ASP B O 1
ATOM 5018 N N . SER B 1 275 ? -18.922 21.875 31.219 1 96.75 275 SER B N 1
ATOM 5019 C CA . SER B 1 275 ? -17.766 21 31.156 1 96.75 275 SER B CA 1
ATOM 5020 C C . SER B 1 275 ? -16.547 21.719 30.578 1 96.75 275 SER B C 1
ATOM 5022 O O . SER B 1 275 ? -15.477 21.109 30.438 1 96.75 275 SER B O 1
ATOM 5024 N N . GLY B 1 276 ? -16.703 22.984 30.188 1 97.5 276 GLY B N 1
ATOM 5025 C CA . GLY B 1 276 ? -15.609 23.75 29.609 1 97.5 276 GLY B CA 1
ATOM 5026 C C . GLY B 1 276 ? -15.398 23.469 28.125 1 97.5 276 GLY B C 1
ATOM 5027 O O . GLY B 1 276 ? -14.367 23.844 27.562 1 97.5 276 GLY B O 1
ATOM 5028 N N . VAL B 1 277 ? -16.359 22.75 27.5 1 98.19 277 VAL B N 1
ATOM 5029 C CA . VAL B 1 277 ? -16.297 22.453 26.078 1 98.19 277 VAL B CA 1
ATOM 5030 C C . VAL B 1 277 ? -16.844 23.625 25.281 1 98.19 277 VAL B C 1
ATOM 5032 O O . VAL B 1 277 ? -17.938 24.141 25.578 1 98.19 277 VAL B O 1
ATOM 5035 N N . ASP B 1 278 ? -16.031 24.141 24.359 1 98 278 ASP B N 1
ATOM 5036 C CA . ASP B 1 278 ? -16.5 25.203 23.469 1 98 278 ASP B CA 1
ATOM 5037 C C . ASP B 1 278 ? -17.406 24.641 22.391 1 98 278 ASP B C 1
ATOM 5039 O O . ASP B 1 278 ? -17.312 23.469 22.016 1 98 278 ASP B O 1
ATOM 5043 N N . PHE B 1 279 ? -18.328 25.438 21.906 1 98.25 279 PHE B N 1
ATOM 5044 C CA . PHE B 1 279 ? -19.141 25.016 20.781 1 98.25 279 PHE B CA 1
ATOM 5045 C C . PHE B 1 279 ? -19.391 26.203 19.844 1 98.25 279 PHE B C 1
ATOM 5047 O O . PHE B 1 279 ? -19.25 27.359 20.234 1 98.25 279 PHE B O 1
ATOM 5054 N N . TYR B 1 280 ? -19.625 25.938 18.609 1 98.5 280 TYR B N 1
ATOM 5055 C CA . TYR B 1 280 ? -19.875 26.922 17.562 1 98.5 280 TYR B CA 1
ATOM 5056 C C . TYR B 1 280 ? -20.984 26.453 16.625 1 98.5 280 TYR B C 1
ATOM 5058 O O . TYR B 1 280 ? -21 25.297 16.203 1 98.5 280 TYR B O 1
ATOM 5066 N N . GLU B 1 281 ? -21.953 27.312 16.344 1 98.31 281 GLU B N 1
ATOM 5067 C CA . GLU B 1 281 ? -23.094 26.953 15.484 1 98.31 281 GLU B CA 1
ATOM 5068 C C . GLU B 1 281 ? -22.797 27.281 14.023 1 98.31 281 GLU B C 1
ATOM 5070 O O . GLU B 1 281 ? -22.297 28.359 13.703 1 98.31 281 GLU B O 1
ATOM 5075 N N . VAL B 1 282 ? -23.047 26.359 13.148 1 98.06 282 VAL B N 1
ATOM 5076 C CA . VAL B 1 282 ? -22.938 26.562 11.703 1 98.06 282 VAL B CA 1
ATOM 5077 C C . VAL B 1 282 ? -24.219 26.125 11.016 1 98.06 282 VAL B C 1
ATOM 5079 O O . VAL B 1 282 ? -25 25.344 11.578 1 98.06 282 VAL B O 1
ATOM 5082 N N . PRO B 1 283 ? -24.469 26.594 9.758 1 97 283 PRO B N 1
ATOM 5083 C CA . PRO B 1 283 ? -25.703 26.219 9.047 1 97 283 PRO B CA 1
ATOM 5084 C C . PRO B 1 283 ? -25.719 24.75 8.648 1 97 283 PRO B C 1
ATOM 5086 O O . PRO B 1 283 ? -24.672 24.109 8.602 1 97 283 PRO B O 1
ATOM 5089 N N . LEU B 1 284 ? -26.922 24.266 8.469 1 95.75 284 LEU B N 1
ATOM 5090 C CA . LEU B 1 284 ? -27.109 22.922 7.914 1 95.75 284 LEU B CA 1
ATOM 5091 C C . LEU B 1 284 ? -27.281 22.984 6.398 1 95.75 284 LEU B C 1
ATOM 5093 O O . LEU B 1 284 ? -27.953 23.891 5.883 1 95.75 284 LEU B O 1
ATOM 5097 N N . VAL B 1 285 ? -26.625 22.156 5.695 1 92.88 285 VAL B N 1
ATOM 5098 C CA . VAL B 1 285 ? -26.812 21.922 4.27 1 92.88 285 VAL B CA 1
ATOM 5099 C C . VAL B 1 285 ? -27.219 20.469 4.031 1 92.88 285 VAL B C 1
ATOM 5101 O O . VAL B 1 285 ? -26.453 19.547 4.32 1 92.88 285 VAL B O 1
ATOM 5104 N N . ASP B 1 286 ? -28.422 20.234 3.492 1 89.81 286 ASP B N 1
ATOM 5105 C CA . ASP B 1 286 ? -28.969 18.906 3.258 1 89.81 286 ASP B CA 1
ATOM 5106 C C . ASP B 1 286 ? -28.953 18.078 4.539 1 89.81 286 ASP B C 1
ATOM 5108 O O . ASP B 1 286 ? -28.516 16.922 4.535 1 89.81 286 ASP B O 1
ATOM 5112 N N . GLY B 1 287 ? -29.281 18.719 5.648 1 91 287 GLY B N 1
ATOM 5113 C CA . GLY B 1 287 ? -29.469 18.047 6.918 1 91 287 GLY B CA 1
ATOM 5114 C C . GLY B 1 287 ? -28.172 17.781 7.648 1 91 287 GLY B C 1
ATOM 5115 O O . GLY B 1 287 ? -28.156 17.141 8.703 1 91 287 GLY B O 1
ATOM 5116 N N . ARG B 1 288 ? -27.031 18.297 7.133 1 93.69 288 ARG B N 1
ATOM 5117 C CA . ARG B 1 288 ? -25.719 18.109 7.758 1 93.69 288 ARG B CA 1
ATOM 5118 C C . ARG B 1 288 ? -25.016 19.453 7.953 1 93.69 288 ARG B C 1
ATOM 5120 O O . ARG B 1 288 ? -25.344 20.438 7.277 1 93.69 288 ARG B O 1
ATOM 5127 N N . LEU B 1 289 ? -24.141 19.484 8.891 1 97.31 289 LEU B N 1
ATOM 5128 C CA . LEU B 1 289 ? -23.406 20.719 9.125 1 97.31 289 LEU B CA 1
ATOM 5129 C C . LEU B 1 289 ? -22.625 21.141 7.879 1 97.31 289 LEU B C 1
ATOM 5131 O O . LEU B 1 289 ? -22.031 20.297 7.195 1 97.31 289 LEU B O 1
ATOM 5135 N N . ASP B 1 290 ? -22.656 22.406 7.551 1 97.81 290 ASP B N 1
ATOM 5136 C CA . ASP B 1 290 ? -21.922 22.938 6.406 1 97.81 290 ASP B CA 1
ATOM 5137 C C . ASP B 1 290 ? -20.422 22.859 6.633 1 97.81 290 ASP B C 1
ATOM 5139 O O . ASP B 1 290 ? -19.859 23.641 7.398 1 97.81 290 ASP B O 1
ATOM 5143 N N . LEU B 1 291 ? -19.781 21.984 5.902 1 97.69 291 LEU B N 1
ATOM 5144 C CA . LEU B 1 291 ? -18.375 21.703 6.105 1 97.69 291 LEU B CA 1
ATOM 5145 C C . LEU B 1 291 ? -17.516 22.906 5.746 1 97.69 291 LEU B C 1
ATOM 5147 O O . LEU B 1 291 ? -16.469 23.141 6.352 1 97.69 291 LEU B O 1
ATOM 5151 N N . LEU B 1 292 ? -17.875 23.688 4.789 1 97.75 292 LEU B N 1
ATOM 5152 C CA . LEU B 1 292 ? -17.125 24.891 4.422 1 97.75 292 LEU B CA 1
ATOM 5153 C C . LEU B 1 292 ? -17.109 25.891 5.566 1 97.75 292 LEU B C 1
ATOM 5155 O O . LEU B 1 292 ? -16.078 26.5 5.852 1 97.75 292 LEU B O 1
ATOM 5159 N N . SER B 1 293 ? -18.266 26.016 6.191 1 98.25 293 SER B N 1
ATOM 5160 C CA . SER B 1 293 ? -18.344 26.906 7.344 1 98.25 293 SER B CA 1
ATOM 5161 C C . SER B 1 293 ? -17.5 26.391 8.5 1 98.25 293 SER B C 1
ATOM 5163 O O . SER B 1 293 ? -16.859 27.172 9.211 1 98.25 293 SER B O 1
ATOM 5165 N N . VAL B 1 294 ? -17.531 25.109 8.672 1 98.62 294 VAL B N 1
ATOM 5166 C CA . VAL B 1 294 ? -16.703 24.484 9.703 1 98.62 294 VAL B CA 1
ATOM 5167 C C . VAL B 1 294 ? -15.234 24.797 9.453 1 98.62 294 VAL B C 1
ATOM 5169 O O . VAL B 1 294 ? -14.539 25.281 10.344 1 98.62 294 VAL B O 1
ATOM 5172 N N . LEU B 1 295 ? -14.773 24.578 8.219 1 98.62 295 LEU B N 1
ATOM 5173 C CA . LEU B 1 295 ? -13.375 24.766 7.863 1 98.62 295 LEU B CA 1
ATOM 5174 C C . LEU B 1 295 ? -12.992 26.25 7.938 1 98.62 295 LEU B C 1
ATOM 5176 O O . LEU B 1 295 ? -11.883 26.578 8.352 1 98.62 295 LEU B O 1
ATOM 5180 N N . ALA B 1 296 ? -13.914 27.125 7.52 1 98.38 296 ALA B N 1
ATOM 5181 C CA . ALA B 1 296 ? -13.664 28.562 7.613 1 98.38 296 ALA B CA 1
ATOM 5182 C C . ALA B 1 296 ? -13.438 28.984 9.062 1 98.38 296 ALA B C 1
ATOM 5184 O O . ALA B 1 296 ? -12.508 29.734 9.352 1 98.38 296 ALA B O 1
ATOM 5185 N N . GLU B 1 297 ? -14.289 28.516 9.914 1 98.56 297 GLU B N 1
ATOM 5186 C CA . GLU B 1 297 ? -14.164 28.859 11.32 1 98.56 297 GLU B CA 1
ATOM 5187 C C . GLU B 1 297 ? -12.859 28.328 11.914 1 98.56 297 GLU B C 1
ATOM 5189 O O . GLU B 1 297 ? -12.188 29.031 12.68 1 98.56 297 GLU B O 1
ATOM 5194 N N . LEU B 1 298 ? -12.523 27.094 11.602 1 98.62 298 LEU B N 1
ATOM 5195 C CA . LEU B 1 298 ? -11.266 26.531 12.078 1 98.62 298 LEU B CA 1
ATOM 5196 C C . LEU B 1 298 ? -10.078 27.359 11.562 1 98.62 298 LEU B C 1
ATOM 5198 O O . LEU B 1 298 ? -9.117 27.594 12.297 1 98.62 298 LEU B O 1
ATOM 5202 N N . GLY B 1 299 ? -10.141 27.734 10.281 1 98.19 299 GLY B N 1
ATOM 5203 C CA . GLY B 1 299 ? -9.117 28.625 9.75 1 98.19 299 GLY B CA 1
ATOM 5204 C C . GLY B 1 299 ? -8.992 29.922 10.523 1 98.19 299 GLY B C 1
ATOM 5205 O O . GLY B 1 299 ? -7.883 30.359 10.828 1 98.19 299 GLY B O 1
ATOM 5206 N N . ARG B 1 300 ? -10.125 30.531 10.828 1 97.56 300 ARG B N 1
ATOM 5207 C CA . ARG B 1 300 ? -10.156 31.766 11.586 1 97.56 300 ARG B CA 1
ATOM 5208 C C . ARG B 1 300 ? -9.523 31.594 12.961 1 97.56 300 ARG B C 1
ATOM 5210 O O . ARG B 1 300 ? -8.891 32.531 13.484 1 97.56 300 ARG B O 1
ATOM 5217 N N . ARG B 1 301 ? -9.633 30.391 13.469 1 96.75 301 ARG B N 1
ATOM 5218 C CA . ARG B 1 301 ? -9.086 30.094 14.789 1 96.75 301 ARG B CA 1
ATOM 5219 C C . ARG B 1 301 ? -7.598 29.766 14.703 1 96.75 301 ARG B C 1
ATOM 5221 O O . ARG B 1 301 ? -6.969 29.438 15.711 1 96.75 301 ARG B O 1
ATOM 5228 N N . GLY B 1 302 ? -7.039 29.766 13.516 1 95.25 302 GLY B N 1
ATOM 5229 C CA . GLY B 1 302 ? -5.602 29.625 13.344 1 95.25 302 GLY B CA 1
ATOM 5230 C C . GLY B 1 302 ? -5.176 28.188 13.125 1 95.25 302 GLY B C 1
ATOM 5231 O O . GLY B 1 302 ? -3.99 27.859 13.211 1 95.25 302 GLY B O 1
ATOM 5232 N N . VAL B 1 303 ? -6.125 27.281 12.883 1 97.25 303 VAL B N 1
ATOM 5233 C CA . VAL B 1 303 ? -5.785 25.891 12.578 1 97.25 303 VAL B CA 1
ATOM 5234 C C . VAL B 1 303 ? -5.156 25.812 11.195 1 97.25 303 VAL B C 1
ATOM 5236 O O . VAL B 1 303 ? -5.781 26.172 10.195 1 97.25 303 VAL B O 1
ATOM 5239 N N . LEU B 1 304 ? -3.918 25.344 11.109 1 97.06 304 LEU B N 1
ATOM 5240 C CA . LEU B 1 304 ? -3.219 25.234 9.836 1 97.06 304 LEU B CA 1
ATOM 5241 C C . LEU B 1 304 ? -3.445 23.875 9.195 1 97.06 304 LEU B C 1
ATOM 5243 O O . LEU B 1 304 ? -3.727 23.781 7.996 1 97.06 304 LEU B O 1
ATOM 5247 N N . GLN B 1 305 ? -3.33 22.859 9.969 1 97.75 305 GLN B N 1
ATOM 5248 C CA . GLN B 1 305 ? -3.568 21.5 9.508 1 97.75 305 GLN B CA 1
ATOM 5249 C C . GLN B 1 305 ? -4.645 20.812 10.352 1 97.75 305 GLN B C 1
ATOM 5251 O O . GLN B 1 305 ? -4.602 20.859 11.578 1 97.75 305 GLN B O 1
ATOM 5256 N N . LEU B 1 306 ? -5.625 20.281 9.688 1 98.44 306 LEU B N 1
ATOM 5257 C CA . LEU B 1 306 ? -6.703 19.516 10.305 1 98.44 306 LEU B CA 1
ATOM 5258 C C . LEU B 1 306 ? -6.621 18.047 9.914 1 98.44 306 LEU B C 1
ATOM 5260 O O . LEU B 1 306 ? -6.609 17.719 8.727 1 98.44 306 LEU B O 1
ATOM 5264 N N . MET B 1 307 ? -6.473 17.203 10.891 1 98.38 307 MET B N 1
ATOM 5265 C CA . MET B 1 307 ? -6.582 15.773 10.648 1 98.38 307 MET B CA 1
ATOM 5266 C C . MET B 1 307 ? -8.008 15.289 10.883 1 98.38 307 MET B C 1
ATOM 5268 O O . MET B 1 307 ? -8.602 15.562 11.93 1 98.38 307 MET B O 1
ATOM 5272 N N . VAL B 1 308 ? -8.508 14.617 9.906 1 98.38 308 VAL B N 1
ATOM 5273 C CA . VAL B 1 308 ? -9.828 14.023 10.07 1 98.38 308 VAL B CA 1
ATOM 5274 C C . VAL B 1 308 ? -9.695 12.508 10.25 1 98.38 308 VAL B C 1
ATOM 5276 O O . VAL B 1 308 ? -9.273 11.805 9.328 1 98.38 308 VAL B O 1
ATOM 5279 N N . GLU B 1 309 ? -9.852 11.82 11.367 1 92.75 309 GLU B N 1
ATOM 5280 C CA . GLU B 1 309 ? -9.734 10.398 11.672 1 92.75 309 GLU B CA 1
ATOM 5281 C C . GLU B 1 309 ? -11.07 9.68 11.508 1 92.75 309 GLU B C 1
ATOM 5283 O O . GLU B 1 309 ? -11.117 8.453 11.406 1 92.75 309 GLU B O 1
ATOM 5288 N N . GLY B 1 310 ? -12.016 10.102 11.156 1 76.81 310 GLY B N 1
ATOM 5289 C CA . GLY B 1 310 ? -13.32 9.477 11 1 76.81 310 GLY B CA 1
ATOM 5290 C C . GLY B 1 310 ? -14.469 10.43 11.266 1 76.81 310 GLY B C 1
ATOM 5291 O O . GLY B 1 310 ? -14.258 11.602 11.594 1 76.81 310 GLY B O 1
ATOM 5292 N N . GLY B 1 311 ? -15.477 9.805 10.914 1 85.44 311 GLY B N 1
ATOM 5293 C CA . GLY B 1 311 ? -16.094 8.555 10.516 1 85.44 311 GLY B CA 1
ATOM 5294 C C . GLY B 1 311 ? -16.188 8.391 9.008 1 85.44 311 GLY B C 1
ATOM 5295 O O . GLY B 1 311 ? -15.898 9.328 8.258 1 85.44 311 GLY B O 1
ATOM 5296 N N . ALA B 1 312 ? -16.594 7.184 8.484 1 89.56 312 ALA B N 1
ATOM 5297 C CA . ALA B 1 312 ? -16.719 6.84 7.07 1 89.56 312 ALA B CA 1
ATOM 5298 C C . ALA B 1 312 ? -17.625 7.82 6.344 1 89.56 312 ALA B C 1
ATOM 5300 O O . ALA B 1 312 ? -17.359 8.203 5.203 1 89.56 312 ALA B O 1
ATOM 5301 N N . LEU B 1 313 ? -18.641 8.273 7.008 1 90.94 313 LEU B N 1
ATOM 5302 C CA . LEU B 1 313 ? -19.578 9.211 6.402 1 90.94 313 LEU B CA 1
ATOM 5303 C C . LEU B 1 313 ? -18.953 10.594 6.273 1 90.94 313 LEU B C 1
ATOM 5305 O O . LEU B 1 313 ? -19.031 11.219 5.215 1 90.94 313 LEU B O 1
ATOM 5309 N N . LEU B 1 314 ? -18.391 11.094 7.348 1 95 314 LEU B N 1
ATOM 5310 C CA . LEU B 1 314 ? -17.766 12.414 7.352 1 95 314 LEU B CA 1
ATOM 5311 C C . LEU B 1 314 ? -16.672 12.492 6.293 1 95 314 LEU B C 1
ATOM 5313 O O . LEU B 1 314 ? -16.641 13.43 5.496 1 95 314 LEU B O 1
ATOM 5317 N N . GLN B 1 315 ? -15.773 11.531 6.25 1 95.5 315 GLN B N 1
ATOM 5318 C CA . GLN B 1 315 ? -14.688 11.531 5.277 1 95.5 315 GLN B CA 1
ATOM 5319 C C . GLN B 1 315 ? -15.227 11.406 3.854 1 95.5 315 GLN B C 1
ATOM 5321 O O . GLN B 1 315 ? -14.703 12.039 2.932 1 95.5 315 GLN B O 1
ATOM 5326 N N . GLY B 1 316 ? -16.297 10.57 3.699 1 93.5 316 GLY B N 1
ATOM 5327 C CA . GLY B 1 316 ? -16.938 10.492 2.4 1 93.5 316 GLY B CA 1
ATOM 5328 C C . GLY B 1 316 ? -17.469 11.828 1.912 1 93.5 316 GLY B C 1
ATOM 5329 O O . GLY B 1 316 ? -17.328 12.164 0.736 1 93.5 316 GLY B O 1
ATOM 5330 N N . GLN B 1 317 ? -18.047 12.57 2.779 1 93.94 317 GLN B N 1
ATOM 5331 C CA . GLN B 1 317 ? -18.594 13.875 2.428 1 93.94 317 GLN B CA 1
ATOM 5332 C C . GLN B 1 317 ? -17.484 14.859 2.061 1 93.94 317 GLN B C 1
ATOM 5334 O O . GLN B 1 317 ? -17.625 15.633 1.113 1 93.94 317 GLN B O 1
ATOM 5339 N N . LEU B 1 318 ? -16.422 14.867 2.848 1 95.75 318 LEU B N 1
ATOM 5340 C CA . LEU B 1 318 ? -15.289 15.734 2.555 1 95.75 318 LEU B CA 1
ATOM 5341 C C . LEU B 1 318 ? -14.711 15.422 1.181 1 95.75 318 LEU B C 1
ATOM 5343 O O . LEU B 1 318 ? -14.375 16.328 0.421 1 95.75 318 LEU B O 1
ATOM 5347 N N . LEU B 1 319 ? -14.617 14.125 0.868 1 93.94 319 LEU B N 1
ATOM 5348 C CA . LEU B 1 319 ? -14.109 13.703 -0.435 1 93.94 319 LEU B CA 1
ATOM 5349 C C . LEU B 1 319 ? -15.039 14.164 -1.553 1 93.94 319 LEU B C 1
ATOM 5351 O O . LEU B 1 319 ? -14.586 14.695 -2.564 1 93.94 319 LEU B O 1
ATOM 5355 N N . LYS B 1 320 ? -16.297 13.945 -1.329 1 92.62 320 LYS B N 1
ATOM 5356 C CA . LYS B 1 320 ? -17.297 14.312 -2.33 1 92.62 320 LYS B CA 1
ATOM 5357 C C . LYS B 1 320 ? -17.234 15.805 -2.633 1 92.62 320 LYS B C 1
ATOM 5359 O O . LYS B 1 320 ? -17.375 16.219 -3.787 1 92.62 320 LYS B O 1
ATOM 5364 N N . GLU B 1 321 ? -16.984 16.594 -1.612 1 92.88 321 GLU B N 1
ATOM 5365 C CA . GLU B 1 321 ? -17 18.047 -1.756 1 92.88 321 GLU B CA 1
ATOM 5366 C C . GLU B 1 321 ? -15.625 18.562 -2.152 1 92.88 321 GLU B C 1
ATOM 5368 O O . GLU B 1 321 ? -15.43 19.781 -2.309 1 92.88 321 GLU B O 1
ATOM 5373 N N . GLY B 1 322 ? -14.656 17.734 -2.266 1 92.25 322 GLY B N 1
ATOM 5374 C CA . GLY B 1 322 ? -13.32 18.156 -2.664 1 92.25 322 GLY B CA 1
ATOM 5375 C C . GLY B 1 322 ? -12.578 18.922 -1.58 1 92.25 322 GLY B C 1
ATOM 5376 O O . GLY B 1 322 ? -11.844 19.859 -1.871 1 92.25 322 GLY B O 1
ATOM 5377 N N . LEU B 1 323 ? -12.781 18.609 -0.291 1 94.62 323 LEU B N 1
ATOM 5378 C CA . LEU B 1 323 ? -12.242 19.375 0.827 1 94.62 323 LEU B CA 1
ATOM 5379 C C . LEU B 1 323 ? -11.117 18.609 1.515 1 94.62 323 LEU B C 1
ATOM 5381 O O . LEU B 1 323 ? -10.641 19.016 2.578 1 94.62 323 LEU B O 1
ATOM 5385 N N . GLY B 1 324 ? -10.562 17.609 1.021 1 95.25 324 GLY B N 1
ATOM 5386 C CA . GLY B 1 324 ? -9.406 16.891 1.51 1 95.25 324 GLY B CA 1
ATOM 5387 C C . GLY B 1 324 ? -8.195 17.016 0.601 1 95.25 324 GLY B C 1
ATOM 5388 O O . GLY B 1 324 ? -8.25 16.609 -0.565 1 95.25 324 GLY B O 1
ATOM 5389 N N . GLU B 1 325 ? -7.051 17.578 1.146 1 96.5 325 GLU B N 1
ATOM 5390 C CA . GLU B 1 325 ? -5.863 17.797 0.325 1 96.5 325 GLU B CA 1
ATOM 5391 C C . GLU B 1 325 ? -4.957 16.578 0.314 1 96.5 325 GLU B C 1
ATOM 5393 O O . GLU B 1 325 ? -4.215 16.359 -0.646 1 96.5 325 GLU B O 1
ATOM 5398 N N . GLU B 1 326 ? -4.988 15.844 1.399 1 97.19 326 GLU B N 1
ATOM 5399 C CA . GLU B 1 326 ? -4.07 14.719 1.575 1 97.19 326 GLU B CA 1
ATOM 5400 C C . GLU B 1 326 ? -4.781 13.516 2.178 1 97.19 326 GLU B C 1
ATOM 5402 O O . GLU B 1 326 ? -5.684 13.664 3.002 1 97.19 326 GLU B O 1
ATOM 5407 N N . LEU B 1 327 ? -4.414 12.32 1.698 1 97.12 327 LEU B N 1
ATOM 5408 C CA . LEU B 1 327 ? -4.852 11.062 2.289 1 97.12 327 LEU B CA 1
ATOM 5409 C C . LEU B 1 327 ? -3.697 10.375 3.01 1 97.12 327 LEU B C 1
ATOM 5411 O O . LEU B 1 327 ? -2.592 10.273 2.473 1 97.12 327 LEU B O 1
ATOM 5415 N N . ARG B 1 328 ? -3.934 10.07 4.211 1 97.75 328 ARG B N 1
ATOM 5416 C CA . ARG B 1 328 ? -3.057 9.188 4.973 1 97.75 328 ARG B CA 1
ATOM 5417 C C . ARG B 1 328 ? -3.74 7.859 5.266 1 97.75 328 ARG B C 1
ATOM 5419 O O . ARG B 1 328 ? -4.512 7.746 6.219 1 97.75 328 ARG B O 1
ATOM 5426 N N . VAL B 1 329 ? -3.398 6.848 4.5 1 97.25 329 VAL B N 1
ATOM 5427 C CA . VAL B 1 329 ? -4.113 5.578 4.547 1 97.25 329 VAL B CA 1
ATOM 5428 C C . VAL B 1 329 ? -3.26 4.531 5.262 1 97.25 329 VAL B C 1
ATOM 5430 O O . VAL B 1 329 ? -2.176 4.176 4.789 1 97.25 329 VAL B O 1
ATOM 5433 N N . TYR B 1 330 ? -3.695 4.121 6.379 1 97.19 330 TYR B N 1
ATOM 5434 C CA . TYR B 1 330 ? -3.125 2.961 7.051 1 97.19 330 TYR B CA 1
ATOM 5435 C C . TYR B 1 330 ? -3.9 1.695 6.707 1 97.19 330 TYR B C 1
ATOM 5437 O O . TYR B 1 330 ? -5.07 1.558 7.07 1 97.19 330 TYR B O 1
ATOM 5445 N N . MET B 1 331 ? -3.256 0.804 6.062 1 96.75 331 MET B N 1
ATOM 5446 C CA . MET B 1 331 ? -3.9 -0.427 5.613 1 96.75 331 MET B CA 1
ATOM 5447 C C . MET B 1 331 ? -3.422 -1.62 6.438 1 96.75 331 MET B C 1
ATOM 5449 O O . MET B 1 331 ? -2.234 -1.945 6.434 1 96.75 331 MET B O 1
ATOM 5453 N N . GLY B 1 332 ? -4.348 -2.215 7.137 1 96.12 332 GLY B N 1
ATOM 5454 C CA . GLY B 1 332 ? -4.043 -3.438 7.859 1 96.12 332 GLY B CA 1
ATOM 5455 C C . GLY B 1 332 ? -4.008 -4.664 6.969 1 96.12 332 GLY B C 1
ATOM 5456 O O . GLY B 1 332 ? -4.66 -4.695 5.922 1 96.12 332 GLY B O 1
ATOM 5457 N N . ALA B 1 333 ? -3.273 -5.688 7.438 1 95.31 333 ALA B N 1
ATOM 5458 C CA . ALA B 1 333 ? -3.16 -6.945 6.699 1 95.31 333 ALA B CA 1
ATOM 5459 C C . ALA B 1 333 ? -4.324 -7.879 7.023 1 95.31 333 ALA B C 1
ATOM 5461 O O . ALA B 1 333 ? -4.117 -9.039 7.387 1 95.31 333 ALA B O 1
ATOM 5462 N N . THR B 1 334 ? -5.5 -7.383 6.816 1 93.81 334 THR B N 1
ATOM 5463 C CA . THR B 1 334 ? -6.707 -8.141 7.145 1 93.81 334 THR B CA 1
ATOM 5464 C C . THR B 1 334 ? -7.77 -7.953 6.066 1 93.81 334 THR B C 1
ATOM 5466 O O . THR B 1 334 ? -7.793 -6.926 5.383 1 93.81 334 THR B O 1
ATOM 5469 N N . LEU B 1 335 ? -8.594 -8.953 5.91 1 93.75 335 LEU B N 1
ATOM 5470 C CA . LEU B 1 335 ? -9.773 -8.914 5.059 1 93.75 335 LEU B CA 1
ATOM 5471 C C . LEU B 1 335 ? -11.047 -9.086 5.887 1 93.75 335 LEU B C 1
ATOM 5473 O O . LEU B 1 335 ? -11.148 -10.023 6.684 1 93.75 335 LEU B O 1
ATOM 5477 N N . LEU B 1 336 ? -12 -8.195 5.645 1 93.81 336 LEU B N 1
ATOM 5478 C CA . LEU B 1 336 ? -13.203 -8.25 6.469 1 93.81 336 LEU B CA 1
ATOM 5479 C C . LEU B 1 336 ? -14.398 -8.742 5.66 1 93.81 336 LEU B C 1
ATOM 5481 O O . LEU B 1 336 ? -15.344 -9.312 6.219 1 93.81 336 LEU B O 1
ATOM 5485 N N . GLY B 1 337 ? -14.43 -8.445 4.336 1 92.69 337 GLY B N 1
ATOM 5486 C CA . GLY B 1 337 ? -15.492 -8.969 3.494 1 92.69 337 GLY B CA 1
ATOM 5487 C C . GLY B 1 337 ? -16.625 -7.977 3.275 1 92.69 337 GLY B C 1
ATOM 5488 O O . GLY B 1 337 ? -16.578 -6.855 3.787 1 92.69 337 GLY B O 1
ATOM 5489 N N . SER B 1 338 ? -17.656 -8.398 2.576 1 90.69 338 SER B N 1
ATOM 5490 C CA . SER B 1 338 ? -18.672 -7.52 2.014 1 90.69 338 SER B CA 1
ATOM 5491 C C . SER B 1 338 ? -19.656 -7.066 3.082 1 90.69 338 SER B C 1
ATOM 5493 O O . SER B 1 338 ? -20.391 -6.094 2.883 1 90.69 338 SER B O 1
ATOM 5495 N N . SER B 1 339 ? -19.766 -7.723 4.156 1 91.38 339 SER B N 1
ATOM 5496 C CA . SER B 1 339 ? -20.703 -7.344 5.207 1 91.38 339 SER B CA 1
ATOM 5497 C C . SER B 1 339 ? -20.141 -6.23 6.082 1 91.38 339 SER B C 1
ATOM 5499 O O . SER B 1 339 ? -20.859 -5.629 6.879 1 91.38 339 SER B O 1
ATOM 5501 N N . ALA B 1 340 ? -18.844 -5.992 5.934 1 92.38 340 ALA B N 1
ATOM 5502 C CA . ALA B 1 340 ? -18.172 -4.988 6.75 1 92.38 340 ALA B CA 1
ATOM 5503 C C . ALA B 1 340 ? -18.422 -3.582 6.215 1 92.38 340 ALA B C 1
ATOM 5505 O O . ALA B 1 340 ? -18.922 -3.418 5.098 1 92.38 340 ALA B O 1
ATOM 5506 N N . LEU B 1 341 ? -18.188 -2.57 7.012 1 91.69 341 LEU B N 1
ATOM 5507 C CA . LEU B 1 341 ? -18.469 -1.176 6.691 1 91.69 341 LEU B CA 1
ATOM 5508 C C . LEU B 1 341 ? -17.391 -0.603 5.773 1 91.69 341 LEU B C 1
ATOM 5510 O O . LEU B 1 341 ? -16.203 -0.588 6.129 1 91.69 341 LEU B O 1
ATOM 5514 N N . PRO B 1 342 ? -17.797 -0.102 4.574 1 92.69 342 PRO B N 1
ATOM 5515 C CA . PRO B 1 342 ? -16.797 0.5 3.684 1 92.69 342 PRO B CA 1
ATOM 5516 C C . PRO B 1 342 ? -16.297 1.844 4.195 1 92.69 342 PRO B C 1
ATOM 5518 O O . PRO B 1 342 ? -17.016 2.561 4.891 1 92.69 342 PRO B O 1
ATOM 5521 N N . TRP B 1 343 ? -15.047 2.246 3.826 1 90.81 343 TRP B N 1
ATOM 5522 C CA . TRP B 1 343 ? -14.445 3.52 4.203 1 90.81 343 TRP B CA 1
ATOM 5523 C C . TRP B 1 343 ? -15.242 4.691 3.637 1 90.81 343 TRP B C 1
ATOM 5525 O O . TRP B 1 343 ? -15.742 5.527 4.387 1 90.81 343 TRP B O 1
ATOM 5535 N N . ALA B 1 344 ? -15.328 4.801 2.307 1 87.75 344 ALA B N 1
ATOM 5536 C CA . ALA B 1 344 ? -16.078 5.895 1.702 1 87.75 344 ALA B CA 1
ATOM 5537 C C . ALA B 1 344 ? -17.562 5.527 1.56 1 87.75 344 ALA B C 1
ATOM 5539 O O . ALA B 1 344 ? -17.953 4.898 0.577 1 87.75 344 ALA B O 1
ATOM 5540 N N . GLN B 1 345 ? -18.344 5.906 2.586 1 89.19 345 GLN B N 1
ATOM 5541 C CA . GLN B 1 345 ? -19.781 5.594 2.568 1 89.19 345 GLN B CA 1
ATOM 5542 C C . GLN B 1 345 ? -20.562 6.656 1.808 1 89.19 345 GLN B C 1
ATOM 5544 O O . GLN B 1 345 ? -21.594 7.137 2.287 1 89.19 345 GLN B O 1
ATOM 5549 N N . THR B 1 346 ? -20 7.164 0.763 1 90.56 346 THR B N 1
ATOM 5550 C CA . THR B 1 346 ? -20.562 8.172 -0.117 1 90.56 346 THR B CA 1
ATOM 5551 C C . THR B 1 346 ? -20.281 7.844 -1.579 1 90.56 346 THR B C 1
ATOM 5553 O O . THR B 1 346 ? -19.172 7.445 -1.926 1 90.56 346 THR B O 1
ATOM 5556 N N . PRO B 1 347 ? -21.375 7.973 -2.391 1 90.94 347 PRO B N 1
ATOM 5557 C CA . PRO B 1 347 ? -21.078 7.848 -3.82 1 90.94 347 PRO B CA 1
ATOM 5558 C C . PRO B 1 347 ? -20.141 8.938 -4.324 1 90.94 347 PRO B C 1
ATOM 5560 O O . PRO B 1 347 ? -20.375 10.125 -4.086 1 90.94 347 PRO B O 1
ATOM 5563 N N . LEU B 1 348 ? -19.062 8.562 -4.934 1 90.75 348 LEU B N 1
ATOM 5564 C CA . LEU B 1 348 ? -18.094 9.547 -5.387 1 90.75 348 LEU B CA 1
ATOM 5565 C C . LEU B 1 348 ? -18.109 9.672 -6.906 1 90.75 348 LEU B C 1
ATOM 5567 O O . LEU B 1 348 ? -17.938 10.766 -7.449 1 90.75 348 LEU B O 1
ATOM 5571 N N . THR B 1 349 ? -18.234 8.516 -7.582 1 89.75 349 THR B N 1
ATOM 5572 C CA . THR B 1 349 ? -18.266 8.531 -9.039 1 89.75 349 THR B CA 1
ATOM 5573 C C . THR B 1 349 ? -19.172 7.414 -9.57 1 89.75 349 THR B C 1
ATOM 5575 O O . THR B 1 349 ? -19.375 6.398 -8.898 1 89.75 349 THR B O 1
ATOM 5578 N N . SER B 1 350 ? -19.672 7.633 -10.781 1 89.25 350 SER B N 1
ATOM 5579 C CA . SER B 1 350 ? -20.5 6.617 -11.406 1 89.25 350 SER B CA 1
ATOM 5580 C C . SER B 1 350 ? -19.75 5.883 -12.516 1 89.25 350 SER B C 1
ATOM 5582 O O . SER B 1 350 ? -20.125 4.781 -12.914 1 89.25 350 SER B O 1
ATOM 5584 N N . THR B 1 351 ? -18.781 6.59 -13.039 1 90.62 351 THR B N 1
ATOM 5585 C CA . THR B 1 351 ? -17.969 6.027 -14.117 1 90.62 351 THR B CA 1
ATOM 5586 C C . THR B 1 351 ? -16.484 6.219 -13.828 1 90.62 351 THR B C 1
ATOM 5588 O O . THR B 1 351 ? -16.094 7.113 -13.07 1 90.62 351 THR B O 1
ATOM 5591 N N . ILE B 1 352 ? -15.711 5.418 -14.5 1 89.06 352 ILE B N 1
ATOM 5592 C CA . ILE B 1 352 ? -14.281 5.445 -14.234 1 89.06 352 ILE B CA 1
ATOM 5593 C C . ILE B 1 352 ? -13.68 6.734 -14.797 1 89.06 352 ILE B C 1
ATOM 5595 O O . ILE B 1 352 ? -12.703 7.258 -14.25 1 89.06 352 ILE B O 1
ATOM 5599 N N . LYS B 1 353 ? -14.219 7.266 -15.781 1 86.44 353 LYS B N 1
ATOM 5600 C CA . LYS B 1 353 ? -13.742 8.5 -16.391 1 86.44 353 LYS B CA 1
ATOM 5601 C C . LYS B 1 353 ? -13.859 9.68 -15.422 1 86.44 353 LYS B C 1
ATOM 5603 O O . LYS B 1 353 ? -13.086 10.633 -15.5 1 86.44 353 LYS B O 1
ATOM 5608 N N . GLU B 1 354 ? -14.734 9.594 -14.5 1 85.88 354 GLU B N 1
ATOM 5609 C CA . GLU B 1 354 ? -15.008 10.672 -13.555 1 85.88 354 GLU B CA 1
ATOM 5610 C C . GLU B 1 354 ? -14.344 10.398 -12.203 1 85.88 354 GLU B C 1
ATOM 5612 O O . GLU B 1 354 ? -14.547 11.141 -11.242 1 85.88 354 GLU B O 1
ATOM 5617 N N . ALA B 1 355 ? -13.57 9.398 -12.195 1 83.88 355 ALA B N 1
ATOM 5618 C CA . ALA B 1 355 ? -12.969 9.016 -10.922 1 83.88 355 ALA B CA 1
ATOM 5619 C C . ALA B 1 355 ? -12.023 10.102 -10.414 1 83.88 355 ALA B C 1
ATOM 5621 O O . ALA B 1 355 ? -11.422 10.836 -11.211 1 83.88 355 ALA B O 1
ATOM 5622 N N . GLN B 1 356 ? -11.977 10.242 -9.117 1 80.81 356 GLN B N 1
ATOM 5623 C CA . GLN B 1 356 ? -11.047 11.156 -8.477 1 80.81 356 GLN B CA 1
ATOM 5624 C C . GLN B 1 356 ? -9.641 10.57 -8.414 1 80.81 356 GLN B C 1
ATOM 5626 O O . GLN B 1 356 ? -9.406 9.578 -7.719 1 80.81 356 GLN B O 1
ATOM 5631 N N . PHE B 1 357 ? -8.758 11.18 -9.102 1 86.81 357 PHE B N 1
ATOM 5632 C CA . PHE B 1 357 ? -7.391 10.664 -9.148 1 86.81 357 PHE B CA 1
ATOM 5633 C C . PHE B 1 357 ? -6.496 11.406 -8.164 1 86.81 357 PHE B C 1
ATOM 5635 O O . PHE B 1 357 ? -6.648 12.617 -7.969 1 86.81 357 PHE B O 1
ATOM 5642 N N . TRP B 1 358 ? -5.707 10.672 -7.512 1 94.81 358 TRP B N 1
ATOM 5643 C CA . TRP B 1 358 ? -4.758 11.18 -6.523 1 94.81 358 TRP B CA 1
ATOM 5644 C C . TRP B 1 358 ? -3.322 10.898 -6.961 1 94.81 358 TRP B C 1
ATOM 5646 O O . TRP B 1 358 ? -3.092 10.172 -7.934 1 94.81 358 TRP B O 1
ATOM 5656 N N . GLN B 1 359 ? -2.4 11.578 -6.348 1 95.94 359 GLN B N 1
ATOM 5657 C CA . GLN B 1 359 ? -0.982 11.359 -6.609 1 95.94 359 GLN B CA 1
ATOM 5658 C C . GLN B 1 359 ? -0.301 10.68 -5.422 1 95.94 359 GLN B C 1
ATOM 5660 O O . GLN B 1 359 ? -0.363 11.18 -4.297 1 95.94 359 GLN B O 1
ATOM 5665 N N . LEU B 1 360 ? 0.328 9.516 -5.676 1 96.81 360 LEU B N 1
ATOM 5666 C CA . LEU B 1 360 ? 1.074 8.828 -4.625 1 96.81 360 LEU B CA 1
ATOM 5667 C C . LEU B 1 360 ? 2.307 9.633 -4.227 1 96.81 360 LEU B C 1
ATOM 5669 O O . LEU B 1 360 ? 3.18 9.898 -5.055 1 96.81 360 LEU B O 1
ATOM 5673 N N . ARG B 1 361 ? 2.35 10.023 -3.029 1 95.5 361 ARG B N 1
ATOM 5674 C CA . ARG B 1 361 ? 3.477 10.797 -2.52 1 95.5 361 ARG B CA 1
ATOM 5675 C C . ARG B 1 361 ? 4.508 9.891 -1.854 1 95.5 361 ARG B C 1
ATOM 5677 O O . ARG B 1 361 ? 5.707 10.031 -2.094 1 95.5 361 ARG B O 1
ATOM 5684 N N . ASP B 1 362 ? 4.027 9.047 -1.017 1 95.69 362 ASP B N 1
ATOM 5685 C CA . ASP B 1 362 ? 4.926 8.18 -0.26 1 95.69 362 ASP B CA 1
ATOM 5686 C C . ASP B 1 362 ? 4.254 6.855 0.082 1 95.69 362 ASP B C 1
ATOM 5688 O O . ASP B 1 362 ? 3.025 6.758 0.085 1 95.69 362 ASP B O 1
ATOM 5692 N N . LEU B 1 363 ? 5.016 5.773 0.288 1 97.25 363 LEU B N 1
ATOM 5693 C CA . LEU B 1 363 ? 4.574 4.457 0.744 1 97.25 363 LEU B CA 1
ATOM 5694 C C . LEU B 1 363 ? 5.598 3.84 1.691 1 97.25 363 LEU B C 1
ATOM 5696 O O . LEU B 1 363 ? 6.801 3.861 1.413 1 97.25 363 LEU B O 1
ATOM 5700 N N . ARG B 1 364 ? 5.168 3.344 2.811 1 96.44 364 ARG B N 1
ATOM 5701 C CA . ARG B 1 364 ? 6.113 2.75 3.748 1 96.44 364 ARG B CA 1
ATOM 5702 C C . ARG B 1 364 ? 5.48 1.587 4.504 1 96.44 364 ARG B C 1
ATOM 5704 O O . ARG B 1 364 ? 4.266 1.559 4.707 1 96.44 364 ARG B O 1
ATOM 5711 N N . ARG B 1 365 ? 6.328 0.685 4.883 1 97.25 365 ARG B N 1
ATOM 5712 C CA . ARG B 1 365 ? 5.945 -0.424 5.75 1 97.25 365 ARG B CA 1
ATOM 5713 C C . ARG B 1 365 ? 5.898 0.014 7.211 1 97.25 365 ARG B C 1
ATOM 5715 O O . ARG B 1 365 ? 6.793 0.723 7.68 1 97.25 365 ARG B O 1
ATOM 5722 N N . VAL B 1 366 ? 4.867 -0.276 7.84 1 96.69 366 VAL B N 1
ATOM 5723 C CA . VAL B 1 366 ? 4.715 -0.051 9.273 1 96.69 366 VAL B CA 1
ATOM 5724 C C . VAL B 1 366 ? 4.332 -1.358 9.961 1 96.69 366 VAL B C 1
ATOM 5726 O O . VAL B 1 366 ? 3.152 -1.607 10.227 1 96.69 366 VAL B O 1
ATOM 5729 N N . GLY B 1 367 ? 5.391 -2.104 10.438 1 95.31 367 GLY B N 1
ATOM 5730 C CA . GLY B 1 367 ? 5.117 -3.455 10.898 1 95.31 367 GLY B CA 1
ATOM 5731 C C . GLY B 1 367 ? 4.535 -4.348 9.812 1 95.31 367 GLY B C 1
ATOM 5732 O O . GLY B 1 367 ? 5.109 -4.473 8.734 1 95.31 367 GLY B O 1
ATOM 5733 N N . ASN B 1 368 ? 3.41 -4.996 10.125 1 95.62 368 ASN B N 1
ATOM 5734 C CA . ASN B 1 368 ? 2.717 -5.832 9.148 1 95.62 368 ASN B CA 1
ATOM 5735 C C . ASN B 1 368 ? 1.671 -5.035 8.375 1 95.62 368 ASN B C 1
ATOM 5737 O O . ASN B 1 368 ? 0.915 -5.602 7.586 1 95.62 368 ASN B O 1
ATOM 5741 N N . ASP B 1 369 ? 1.612 -3.697 8.648 1 96.88 369 ASP B N 1
ATOM 5742 C CA . ASP B 1 369 ? 0.714 -2.777 7.953 1 96.88 369 ASP B CA 1
ATOM 5743 C C . ASP B 1 369 ? 1.475 -1.925 6.941 1 96.88 369 ASP B C 1
ATOM 5745 O O . ASP B 1 369 ? 2.701 -2.016 6.84 1 96.88 369 ASP B O 1
ATOM 5749 N N . VAL B 1 370 ? 0.686 -1.205 6.172 1 97.75 370 VAL B N 1
ATOM 5750 C CA . VAL B 1 370 ? 1.264 -0.274 5.207 1 97.75 370 VAL B CA 1
ATOM 5751 C C . VAL B 1 370 ? 0.665 1.116 5.41 1 97.75 370 VAL B C 1
ATOM 5753 O O . VAL B 1 370 ? -0.504 1.248 5.777 1 97.75 370 VAL B O 1
ATOM 5756 N N . CYS B 1 371 ? 1.485 2.164 5.277 1 98.06 371 CYS B N 1
ATOM 5757 C CA . CYS B 1 371 ? 1.021 3.545 5.254 1 98.06 371 CYS B CA 1
ATOM 5758 C C . CYS B 1 371 ? 1.211 4.164 3.875 1 98.06 371 CYS B C 1
ATOM 5760 O O . CYS B 1 371 ? 2.328 4.199 3.355 1 98.06 371 CYS B O 1
ATOM 5762 N N . LEU B 1 372 ? 0.121 4.586 3.287 1 97.94 372 LEU B N 1
ATOM 5763 C CA . LEU B 1 372 ? 0.127 5.223 1.975 1 97.94 372 LEU B CA 1
ATOM 5764 C C . LEU B 1 372 ? -0.265 6.691 2.084 1 97.94 372 LEU B C 1
ATOM 5766 O O . LEU B 1 372 ? -1.24 7.031 2.758 1 97.94 372 LEU B O 1
ATOM 5770 N N . GLU B 1 373 ? 0.509 7.555 1.436 1 97.69 373 GLU B N 1
ATOM 5771 C CA . GLU B 1 373 ? 0.249 8.992 1.43 1 97.69 373 GLU B CA 1
ATOM 5772 C C . GLU B 1 373 ? -0.056 9.492 0.021 1 97.69 373 GLU B C 1
ATOM 5774 O O . GLU B 1 373 ? 0.72 9.258 -0.908 1 97.69 373 GLU B O 1
ATOM 5779 N N . TYR B 1 374 ? -1.197 10.141 -0.093 1 97.44 374 TYR B N 1
ATOM 5780 C CA . TYR B 1 374 ? -1.612 10.656 -1.396 1 97.44 374 TYR B CA 1
ATOM 5781 C C . TYR B 1 374 ? -1.915 12.148 -1.325 1 97.44 374 TYR B C 1
ATOM 5783 O O . TYR B 1 374 ? -2.396 12.641 -0.303 1 97.44 374 TYR B O 1
ATOM 5791 N N . LEU B 1 375 ? -1.608 12.875 -2.434 1 96.25 375 LEU B N 1
ATOM 5792 C CA . LEU B 1 375 ? -1.977 14.273 -2.588 1 96.25 375 LEU B CA 1
ATOM 5793 C C . LEU B 1 375 ? -3.09 14.43 -3.617 1 96.25 375 LEU B C 1
ATOM 5795 O O . LEU B 1 375 ? -3.105 13.734 -4.637 1 96.25 375 LEU B O 1
ATOM 5799 N N . ARG B 1 376 ? -3.965 15.273 -3.246 1 92.19 376 ARG B N 1
ATOM 5800 C CA . ARG B 1 376 ? -4.984 15.594 -4.242 1 92.19 376 ARG B CA 1
ATOM 5801 C C . ARG B 1 376 ? -4.375 16.312 -5.441 1 92.19 376 ARG B C 1
ATOM 5803 O O . ARG B 1 376 ? -3.543 17.203 -5.281 1 92.19 376 ARG B O 1
ATOM 5810 N N . LYS B 1 377 ? -4.602 15.672 -6.605 1 76.12 377 LYS B N 1
ATOM 5811 C CA . LYS B 1 377 ? -4.129 16.359 -7.805 1 76.12 377 LYS B CA 1
ATOM 5812 C C . LYS B 1 377 ? -4.98 17.578 -8.109 1 76.12 377 LYS B C 1
ATOM 5814 O O . LYS B 1 377 ? -6.211 17.531 -8.039 1 76.12 377 LYS B O 1
ATOM 5819 N N . PRO B 1 378 ? -4.266 18.719 -8.148 1 62.59 378 PRO B N 1
ATOM 5820 C CA . PRO B 1 378 ? -5.062 19.875 -8.555 1 62.59 378 PRO B CA 1
ATOM 5821 C C . PRO B 1 378 ? -5.824 19.641 -9.859 1 62.59 378 PRO B C 1
ATOM 5823 O O . PRO B 1 378 ? -5.395 18.844 -10.695 1 62.59 378 PRO B O 1
ATOM 5826 N N . PRO B 1 379 ? -7.148 19.984 -9.906 1 52.12 379 PRO B N 1
ATOM 5827 C CA . PRO B 1 379 ? -7.863 19.844 -11.18 1 52.12 379 PRO B CA 1
ATOM 5828 C C . PRO B 1 379 ? -7.051 20.359 -12.367 1 52.12 379 PRO B C 1
ATOM 5830 O O . PRO B 1 379 ? -6.273 21.297 -12.227 1 52.12 379 PRO B O 1
ATOM 5833 N N . THR B 1 380 ? -6.539 19.5 -13.266 1 35.81 380 THR B N 1
ATOM 5834 C CA . THR B 1 380 ? -5.973 20.047 -14.5 1 35.81 380 THR B CA 1
ATOM 5835 C C . THR B 1 380 ? -6.883 21.125 -15.086 1 35.81 380 THR B C 1
ATOM 5837 O O . THR B 1 380 ? -8.062 20.875 -15.344 1 35.81 380 THR B O 1
ATOM 5840 N N . VAL B 1 381 ? -6.559 22.281 -14.922 1 31.08 381 VAL B N 1
ATOM 5841 C CA . VAL B 1 381 ? -7.203 23.25 -15.789 1 31.08 381 VAL B CA 1
ATOM 5842 C C . VAL B 1 381 ? -6.875 22.938 -17.25 1 31.08 381 VAL B C 1
ATOM 5844 O O . VAL B 1 381 ? -5.719 22.672 -17.594 1 31.08 381 VAL B O 1
#

Foldseek 3Di:
DVVVVVVVVVLVLLLVQLVVQVVQLVVQLLAAFLDGSKKKFKDAPSHTLFIAIDNYPPDDHGLVRRVVRSVVVPDDAQAAIEMEMAEQWWQDDPPDPDHTSLVVVLVNNHQEYEYQAFDLPPVTGCVSVVSNVVSPHHYHYNRPNVVSCVSCVLNNCCNVPLFGAEEEEEEAAPVQFQAALVRHPVDLADPLVVLVVLVVQSSFQEEEEEPVCCVPVLDLSFRDDVVGGQTHEYEYEDAALPNLDGNLLQCVSPAYEYEYAPNHDVVSVVSSVVSVHHYDHADDDPNGGDVVVVRNVCSVVRGRYYYYYDDLDVVLVCVQVVNHFKYKYKYGHDDRDDSGHGNNPHDRDDDPVRDFDWAWDDWDDRDRIIITMTGRDDPDD/DVVVCVVVVVLVLLLVQLVVQVVQLVVQLLAAFLDGSKKKFKAAPSHTLFIAIDNYPPDDHGLVRRVVRSVVVPDDAQEAIEMEMAEQWWDDDPPDPDHTVLVVVLVNNHQEYEYQAFDLPPVTGCVSVVSNVVSPHHYHYNRPNVVSCVSCVLNNCCNVPLFGAEEEEEEAAPVQFQAALVRHPVDLADPLVVLVVLVVQSSFQEEEEEPVCCVVVLDLSFRDDVVGGQTHEYEYEDAALPNLDGNLLQCVRPAYEYEYAPNHDVVSVVSSVVSVHHYDHAYDDPNGGDVVVVRNVCSVVRTRYYYYYDDLDVVLVCVQVVNHFKYKYKYGHDDRDDSGHGNNPHDRDDDPVRDFDWAWDDWDDRDRIIITMTGRDDPPD

Radius of gyration: 32.73 Å; Cα contacts (8 Å, |Δi|>4): 1813; chains: 2; bounding box: 72×95×64 Å

Secondary structure (DSSP, 8-state):
-HHHHHHHHHHHHHHHHHHHHHHHHHTTTTT-TTS---EEEEEETTEEEEEEE--STTSPPHHHHHHHHHHHTT----TT-EEEEEEPPP---TT--SPPHHHHHHHTT-SEEEEEE--S-TTTTTHHHHHHHHTT-EEEE-TTHHHHHHHTHHHHHHHHHSSPEEEEEEEE-TTSEEE-TTS--TTSS-HHHHHHHHHHHHT-SEEEEEHHHHHHH--------SSPPPPPEEEEE-TT----SSGGG-TTTS-EEEEE-TTS-HHHHHHHHHTT-EEEE--EETTEE-HHHHHHHHHHTT--EEEE---HHHHHHHHHTT---EEEEEE-SEE-BTTSEES--SB--SSGGG-EEEEEEEEEEETTEEEEEEEEPP---/-HHHHHHHHHHHHHHHHHHHHHHHHHTTTTT-TTS---EEEEEETTEEEEEEE--STTSPPHHHHHHHHHHHTT----TT-EEEEEEPPP---TT--SPPHHHHHHHTT-SEEEEEE--S-TTTTTHHHHHHHHTT-EEEE-TTHHHHHHHTHHHHHHHHHSSPEEEEEEEE-TTSEEE-TTS--TTSS-HHHHHHHHHHHHT-SEEEEEHHHHHHH--------SSPPPPPEEEEE-TT----SSGGG-TTTS-EEEEE-TTS-HHHHHHHHHTT-EEEE--EETTEE-HHHHHHHHHHTT--EEEE---HHHHHHHHHTT---EEEEEE-SEE-BTTSEES--SB--SSGGG-EEEEEEEEEEETTEEEEEEEEPP---

Organism: NCBI:txid2562239

Sequence (762 aa):
MRMARACAAASAMDEQFMLRALSQGQLGRRVTAPNPWVGAVVVKEGCVLGEGYHKGPGTPHAEVEAFRDAEAKGVSDFTGATLYTTLEPCHRGPGKRTPPCDELVVAKKVKRCVIGHVDPDPSFGGVGVGFLREAGIEVDVGISEEKVRDSFRSYLHHRQTGRPYVVLKIAMSLDGRVACEDKTSQWITQAEARQDAHQLRADSHAIMVGSGTALQDQPSLTARLDPAPKQPLRVVLDSRGRVLEGPLMDTKLAPTLIFTSQECKEDSKKRWRDSGVDFYEVPLVDGRLDLLSVLAELGRRGVLQLMVEGGALLQGQLLKEGLGEELRVYMGATLLGSSALPWAQTPLTSTIKEAQFWQLRDLRRVGNDVCLEYLRKPPTVMRMARACAAASAMDEQFMLRALSQGQLGRRVTAPNPWVGAVVVKEGCVLGEGYHKGPGTPHAEVEAFRDAEAKGVSDFTGATLYTTLEPCHRGPGKRTPPCDELVVAKKVKRCVIGHVDPDPSFGGVGVGFLREAGIEVDVGISEEKVRDSFRSYLHHRQTGRPYVVLKIAMSLDGRVACEDKTSQWITQAEARQDAHQLRADSHAIMVGSGTALQDQPSLTARLDPAPKQPLRVVLDSRGRVLEGPLMDTKLAPTLIFTSQECKEDSKKRWRDSGVDFYEVPLVDGRLDLLSVLAELGRRGVLQLMVEGGALLQGQLLKEGLGEELRVYMGATLLGSSALPWAQTPLTSTIKEAQFWQLRDLRRVGNDVCLEYLRKPPTV

Nearest PDB structures (foldseek):
  2b3z-assembly1_D  TM=9.163E-01  e=1.535E-39  Bacillus subtilis
  8dqc-assembly1_A  TM=9.053E-01  e=3.261E-39  Klebsiella oxytoca
  2o7p-assembly1_B  TM=8.734E-01  e=1.767E-34  Escherichia coli K-12
  6p8c-assembly1_B  TM=9.318E-01  e=1.323E-20  Methanothermobacter thermautotrophicus str. Delta H
  5xux-assembly2_C  TM=8.900E-01  e=7.228E-19  Methanosarcina mazei Go1

InterPro domains:
  IPR002125 Cytidine and deoxycytidylate deaminase domain [PF00383] (14-116)
  IPR002125 Cytidine and deoxycytidylate deaminase domain [PS51747] (12-128)
  IPR002734 Bacterial bifunctional deaminase-reductase, C-terminal [PF01872] (164-372)
  IPR004794 Riboflavin biosynthesis protein RibD [PIRSF006769] (12-377)
  IPR004794 Riboflavin biosynthesis protein RibD [TIGR00326] (18-372)
  IPR011549 Riboflavin-specific deaminase, C-terminal [TIGR00227] (163-374)
  IPR016193 Cytidine deaminase-like [SSF53927] (13-161)
  IPR024072 Dihydrofolate reductase-like domain superfamily [G3DSA:3.40.430.10] (158-377)
  IPR024072 Dihydrofolate reductase-like domain superfamily [SSF53597] (161-374)
  IPR050765 Riboflavin Biosynthesis HTP Reductase [PTHR38011] (160-374)